Protein AF-A0A2D6MAY8-F1 (afdb_monomer_lite)

Foldseek 3Di:
DDWDWDDDDDDDDWDDDPVCPDDTDDDDPVVVVVVLVQQPFDWDQDPVGTTTTDDDDQPDETEDDDDDDDDVVCVVDPRYDHDYDPPDLDQDPDQDEDDPPDDLVQAQAEEQEAQLKLLSVLQVLNCVSNPRDQNRYAYEYFQQQAPDPPPDQRQWAFLFRVLSSVLVCVLSVHHYKYKFFPRGPLCLQQDAQAFGGWIWIWAADPVRDIDIDTDDDNDDDRGHQLHAADQADPVSRCSPVVRRVVRVLCCCVPHPCQFCVNVVHQHEYEYEYSQELVQDVVLVPDDQKDFDPSADPVRHGYMYGHSCHHPDLSVSVSSCQVQQFDRALCLLLAALINDTLNDLFQALQSLLVCCVLPVPSSVSVLVSCVSSVHDSPHPAHSVRSVVVNNVVNVVSNVLRDPVSCVPRSCSSSVVDGDHSVNRHDDDHRDRRNNHPVPGTDRD

Sequence (443 aa):
MISARANILQKRRRLYCPVMRHCPIHGSGQRALDILQQLRIAAFADPGGELSLRLPASGEKIPWVDGSWDRKAKTVFPGVTITSPRPQVAESTKSWKRPRGVRWSDYDKILVQFSGGKDSWAALLWLLEAGAPRDKIEIWHQNVDGEGDDGAVSSMDWPVTREYVAAAAKAMGLPLWTQWRAEGIIGELQRKGRHMYPMYFEDLDERGRRVVREATTEAGWLEGRPGWPAKKDMVKRWCTYGMKMEPADKGILYSARLSKEALGHIPRFLVVTGERREESKDRARYSSVQPHRTHAPTRRYVDQWRPVHHLTEEEVWALMKRHKIQPHPAYELGWSHCSCFGCIYTSPAHWALMRRFAPGQFRGLVKAERRKGATITHGVTLTEAADKGEAQAQRIIASIPAPIRKKWLPVAMGGRRFTPAMVHVKGDWRLPTGAFKGRGGPT

Structure (mmCIF, N/CA/C/O backbone):
data_AF-A0A2D6MAY8-F1
#
_entry.id   AF-A0A2D6MAY8-F1
#
loop_
_atom_site.group_PDB
_atom_site.id
_atom_site.type_symbol
_atom_site.label_atom_id
_atom_site.label_alt_id
_atom_site.label_comp_id
_atom_site.label_asym_id
_atom_site.label_entity_id
_atom_site.label_seq_id
_atom_site.pdbx_PDB_ins_code
_atom_site.Cartn_x
_atom_site.Cartn_y
_atom_site.Cartn_z
_atom_site.occupancy
_atom_site.B_iso_or_equiv
_atom_site.auth_seq_id
_atom_site.auth_comp_id
_atom_site.auth_asym_id
_atom_site.auth_atom_id
_atom_site.pdbx_PDB_model_num
ATOM 1 N N . MET A 1 1 ? -54.378 -1.139 16.435 1.00 28.31 1 MET A N 1
ATOM 2 C CA . MET A 1 1 ? -54.713 -0.586 15.105 1.00 28.31 1 MET A CA 1
ATOM 3 C C . MET A 1 1 ? -55.026 0.886 15.291 1.00 28.31 1 MET A C 1
ATOM 5 O O . MET A 1 1 ? -55.864 1.189 16.124 1.00 28.31 1 MET A O 1
ATOM 9 N N . ILE A 1 2 ? -54.327 1.788 14.604 1.00 28.61 2 ILE A N 1
ATOM 10 C CA . ILE A 1 2 ? -54.650 3.223 14.613 1.00 28.61 2 ILE A CA 1
ATOM 11 C C . ILE A 1 2 ? -55.274 3.511 13.247 1.00 28.61 2 ILE A C 1
ATOM 13 O O . ILE A 1 2 ? -54.589 3.346 12.243 1.00 28.61 2 ILE A O 1
ATOM 17 N N . SER A 1 3 ? -56.561 3.870 13.194 1.00 27.75 3 SER A N 1
ATOM 18 C CA . SER A 1 3 ? -57.224 4.249 11.936 1.00 27.75 3 SER A CA 1
ATOM 19 C C . SER A 1 3 ? -57.011 5.741 11.673 1.00 27.75 3 SER A C 1
ATOM 21 O O . SER A 1 3 ? -57.159 6.548 12.593 1.00 27.75 3 SER A O 1
ATOM 23 N N . ALA A 1 4 ? -56.680 6.117 10.440 1.00 35.16 4 ALA A N 1
ATOM 24 C CA . ALA A 1 4 ? -56.638 7.509 10.003 1.00 35.16 4 ALA A CA 1
ATOM 25 C C . ALA A 1 4 ? -57.527 7.663 8.762 1.00 35.16 4 ALA A C 1
ATOM 27 O O . ALA A 1 4 ? -57.388 6.894 7.816 1.00 35.16 4 ALA A O 1
ATOM 28 N N . ARG A 1 5 ? -58.433 8.648 8.783 1.00 30.34 5 ARG A N 1
ATOM 29 C CA . ARG A 1 5 ? -59.369 8.949 7.688 1.00 30.34 5 ARG A CA 1
ATOM 30 C C . ARG A 1 5 ? -58.718 9.852 6.640 1.00 30.34 5 ARG A C 1
ATOM 32 O O . ARG A 1 5 ? -58.107 10.858 7.000 1.00 30.34 5 ARG A O 1
ATOM 39 N N . ALA A 1 6 ? -58.906 9.549 5.358 1.00 35.19 6 ALA A N 1
ATOM 40 C CA . ALA A 1 6 ? -58.545 10.440 4.256 1.00 35.19 6 ALA A CA 1
ATOM 41 C C . ALA A 1 6 ? -59.636 10.412 3.174 1.00 35.19 6 ALA A C 1
ATOM 43 O O . ALA A 1 6 ? -59.817 9.397 2.511 1.00 35.19 6 ALA A O 1
ATOM 44 N N . ASN A 1 7 ? -60.335 11.535 2.979 1.00 30.59 7 ASN A N 1
ATOM 45 C CA . ASN A 1 7 ? -61.289 11.714 1.882 1.00 30.59 7 ASN A CA 1
ATOM 46 C C . ASN A 1 7 ? -60.554 12.251 0.645 1.00 30.59 7 ASN A C 1
ATOM 48 O O . ASN A 1 7 ? -59.955 13.327 0.697 1.00 30.59 7 ASN A O 1
ATOM 52 N N . ILE A 1 8 ? -60.589 11.507 -0.462 1.00 34.94 8 ILE A N 1
ATOM 53 C CA . ILE A 1 8 ? -59.913 11.856 -1.720 1.00 34.94 8 ILE A CA 1
ATOM 54 C C . ILE A 1 8 ? -60.949 12.391 -2.707 1.00 34.94 8 ILE A C 1
ATOM 56 O O . ILE A 1 8 ? -61.321 11.708 -3.650 1.00 34.94 8 ILE A O 1
ATOM 60 N N . LEU A 1 9 ? -61.402 13.631 -2.525 1.00 29.44 9 LEU A N 1
ATOM 61 C CA . LEU A 1 9 ? -62.050 14.384 -3.599 1.00 29.44 9 LEU A CA 1
ATOM 62 C C . LEU A 1 9 ? -61.618 15.858 -3.533 1.00 29.44 9 LEU A C 1
ATOM 64 O O . LEU A 1 9 ? -61.768 16.531 -2.520 1.00 29.44 9 LEU A O 1
ATOM 68 N N . GLN A 1 10 ? -61.100 16.325 -4.672 1.00 29.53 10 GLN A N 1
ATOM 69 C CA . GLN A 1 10 ? -60.679 17.684 -5.042 1.00 29.53 10 GLN A CA 1
ATOM 70 C C . GLN A 1 10 ? -59.249 18.168 -4.727 1.00 29.53 10 GLN A C 1
ATOM 72 O O . GLN A 1 10 ? -58.617 17.914 -3.705 1.00 29.53 10 GLN A O 1
ATOM 77 N N . LYS A 1 11 ? -58.729 18.868 -5.744 1.00 35.25 11 LYS A N 1
ATOM 78 C CA . LYS A 1 11 ? -57.349 19.307 -5.962 1.00 35.25 11 LYS A CA 1
ATOM 79 C C . LYS A 1 11 ? -56.841 20.214 -4.832 1.00 35.25 11 LYS A C 1
ATOM 81 O O . LYS A 1 11 ? -57.479 21.194 -4.477 1.00 35.25 11 LYS A O 1
ATOM 86 N N . ARG A 1 12 ? -55.598 19.940 -4.412 1.00 37.19 12 ARG A N 1
ATOM 87 C CA . ARG A 1 12 ? -54.753 20.707 -3.473 1.00 37.19 12 ARG A CA 1
ATOM 88 C C . ARG A 1 12 ? -55.253 20.735 -2.019 1.00 37.19 12 ARG A C 1
ATOM 90 O O . ARG A 1 12 ? -55.907 21.688 -1.620 1.00 37.19 12 ARG A O 1
ATOM 97 N N . ARG A 1 13 ? -54.776 19.806 -1.178 1.00 34.78 13 ARG A N 1
ATOM 98 C CA . ARG A 1 13 ? -54.479 20.068 0.250 1.00 34.78 13 ARG A CA 1
ATOM 99 C C . ARG A 1 13 ? -53.570 18.991 0.860 1.00 34.78 13 ARG A C 1
ATOM 101 O O . ARG A 1 13 ? -53.478 17.879 0.355 1.00 34.78 13 ARG A O 1
ATOM 108 N N . ARG A 1 14 ? -52.829 19.402 1.895 1.00 34.03 14 ARG A N 1
ATOM 109 C CA . ARG A 1 14 ? -51.808 18.641 2.636 1.00 34.03 14 ARG A CA 1
ATOM 110 C C . ARG A 1 14 ? -52.429 17.413 3.321 1.00 34.03 14 ARG A C 1
ATOM 112 O O . ARG A 1 14 ? -53.474 17.546 3.947 1.00 34.03 14 ARG A O 1
ATOM 119 N N . LEU A 1 15 ? -51.757 16.262 3.258 1.00 32.97 15 LEU A N 1
ATOM 120 C CA . LEU A 1 15 ? -52.078 15.087 4.078 1.00 32.97 15 LEU A CA 1
ATOM 121 C C . LEU A 1 15 ? -51.730 15.377 5.544 1.00 32.97 15 LEU A C 1
ATOM 123 O O . LEU A 1 15 ? -50.608 15.794 5.838 1.00 32.97 15 LEU A O 1
ATOM 127 N N . TYR A 1 16 ? -52.679 15.154 6.452 1.00 33.09 16 TYR A N 1
ATOM 128 C CA . TYR A 1 16 ? -52.483 15.311 7.892 1.00 33.09 16 TYR A CA 1
ATOM 129 C C . TYR A 1 16 ? -52.492 13.927 8.550 1.00 33.09 16 TYR A C 1
ATOM 131 O O . TYR A 1 16 ? -53.505 13.235 8.536 1.00 33.09 16 TYR A O 1
ATOM 139 N N . CYS A 1 17 ? -51.350 13.507 9.098 1.00 36.50 17 CYS A N 1
ATOM 140 C CA . CYS A 1 17 ? -51.224 12.275 9.877 1.00 36.50 17 CYS A CA 1
ATOM 141 C C . CYS A 1 17 ? -51.327 12.620 11.375 1.00 36.50 17 CYS A C 1
ATOM 143 O O . CYS A 1 17 ? -50.486 13.386 11.853 1.00 36.50 17 CYS A O 1
ATOM 145 N N . PRO A 1 18 ? -52.283 12.059 12.144 1.00 32.38 18 PRO A N 1
ATOM 146 C CA . PRO A 1 18 ? -52.485 12.414 13.555 1.00 32.38 18 PRO A CA 1
ATOM 147 C C . PRO A 1 18 ? -51.291 12.099 14.474 1.00 32.38 18 PRO A C 1
ATOM 149 O O . PRO A 1 18 ? -51.191 12.657 15.563 1.00 32.38 18 PRO A O 1
ATOM 152 N N . VAL A 1 19 ? -50.371 11.229 14.040 1.00 32.84 19 VAL A N 1
ATOM 153 C CA . VAL A 1 19 ? -49.187 10.802 14.814 1.00 32.84 19 VAL A CA 1
ATOM 154 C C . VAL A 1 19 ? -47.971 11.712 14.568 1.00 32.84 19 VAL A C 1
ATOM 156 O O . VAL A 1 19 ? -47.019 11.711 15.342 1.00 32.84 19 VAL A O 1
ATOM 159 N N . MET A 1 20 ? -48.000 12.553 13.529 1.00 37.56 20 MET A N 1
ATOM 160 C CA . MET A 1 20 ? -46.898 13.449 13.171 1.00 37.56 20 MET A CA 1
ATOM 161 C C . MET A 1 20 ? -47.301 14.909 13.354 1.00 37.56 20 MET A C 1
ATOM 163 O O . MET A 1 20 ? -47.559 15.616 12.382 1.00 37.56 20 MET A O 1
ATOM 167 N N . ARG A 1 21 ? -47.308 15.397 14.602 1.00 31.16 21 ARG A N 1
ATOM 168 C CA . ARG A 1 21 ? -47.640 16.804 14.889 1.00 31.16 21 ARG A CA 1
ATOM 169 C C . ARG A 1 21 ? -46.752 17.823 14.151 1.00 31.16 21 ARG A C 1
ATOM 171 O O . ARG A 1 21 ? -47.180 18.966 14.049 1.00 31.16 21 ARG A O 1
ATOM 178 N N . HIS A 1 22 ? -45.577 17.470 13.603 1.00 31.17 22 HIS A N 1
ATOM 179 C CA . HIS A 1 22 ? -44.604 18.448 13.066 1.00 31.17 22 HIS A CA 1
ATOM 180 C C . HIS A 1 22 ? -43.953 18.130 11.692 1.00 31.17 22 HIS A C 1
ATOM 182 O O . HIS A 1 22 ? -42.856 18.618 11.428 1.00 31.17 22 HIS A O 1
ATOM 188 N N . CYS A 1 23 ? -44.570 17.371 10.769 1.00 33.09 23 CYS A N 1
ATOM 189 C CA . CYS A 1 23 ? -43.955 17.166 9.438 1.00 33.09 23 CYS A CA 1
ATOM 190 C C . CYS A 1 23 ? -44.927 17.337 8.251 1.00 33.09 23 CYS A C 1
ATOM 192 O O . CYS A 1 23 ? -45.743 16.449 8.003 1.00 33.09 23 CYS A O 1
ATOM 194 N N . PRO A 1 24 ? -44.842 18.433 7.468 1.00 33.06 24 PRO A N 1
ATOM 195 C CA . PRO A 1 24 ? -45.571 18.547 6.210 1.00 33.06 24 PRO A CA 1
ATOM 196 C C . PRO A 1 24 ? -44.858 17.753 5.104 1.00 33.06 24 PRO A C 1
ATOM 198 O O . PRO A 1 24 ? -43.736 18.074 4.707 1.00 33.06 24 PRO A O 1
ATOM 201 N N . ILE A 1 25 ? -45.525 16.734 4.555 1.00 36.94 25 ILE A N 1
ATOM 202 C CA . ILE A 1 25 ? -45.097 16.098 3.302 1.00 36.94 25 ILE A CA 1
ATOM 203 C C . ILE A 1 25 ? -45.549 17.006 2.152 1.00 36.94 25 ILE A C 1
ATOM 205 O O . ILE A 1 25 ? -46.741 17.154 1.889 1.00 36.94 25 ILE A O 1
ATOM 209 N N . HIS A 1 26 ? -44.598 17.647 1.473 1.00 33.47 26 HIS A N 1
ATOM 210 C CA . HIS A 1 26 ? -44.864 18.441 0.274 1.00 33.47 26 HIS A CA 1
ATOM 211 C C . HIS A 1 26 ? -44.759 17.567 -0.987 1.00 33.47 26 HIS A C 1
ATOM 213 O O . HIS A 1 26 ? -43.678 17.089 -1.327 1.00 33.47 26 HIS A O 1
ATOM 219 N N . GLY A 1 27 ? -45.879 17.380 -1.692 1.00 40.31 27 GLY A N 1
ATOM 220 C CA . GLY A 1 27 ? -45.955 16.674 -2.977 1.00 40.31 27 GLY A CA 1
ATOM 221 C C . GLY A 1 27 ? -47.398 16.371 -3.394 1.00 40.31 27 GLY A C 1
ATOM 222 O O . GLY A 1 27 ? -48.287 16.332 -2.547 1.00 40.31 27 GLY A O 1
ATOM 223 N N . SER A 1 28 ? -47.641 16.199 -4.698 1.00 37.78 28 SER A N 1
ATOM 224 C CA . SER A 1 28 ? -48.929 15.755 -5.253 1.00 37.78 28 SER A CA 1
ATOM 225 C C . SER A 1 28 ? -49.310 14.369 -4.707 1.00 37.78 28 SER A C 1
ATOM 227 O O . SER A 1 28 ? -48.431 13.549 -4.449 1.00 37.78 28 SER A O 1
ATOM 229 N N . GLY A 1 29 ? -50.612 14.101 -4.534 1.00 37.72 29 GLY A N 1
ATOM 230 C CA . GLY A 1 29 ? -51.136 12.882 -3.887 1.00 37.72 29 GLY A CA 1
ATOM 231 C C . GLY A 1 29 ? -50.593 11.554 -4.437 1.00 37.72 29 GLY A C 1
ATOM 232 O O . GLY A 1 29 ? -50.469 10.597 -3.679 1.00 37.72 29 GLY A O 1
ATOM 233 N N . GLN A 1 30 ? -50.157 11.525 -5.700 1.00 39.53 30 GLN A N 1
ATOM 234 C CA . GLN A 1 30 ? -49.524 10.361 -6.327 1.00 39.53 30 GLN A CA 1
ATOM 235 C C . GLN A 1 30 ? -48.221 9.941 -5.629 1.00 39.53 30 GLN A C 1
ATOM 237 O O . GLN A 1 30 ? -48.008 8.768 -5.354 1.00 39.53 30 GLN A O 1
ATOM 242 N N . ARG A 1 31 ? -47.387 10.907 -5.225 1.00 41.06 31 ARG A N 1
ATOM 243 C CA . ARG A 1 31 ? -46.091 10.633 -4.585 1.00 41.06 31 ARG A CA 1
ATOM 244 C C . ARG A 1 31 ? -46.243 10.016 -3.193 1.00 41.06 31 ARG A C 1
ATOM 246 O O . ARG A 1 31 ? -45.365 9.289 -2.750 1.00 41.06 31 ARG A O 1
ATOM 253 N N . ALA A 1 32 ? -47.337 10.326 -2.495 1.00 41.47 32 ALA A N 1
ATOM 254 C CA . ALA A 1 32 ? -47.646 9.727 -1.199 1.00 41.47 32 ALA A CA 1
ATOM 255 C C . ALA A 1 32 ? -48.126 8.274 -1.353 1.00 41.47 32 ALA A C 1
ATOM 257 O O . ALA A 1 32 ? -47.712 7.422 -0.574 1.00 41.47 32 ALA A O 1
ATOM 258 N N . LEU A 1 33 ? -48.932 7.986 -2.381 1.00 41.38 33 LEU A N 1
ATOM 259 C CA . LEU A 1 33 ? -49.362 6.628 -2.734 1.00 41.38 33 LEU A CA 1
ATOM 260 C C . LEU A 1 33 ? -48.187 5.746 -3.182 1.00 41.38 33 LEU A C 1
ATOM 262 O O . LEU A 1 33 ? -48.077 4.618 -2.709 1.00 41.38 33 LEU A O 1
ATOM 266 N N . ASP A 1 34 ? -47.263 6.284 -3.982 1.00 45.81 34 ASP A N 1
ATOM 267 C CA . ASP A 1 34 ? -46.054 5.566 -4.410 1.00 45.81 34 ASP A CA 1
ATOM 268 C C . ASP A 1 34 ? -45.159 5.206 -3.210 1.00 45.81 34 ASP A C 1
ATOM 270 O O . ASP A 1 34 ? -44.645 4.092 -3.115 1.00 45.81 34 ASP A O 1
ATOM 274 N N . ILE A 1 35 ? -45.021 6.122 -2.241 1.00 44.69 35 ILE A N 1
ATOM 275 C CA . ILE A 1 35 ? -44.288 5.869 -0.990 1.00 44.69 35 ILE A CA 1
ATOM 276 C C . ILE A 1 35 ? -44.978 4.770 -0.167 1.00 44.69 35 ILE A C 1
ATOM 278 O O . ILE A 1 35 ? -44.300 3.904 0.379 1.00 44.69 35 ILE A O 1
ATOM 282 N N . LEU A 1 36 ? -46.311 4.769 -0.083 1.00 45.56 36 LEU A N 1
ATOM 283 C CA . LEU A 1 36 ? -47.066 3.769 0.681 1.00 45.56 36 LEU A CA 1
ATOM 284 C C . LEU A 1 36 ? -47.018 2.372 0.036 1.00 45.56 36 LEU A C 1
ATOM 286 O O . LEU A 1 36 ? -46.833 1.388 0.754 1.00 45.56 36 LEU A O 1
ATOM 290 N N . GLN A 1 37 ? -47.094 2.279 -1.297 1.00 43.28 37 GLN A N 1
ATOM 291 C CA . GLN A 1 37 ? -46.925 1.019 -2.035 1.00 43.28 37 GLN A CA 1
ATOM 292 C C . GLN A 1 37 ? -45.498 0.463 -1.912 1.00 43.28 37 GLN A C 1
ATOM 294 O O . GLN A 1 37 ? -45.315 -0.739 -1.719 1.00 43.28 37 GLN A O 1
ATOM 299 N N . GLN A 1 38 ? -44.477 1.327 -1.947 1.00 43.19 38 GLN A N 1
ATOM 300 C CA . GLN A 1 38 ? -43.073 0.921 -1.795 1.00 43.19 38 GLN A CA 1
ATOM 301 C C . GLN A 1 38 ? -42.726 0.439 -0.376 1.00 43.19 38 GLN A C 1
ATOM 303 O O . GLN A 1 38 ? -41.806 -0.362 -0.212 1.00 43.19 38 GLN A O 1
ATOM 308 N N . LEU A 1 39 ? -43.478 0.863 0.646 1.00 41.91 39 LEU A N 1
ATOM 309 C CA . LEU A 1 39 ? -43.303 0.439 2.042 1.00 41.91 39 LEU A CA 1
ATOM 310 C C . LEU A 1 39 ? -43.950 -0.924 2.372 1.00 41.91 39 LEU A C 1
ATOM 312 O O . LEU A 1 39 ? -43.867 -1.358 3.520 1.00 41.91 39 LEU A O 1
ATOM 316 N N . ARG A 1 40 ? -44.587 -1.607 1.402 1.00 40.69 40 ARG A N 1
ATOM 317 C CA . ARG A 1 40 ? -45.370 -2.852 1.601 1.00 40.69 40 ARG A CA 1
ATOM 318 C C . ARG A 1 40 ? -46.403 -2.757 2.735 1.00 40.69 40 ARG A C 1
ATOM 320 O O . ARG A 1 40 ? -46.709 -3.748 3.396 1.00 40.69 40 ARG A O 1
ATOM 327 N N . ILE A 1 41 ? -46.960 -1.570 2.956 1.00 43.59 41 ILE A N 1
ATOM 328 C CA . ILE A 1 41 ? -48.102 -1.398 3.850 1.00 43.59 41 ILE A CA 1
ATOM 329 C C . ILE A 1 41 ? -49.327 -1.894 3.079 1.00 43.59 41 ILE A C 1
ATOM 331 O O . ILE A 1 41 ? -49.694 -1.300 2.068 1.00 43.59 41 ILE A O 1
ATOM 335 N N . ALA A 1 42 ? -49.929 -3.005 3.513 1.00 35.53 42 ALA A N 1
ATOM 336 C CA . ALA A 1 42 ? -51.162 -3.503 2.911 1.00 35.53 42 ALA A CA 1
ATOM 337 C C . ALA A 1 42 ? -52.259 -2.440 3.080 1.00 35.53 42 ALA A C 1
ATOM 339 O O . ALA A 1 42 ? -52.685 -2.151 4.200 1.00 35.53 42 ALA A O 1
ATOM 340 N N . ALA A 1 43 ? -52.654 -1.824 1.968 1.00 36.41 43 ALA A N 1
ATOM 341 C CA . ALA A 1 43 ? -53.790 -0.924 1.897 1.00 36.41 43 ALA A CA 1
ATOM 342 C C . ALA A 1 43 ? -55.007 -1.749 1.484 1.00 36.41 43 ALA A C 1
ATOM 344 O O . ALA A 1 43 ? -55.001 -2.368 0.421 1.00 36.41 43 ALA A O 1
ATOM 345 N N . PHE A 1 44 ? -56.031 -1.768 2.328 1.00 35.62 44 PHE A N 1
ATOM 346 C CA . PHE A 1 44 ? -57.315 -2.367 1.986 1.00 35.62 44 PHE A CA 1
ATOM 347 C C . PHE A 1 44 ? -58.268 -1.238 1.604 1.00 35.62 44 PHE A C 1
ATOM 349 O O . PHE A 1 44 ? -58.354 -0.235 2.319 1.00 35.62 44 PHE A O 1
ATOM 356 N N . ALA A 1 45 ? -58.924 -1.391 0.456 1.00 31.72 45 ALA A N 1
ATOM 357 C CA . ALA A 1 45 ? -60.025 -0.534 0.049 1.00 31.72 45 ALA A CA 1
ATOM 358 C C . ALA A 1 45 ? -61.318 -1.183 0.542 1.00 31.72 45 ALA A C 1
ATOM 360 O O . ALA A 1 45 ? -61.616 -2.314 0.156 1.00 31.72 45 ALA A O 1
ATOM 361 N N . ASP A 1 46 ? -62.053 -0.491 1.406 1.00 35.44 46 ASP A N 1
ATOM 362 C CA . ASP A 1 46 ? -63.400 -0.922 1.782 1.00 35.44 46 ASP A CA 1
ATOM 363 C C . ASP A 1 46 ? -64.393 -0.529 0.664 1.00 35.44 46 ASP A C 1
ATOM 365 O O . ASP A 1 46 ? -64.119 0.429 -0.072 1.00 35.44 46 ASP A O 1
ATOM 369 N N . PRO A 1 47 ? -65.558 -1.194 0.517 1.00 30.38 47 PRO A N 1
ATOM 370 C CA . PRO A 1 47 ? -66.513 -0.948 -0.572 1.00 30.38 47 PRO A CA 1
ATOM 371 C C . PRO A 1 47 ? -67.025 0.500 -0.685 1.00 30.38 47 PRO A C 1
ATOM 373 O O . PRO A 1 47 ? -67.598 0.866 -1.707 1.00 30.38 47 PRO A O 1
ATOM 376 N N . GLY A 1 48 ? -66.811 1.333 0.341 1.00 32.53 48 GLY A N 1
ATOM 377 C CA . GLY A 1 48 ? -67.140 2.763 0.359 1.00 32.53 48 GLY A CA 1
ATOM 378 C C . GLY A 1 48 ? -66.027 3.714 -0.110 1.00 32.53 48 GLY A C 1
ATOM 379 O O . GLY A 1 48 ? -66.220 4.925 -0.059 1.00 32.53 48 GLY A O 1
ATOM 380 N N . GLY A 1 49 ? -64.865 3.212 -0.545 1.00 31.05 49 GLY A N 1
ATOM 381 C CA . GLY A 1 49 ? -63.767 4.044 -1.061 1.00 31.05 49 GLY A CA 1
ATOM 382 C C . GLY A 1 49 ? -62.828 4.645 -0.002 1.00 31.05 49 GLY A C 1
ATOM 383 O O . GLY A 1 49 ? -62.009 5.501 -0.338 1.00 31.05 49 GLY A O 1
ATOM 384 N N . GLU A 1 50 ? -62.896 4.201 1.258 1.00 33.53 50 GLU A N 1
ATOM 385 C CA . GLU A 1 50 ? -61.910 4.559 2.290 1.00 33.53 50 GLU A CA 1
ATOM 386 C C . GLU A 1 50 ? -60.682 3.629 2.247 1.00 33.53 50 GLU A C 1
ATOM 388 O O . GLU A 1 50 ? -60.799 2.410 2.096 1.00 33.53 50 GLU A O 1
ATOM 393 N N . LEU A 1 51 ? -59.487 4.216 2.401 1.00 34.34 51 LEU A N 1
ATOM 394 C CA . LEU A 1 51 ? -58.204 3.510 2.389 1.00 34.34 51 LEU A CA 1
ATOM 395 C C . LEU A 1 51 ? -57.669 3.374 3.823 1.00 34.34 51 LEU A C 1
ATOM 397 O O . LEU A 1 51 ? -57.270 4.365 4.437 1.00 34.34 51 LEU A O 1
ATOM 401 N N . SER A 1 52 ? -57.629 2.151 4.354 1.00 35.22 52 SER A N 1
ATOM 402 C CA . SER A 1 52 ? -57.106 1.876 5.702 1.00 35.22 52 SER A CA 1
ATOM 403 C C . SER A 1 52 ? -55.651 1.390 5.649 1.00 35.22 52 SER A C 1
ATOM 405 O O . SER A 1 52 ? -55.333 0.455 4.916 1.00 35.22 52 SER A O 1
ATOM 407 N N . LEU A 1 53 ? -54.756 2.009 6.436 1.00 39.44 53 LEU A N 1
ATOM 408 C CA . LEU A 1 53 ? -53.317 1.695 6.489 1.00 39.44 53 LEU A CA 1
ATOM 409 C C . LEU A 1 53 ? -52.936 0.994 7.803 1.00 39.44 53 LEU A C 1
ATOM 411 O O . LEU A 1 53 ? -53.223 1.498 8.890 1.00 39.44 53 LEU A O 1
ATOM 415 N N . ARG A 1 54 ? -52.211 -0.130 7.720 1.00 40.78 54 ARG A N 1
ATOM 416 C CA . ARG A 1 54 ? -51.626 -0.816 8.886 1.00 40.78 54 ARG A CA 1
ATOM 417 C C . ARG A 1 54 ? -50.166 -0.401 9.080 1.00 40.78 54 ARG A C 1
ATOM 419 O O . ARG A 1 54 ? -49.306 -0.764 8.286 1.00 40.78 54 ARG A O 1
ATOM 426 N N . LEU A 1 55 ? -49.872 0.345 10.144 1.00 43.00 55 LEU A N 1
ATOM 427 C CA . LEU A 1 55 ? -48.489 0.678 10.506 1.00 43.00 55 LEU A CA 1
ATOM 428 C C . LEU A 1 55 ? -47.779 -0.526 11.162 1.00 43.00 55 LEU A C 1
ATOM 430 O O . LEU A 1 55 ? -48.434 -1.253 11.918 1.00 43.00 55 LEU A O 1
ATOM 434 N N . PRO A 1 56 ? -46.466 -0.721 10.916 1.00 41.84 56 PRO A N 1
ATOM 435 C CA . PRO A 1 56 ? -45.679 -1.741 11.602 1.00 41.84 56 PRO A CA 1
ATOM 436 C C . PRO A 1 56 ? -45.566 -1.452 13.104 1.00 41.84 56 PRO A C 1
ATOM 438 O O . PRO A 1 56 ? -45.528 -0.291 13.525 1.00 41.84 56 PRO A O 1
ATOM 441 N N . ALA A 1 57 ? -45.505 -2.504 13.919 1.00 42.09 57 ALA A N 1
ATOM 442 C CA . ALA A 1 57 ? -45.329 -2.383 15.366 1.00 42.09 57 ALA A CA 1
ATOM 443 C C . ALA A 1 57 ? -43.878 -2.006 15.733 1.00 42.09 57 ALA A C 1
ATOM 445 O O . ALA A 1 57 ? -42.947 -2.187 14.941 1.00 42.09 57 ALA A O 1
ATOM 446 N N . SER A 1 58 ? -43.650 -1.489 16.948 1.00 40.44 58 SER A N 1
ATOM 447 C CA . SER A 1 58 ? -42.285 -1.223 17.419 1.00 40.44 58 SER A CA 1
ATOM 448 C C . SER A 1 58 ? -41.472 -2.527 17.447 1.00 40.44 58 SER A C 1
ATOM 450 O O . SER A 1 58 ? -41.896 -3.531 18.011 1.00 40.44 58 SER A O 1
ATOM 452 N N . GLY A 1 59 ? -40.304 -2.525 16.794 1.00 41.06 59 GLY A N 1
ATOM 453 C CA . GLY A 1 59 ? -39.431 -3.703 16.684 1.00 41.06 59 GLY A CA 1
ATOM 454 C C . GLY A 1 59 ? -39.606 -4.561 15.422 1.00 41.06 59 GLY A C 1
ATOM 455 O O . GLY A 1 59 ? -38.825 -5.491 15.220 1.00 41.06 59 GLY A O 1
ATOM 456 N N . GLU A 1 60 ? -40.560 -4.247 14.541 1.00 40.97 60 GLU A N 1
ATOM 457 C CA . GLU A 1 60 ? -40.765 -4.976 13.283 1.00 40.97 60 GLU A CA 1
ATOM 458 C C . GLU A 1 60 ? -39.689 -4.619 12.228 1.00 40.97 60 GLU A C 1
ATOM 460 O O . GLU A 1 60 ? -39.295 -3.457 12.079 1.00 40.97 60 GLU A O 1
ATOM 465 N N . LYS A 1 61 ? -39.159 -5.624 11.511 1.00 41.12 61 LYS A N 1
ATOM 466 C CA . LYS A 1 61 ? -38.085 -5.454 10.510 1.00 41.12 61 LYS A CA 1
ATOM 467 C C . LYS A 1 61 ? -38.674 -5.202 9.124 1.00 41.12 61 LYS A C 1
ATOM 469 O O . LYS A 1 61 ? -39.388 -6.053 8.603 1.00 41.12 61 LYS A O 1
ATOM 474 N N . ILE A 1 62 ? -38.304 -4.086 8.495 1.00 42.28 62 ILE A N 1
ATOM 475 C CA . ILE A 1 62 ? -38.735 -3.741 7.131 1.00 42.28 62 ILE A CA 1
ATOM 476 C C . ILE A 1 62 ? -37.571 -3.979 6.149 1.00 42.28 62 ILE A C 1
ATOM 478 O O . ILE A 1 62 ? -36.467 -3.481 6.402 1.00 42.28 62 ILE A O 1
ATOM 482 N N . PRO A 1 63 ? -37.771 -4.735 5.050 1.00 39.34 63 PRO A N 1
ATOM 483 C CA . PRO A 1 63 ? -36.738 -4.966 4.042 1.00 39.34 63 PRO A CA 1
ATOM 484 C C . PRO A 1 63 ? -36.379 -3.686 3.267 1.00 39.34 63 PRO A C 1
ATOM 486 O O . PRO A 1 63 ? -37.221 -2.826 3.025 1.00 39.34 63 PRO A O 1
ATOM 489 N N . TRP A 1 64 ? -35.103 -3.565 2.889 1.00 39.59 64 TRP A N 1
ATOM 490 C CA . TRP A 1 64 ? -34.549 -2.407 2.176 1.00 39.59 64 TRP A CA 1
ATOM 491 C C . TRP A 1 64 ? -35.004 -2.367 0.707 1.00 39.59 64 TRP A C 1
ATOM 493 O O . TRP A 1 64 ? -34.975 -3.396 0.033 1.00 39.59 64 TRP A O 1
ATOM 503 N N . VAL A 1 65 ? -35.387 -1.181 0.220 1.00 36.19 65 VAL A N 1
ATOM 504 C CA . VAL A 1 65 ? -35.752 -0.899 -1.180 1.00 36.19 65 VAL A CA 1
ATOM 505 C C . VAL A 1 65 ? -34.935 0.315 -1.646 1.00 36.19 65 VAL A C 1
ATOM 507 O O . VAL A 1 65 ? -34.736 1.257 -0.878 1.00 36.19 65 VAL A O 1
ATOM 510 N N . ASP A 1 66 ? -34.419 0.246 -2.870 1.00 35.09 66 ASP A N 1
ATOM 511 C CA . ASP A 1 66 ? -33.263 0.988 -3.388 1.00 35.09 66 ASP A CA 1
ATOM 512 C C . ASP A 1 66 ? -33.150 2.502 -3.066 1.00 35.09 66 ASP A C 1
ATOM 514 O O . ASP A 1 66 ? -34.074 3.302 -3.224 1.00 35.09 66 ASP A O 1
ATOM 518 N N . GLY A 1 67 ? -31.927 2.902 -2.696 1.00 39.38 67 GLY A N 1
ATOM 519 C CA . GLY A 1 67 ? -31.255 4.140 -3.125 1.00 39.38 67 GLY A CA 1
ATOM 520 C C . GLY A 1 67 ? -31.609 5.506 -2.514 1.00 39.38 67 GLY A C 1
ATOM 521 O O . GLY A 1 67 ? -30.707 6.329 -2.366 1.00 39.38 67 GLY A O 1
ATOM 522 N N . SER A 1 68 ? -32.858 5.811 -2.145 1.00 40.72 68 SER A N 1
ATOM 523 C CA . SER A 1 68 ? -33.240 7.202 -1.784 1.00 40.72 68 SER A CA 1
ATOM 524 C C . SER A 1 68 ? -33.426 7.489 -0.287 1.00 40.72 68 SER A C 1
ATOM 526 O O . SER A 1 68 ? -33.770 8.610 0.101 1.00 40.72 68 SER A O 1
ATOM 528 N N . TRP A 1 69 ? -33.212 6.498 0.579 1.00 44.97 69 TRP A N 1
ATOM 529 C CA . TRP A 1 69 ? -33.608 6.547 1.989 1.00 44.97 69 TRP A CA 1
ATOM 530 C C . TRP A 1 69 ? -32.406 6.591 2.942 1.00 44.97 69 TRP A C 1
ATOM 532 O O . TRP A 1 69 ? -32.011 5.547 3.448 1.00 44.97 69 TRP A O 1
ATOM 542 N N . ASP A 1 70 ? -31.830 7.762 3.257 1.00 43.22 70 ASP A N 1
ATOM 543 C CA . ASP A 1 70 ? -30.757 7.765 4.284 1.00 43.22 70 ASP A CA 1
ATOM 544 C C . ASP A 1 70 ? -30.683 8.945 5.270 1.00 43.22 70 ASP A C 1
ATOM 546 O O . ASP A 1 70 ? -29.756 9.030 6.071 1.00 43.22 70 ASP A O 1
ATOM 550 N N . ARG A 1 71 ? -31.685 9.832 5.350 1.00 41.19 71 ARG A N 1
ATOM 551 C CA . ARG A 1 71 ? -31.776 10.752 6.516 1.00 41.19 71 ARG A CA 1
ATOM 552 C C . ARG A 1 71 ? -33.177 10.995 7.052 1.00 41.19 71 ARG A C 1
ATOM 554 O O . ARG A 1 71 ? -33.351 10.966 8.263 1.00 41.19 71 ARG A O 1
ATOM 561 N N . LYS A 1 72 ? -34.174 11.175 6.181 1.00 37.06 72 LYS A N 1
ATOM 562 C CA . LYS A 1 72 ? -35.545 11.524 6.598 1.00 37.06 72 LYS A CA 1
ATOM 563 C C . LYS A 1 72 ? -36.301 10.366 7.270 1.00 37.06 72 LYS A C 1
ATOM 565 O O . LYS A 1 72 ? -37.084 10.608 8.174 1.00 37.06 72 LYS A O 1
ATOM 570 N N . ALA A 1 73 ? -36.034 9.113 6.893 1.00 39.78 73 ALA A N 1
ATOM 571 C CA . ALA A 1 73 ? -36.761 7.943 7.413 1.00 39.78 73 ALA A CA 1
ATOM 572 C C . ALA A 1 73 ? -36.552 7.712 8.920 1.00 39.78 73 ALA A C 1
ATOM 574 O O . ALA A 1 73 ? -37.503 7.454 9.651 1.00 39.78 73 ALA A O 1
ATOM 575 N N . LYS A 1 74 ? -35.305 7.861 9.394 1.00 39.06 74 LYS A N 1
ATOM 576 C CA . LYS A 1 74 ? -34.949 7.716 10.818 1.00 39.06 74 LYS A CA 1
ATOM 577 C C . LYS A 1 74 ? -35.615 8.775 11.697 1.00 39.06 74 LYS A C 1
ATOM 579 O O . LYS A 1 74 ? -35.817 8.537 12.879 1.00 39.06 74 LYS A O 1
ATOM 584 N N . THR A 1 75 ? -35.940 9.932 11.123 1.00 38.34 75 THR A N 1
ATOM 585 C CA . THR A 1 75 ? -36.652 11.019 11.806 1.00 38.34 75 THR A CA 1
ATOM 586 C C . THR A 1 75 ? -38.160 10.768 11.874 1.00 38.34 75 THR A C 1
ATOM 588 O O . THR A 1 75 ? -38.808 11.259 12.788 1.00 38.34 75 THR A O 1
ATOM 591 N N . VAL A 1 76 ? -38.713 10.014 10.917 1.00 38.34 76 VAL A N 1
ATOM 592 C CA . VAL A 1 76 ? -40.158 9.759 10.789 1.00 38.34 76 VAL A CA 1
ATOM 593 C C . VAL A 1 76 ? -40.612 8.567 11.642 1.00 38.34 76 VAL A C 1
ATOM 595 O O . VAL A 1 76 ? -41.728 8.586 12.149 1.00 38.34 76 VAL A O 1
ATOM 598 N N . PHE A 1 77 ? -39.755 7.562 11.858 1.00 40.72 77 PHE A N 1
ATOM 599 C CA . PHE A 1 77 ? -40.103 6.358 12.627 1.00 40.72 77 PHE A CA 1
ATOM 600 C C . PHE A 1 77 ? -39.083 6.059 13.743 1.00 40.72 77 PHE A C 1
ATOM 602 O O . PHE A 1 77 ? -38.186 5.226 13.561 1.00 40.72 77 PHE A O 1
ATOM 609 N N . PRO A 1 78 ? -39.183 6.721 14.912 1.00 36.94 78 PRO A N 1
ATOM 610 C CA . PRO A 1 78 ? -38.368 6.371 16.071 1.00 36.94 78 PRO A CA 1
ATOM 611 C C . PRO A 1 78 ? -38.666 4.926 16.515 1.00 36.94 78 PRO A C 1
ATOM 613 O O . PRO A 1 78 ? -39.807 4.577 16.797 1.00 36.94 78 PRO A O 1
ATOM 616 N N . GLY A 1 79 ? -37.636 4.073 16.549 1.00 36.88 79 GLY A N 1
ATOM 617 C CA . GLY A 1 79 ? -37.736 2.666 16.975 1.00 36.88 79 GLY A CA 1
ATOM 618 C C . GLY A 1 79 ? -37.744 1.616 15.854 1.00 36.88 79 GLY A C 1
ATOM 619 O O . GLY A 1 79 ? -37.680 0.425 16.153 1.00 36.88 79 GLY A O 1
ATOM 620 N N . VAL A 1 80 ? -37.761 2.014 14.574 1.00 36.41 80 VAL A N 1
ATOM 621 C CA . VAL A 1 80 ? -37.665 1.068 13.444 1.00 36.41 80 VAL A CA 1
ATOM 622 C C . VAL A 1 80 ? -36.202 0.791 13.097 1.00 36.41 80 VAL A C 1
ATOM 624 O O . VAL A 1 80 ? -35.437 1.693 12.745 1.00 36.41 80 VAL A O 1
ATOM 627 N N . THR A 1 81 ? -35.805 -0.481 13.170 1.00 36.56 81 THR A N 1
ATOM 628 C CA . THR A 1 81 ? -34.474 -0.932 12.743 1.00 36.56 81 THR A CA 1
ATOM 629 C C . THR A 1 81 ? -34.532 -1.350 11.277 1.00 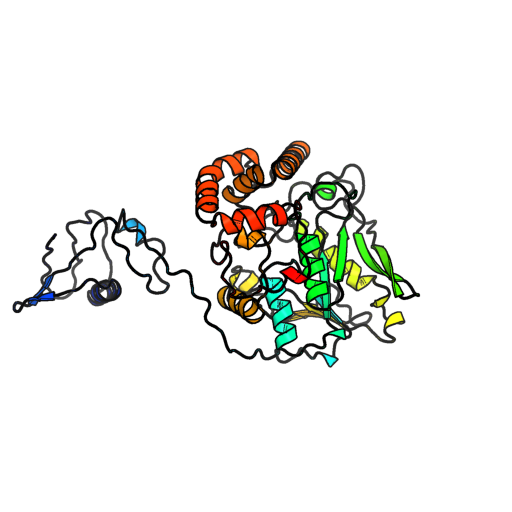36.56 81 THR A C 1
ATOM 631 O O . THR A 1 81 ? -35.000 -2.439 10.954 1.00 36.56 81 THR A O 1
ATOM 634 N N . ILE A 1 82 ? -34.034 -0.494 10.382 1.00 39.09 82 ILE A N 1
ATOM 635 C CA . ILE A 1 82 ? -33.843 -0.851 8.971 1.00 39.09 82 ILE A CA 1
ATOM 636 C C . ILE A 1 82 ? -32.633 -1.782 8.888 1.00 39.09 82 ILE A C 1
ATOM 638 O O . ILE A 1 82 ? -31.487 -1.349 9.023 1.00 39.09 82 ILE A O 1
ATOM 642 N N . THR A 1 83 ? -32.882 -3.072 8.689 1.00 34.09 83 THR A N 1
ATOM 643 C CA . THR A 1 83 ? -31.836 -4.034 8.346 1.00 34.09 83 THR A CA 1
ATOM 644 C C . THR A 1 83 ? -31.675 -4.031 6.834 1.00 34.09 83 THR A C 1
ATOM 646 O O . THR A 1 83 ? -32.524 -4.573 6.129 1.00 34.09 83 THR A O 1
ATOM 649 N N . SER A 1 84 ? -30.600 -3.431 6.316 1.00 35.50 84 SER A N 1
ATOM 650 C CA . SER A 1 84 ? -30.211 -3.724 4.939 1.00 35.50 84 SER A CA 1
ATOM 651 C C . SER A 1 84 ? -29.849 -5.211 4.855 1.00 35.50 84 SER A C 1
ATOM 653 O O . SER A 1 84 ? -29.117 -5.709 5.723 1.00 35.50 84 SER A O 1
ATOM 655 N N . PRO A 1 85 ? -30.333 -5.955 3.845 1.00 34.56 85 PRO A N 1
ATOM 656 C CA . PRO A 1 85 ? -29.642 -7.172 3.457 1.00 34.56 85 PRO A CA 1
ATOM 657 C C . PRO A 1 85 ? -28.180 -6.776 3.238 1.00 34.56 85 PRO A C 1
ATOM 659 O O . PRO A 1 85 ? -27.911 -5.754 2.600 1.00 34.56 85 PRO A O 1
ATOM 662 N N . ARG A 1 86 ? -27.218 -7.527 3.793 1.00 40.38 86 ARG A N 1
ATOM 663 C CA . ARG A 1 86 ? -25.837 -7.364 3.317 1.00 40.38 86 ARG A CA 1
ATOM 664 C C . ARG A 1 86 ? -25.900 -7.532 1.798 1.00 40.38 86 ARG A C 1
ATOM 666 O O . ARG A 1 86 ? -26.503 -8.527 1.388 1.00 40.38 86 ARG A O 1
ATOM 673 N N . PRO A 1 87 ? -25.330 -6.613 0.997 1.00 45.19 87 PRO A N 1
ATOM 674 C CA . PRO A 1 87 ? -25.301 -6.798 -0.443 1.00 45.19 87 PRO A CA 1
ATOM 675 C C . PRO A 1 87 ? -24.727 -8.186 -0.708 1.00 45.19 87 PRO A C 1
ATOM 677 O O . PRO A 1 87 ? -23.620 -8.503 -0.259 1.00 45.19 87 PRO A O 1
ATOM 680 N N . GLN A 1 88 ? -25.517 -9.061 -1.323 1.00 46.97 88 GLN A N 1
ATOM 681 C CA . GLN A 1 88 ? -24.966 -10.299 -1.835 1.00 46.97 88 GLN A CA 1
ATOM 682 C C . GLN A 1 88 ? -24.199 -9.904 -3.080 1.00 46.97 88 GLN A C 1
ATOM 684 O O . GLN A 1 88 ? -24.787 -9.399 -4.025 1.00 46.97 88 GLN A O 1
ATOM 689 N N . VAL A 1 89 ? -22.884 -10.102 -3.054 1.00 54.09 89 VAL A N 1
ATOM 690 C CA . VAL A 1 89 ? -22.057 -9.873 -4.234 1.00 54.09 89 VAL A CA 1
ATOM 691 C C . VAL A 1 89 ? -22.485 -10.877 -5.296 1.00 54.09 89 VAL A C 1
ATOM 693 O O . VAL A 1 89 ? -22.154 -12.070 -5.193 1.00 54.09 89 VAL A O 1
ATOM 696 N N . ALA A 1 90 ? -23.247 -10.395 -6.275 1.00 50.75 90 ALA A N 1
ATOM 697 C CA . ALA A 1 90 ? -23.628 -11.182 -7.431 1.00 50.75 90 ALA A CA 1
ATOM 698 C C . ALA A 1 90 ? -22.363 -11.594 -8.196 1.00 50.75 90 ALA A C 1
ATOM 700 O O . ALA A 1 90 ? -21.390 -10.837 -8.295 1.00 50.75 90 ALA A O 1
ATOM 701 N N . GLU A 1 91 ? -22.344 -12.816 -8.725 1.00 51.22 91 GLU A N 1
ATOM 702 C CA . GLU A 1 91 ? -21.270 -13.237 -9.618 1.00 51.22 91 GLU A CA 1
ATOM 703 C C . GLU A 1 91 ? -21.381 -12.452 -10.925 1.00 51.22 91 GLU A C 1
ATOM 705 O O . GLU A 1 91 ? -22.202 -12.737 -11.790 1.00 51.22 91 GLU A O 1
ATOM 710 N N . SER A 1 92 ? -20.566 -11.406 -11.050 1.00 50.28 92 SER A N 1
ATOM 711 C CA . SER A 1 92 ? -20.432 -10.673 -12.304 1.00 50.28 92 SER A CA 1
ATOM 712 C C . SER A 1 92 ? -19.668 -11.536 -13.308 1.00 50.28 92 SER A C 1
ATOM 714 O O . SER A 1 92 ? -18.505 -11.872 -13.071 1.00 50.28 92 SER A O 1
ATOM 716 N N . THR A 1 93 ? -20.319 -11.870 -14.424 1.00 49.72 93 THR A N 1
ATOM 717 C CA . THR A 1 93 ? -19.761 -12.582 -15.590 1.00 49.72 93 THR A CA 1
ATOM 718 C C . THR A 1 93 ? -19.149 -11.632 -16.626 1.00 49.72 93 THR A C 1
ATOM 720 O O . THR A 1 93 ? -18.791 -12.055 -17.724 1.00 49.72 93 THR A O 1
ATOM 723 N N . LYS A 1 94 ? -19.029 -10.331 -16.311 1.00 52.88 94 LYS A N 1
ATOM 724 C CA . LYS A 1 94 ? -18.485 -9.334 -17.242 1.00 52.88 94 LYS A CA 1
ATOM 725 C C . LYS A 1 94 ? -17.040 -9.685 -17.611 1.00 52.88 94 LYS A C 1
ATOM 727 O O . LYS A 1 94 ? -16.145 -9.602 -16.775 1.00 52.88 94 LYS A O 1
ATOM 732 N N . SER A 1 95 ? -16.809 -10.003 -18.883 1.00 55.62 95 SER A N 1
ATOM 733 C CA . SER A 1 95 ? -15.467 -10.079 -19.461 1.00 55.62 95 SER A CA 1
ATOM 734 C C . SER A 1 95 ? -14.878 -8.669 -19.572 1.00 55.62 95 SER A C 1
ATOM 736 O O . SER A 1 95 ? -15.469 -7.807 -20.235 1.00 55.62 95 SER A O 1
ATOM 738 N N . TRP A 1 96 ? -13.723 -8.411 -18.961 1.00 59.62 96 TRP A N 1
ATOM 739 C CA . TRP A 1 96 ? -13.081 -7.099 -19.047 1.00 59.62 96 TRP A CA 1
ATOM 740 C C . TRP A 1 96 ? -12.383 -6.904 -20.389 1.00 59.62 96 TRP A C 1
ATOM 742 O O . TRP A 1 96 ? -11.545 -7.705 -20.796 1.00 59.62 96 TRP A O 1
ATOM 752 N N . LYS A 1 97 ? -12.701 -5.802 -21.074 1.00 56.22 97 LYS A N 1
ATOM 753 C CA . LYS A 1 97 ? -11.993 -5.386 -22.288 1.00 56.22 97 LYS A CA 1
ATOM 754 C C . LYS A 1 97 ? -10.994 -4.283 -21.957 1.00 56.22 97 LYS A C 1
ATOM 756 O O . LYS A 1 97 ? -11.318 -3.317 -21.268 1.00 56.22 97 LYS A O 1
ATOM 761 N N . ARG A 1 98 ? -9.777 -4.419 -22.484 1.00 63.84 98 ARG A N 1
ATOM 762 C CA . ARG A 1 98 ? -8.724 -3.401 -22.401 1.00 63.84 98 ARG A CA 1
ATOM 763 C C . ARG A 1 98 ? -9.149 -2.114 -23.126 1.00 63.84 98 ARG A C 1
ATOM 765 O O . ARG A 1 98 ? -9.665 -2.213 -24.241 1.00 63.84 98 ARG A O 1
ATOM 772 N N . PRO A 1 99 ? -8.931 -0.917 -22.544 1.00 61.69 99 PRO A N 1
ATOM 773 C CA . PRO A 1 99 ? -9.197 0.346 -23.225 1.00 61.69 99 PRO A CA 1
ATOM 774 C C . PRO A 1 99 ? -8.419 0.459 -24.541 1.00 61.69 99 PRO A C 1
ATOM 776 O O . PRO A 1 99 ? -7.299 -0.048 -24.656 1.00 61.69 99 PRO A O 1
ATOM 779 N N . ARG A 1 100 ? -8.987 1.171 -25.523 1.00 58.97 100 ARG A N 1
ATOM 780 C CA . ARG A 1 100 ? -8.257 1.552 -26.743 1.00 58.97 100 ARG A CA 1
ATOM 781 C C . ARG A 1 100 ? -7.048 2.405 -26.326 1.00 58.97 100 ARG A C 1
ATOM 783 O O . ARG A 1 100 ? -7.236 3.408 -25.647 1.00 58.97 100 ARG A O 1
ATOM 790 N N . GLY A 1 101 ? -5.832 1.995 -26.694 1.00 67.75 101 GLY A N 1
ATOM 791 C CA . GLY A 1 101 ? -4.606 2.787 -26.495 1.00 67.75 101 GLY A CA 1
ATOM 792 C C . GLY A 1 101 ? -3.538 2.189 -25.572 1.00 67.75 101 GLY A C 1
ATOM 793 O O . GLY A 1 101 ? -2.387 2.583 -25.686 1.00 67.75 101 GLY A O 1
ATOM 794 N N . VAL A 1 102 ? -3.858 1.206 -24.724 1.00 83.12 102 VAL A N 1
ATOM 795 C CA . VAL A 1 102 ? -2.838 0.451 -23.965 1.00 83.12 102 VAL A CA 1
ATOM 796 C C . VAL A 1 102 ? -2.617 -0.877 -24.680 1.00 83.12 102 VAL A C 1
ATOM 798 O O . VAL A 1 102 ? -3.573 -1.630 -24.844 1.00 83.12 102 VAL A O 1
ATOM 801 N N . ARG A 1 103 ? -1.392 -1.195 -25.113 1.00 90.19 103 ARG A N 1
ATOM 802 C CA . ARG A 1 103 ? -1.038 -2.523 -25.646 1.00 90.19 103 ARG A CA 1
ATOM 803 C C . ARG A 1 103 ? 0.075 -3.137 -24.810 1.00 90.19 103 ARG A C 1
ATOM 805 O O . ARG A 1 103 ? 1.078 -2.493 -24.550 1.00 90.19 103 ARG A O 1
ATOM 812 N N . TRP A 1 104 ? -0.074 -4.402 -24.424 1.00 93.44 104 TRP A N 1
ATOM 813 C CA . TRP A 1 104 ? 0.936 -5.113 -23.623 1.00 93.44 104 TRP A CA 1
ATOM 814 C C . TRP A 1 104 ? 2.299 -5.216 -24.318 1.00 93.44 104 TRP A C 1
ATOM 816 O O . TRP A 1 104 ? 3.331 -5.285 -23.656 1.00 93.44 104 TRP A O 1
ATOM 826 N N . SER A 1 105 ? 2.301 -5.234 -25.652 1.00 93.69 105 SER A N 1
ATOM 827 C CA . SER A 1 105 ? 3.503 -5.215 -26.489 1.00 93.69 105 SER A CA 1
ATOM 828 C C . SER A 1 105 ? 4.320 -3.936 -26.329 1.00 93.69 105 SER A C 1
ATOM 830 O O . SER A 1 105 ? 5.522 -3.971 -26.542 1.00 93.69 105 SER A O 1
ATOM 832 N N . ASP A 1 106 ? 3.689 -2.830 -25.932 1.00 94.00 106 ASP A N 1
ATOM 833 C CA . ASP A 1 106 ? 4.319 -1.509 -25.917 1.00 94.00 106 ASP A CA 1
ATOM 834 C C . ASP A 1 106 ? 5.136 -1.255 -24.643 1.00 94.00 106 ASP A C 1
ATOM 836 O O . ASP A 1 106 ? 5.759 -0.202 -24.532 1.00 94.00 106 ASP A O 1
ATOM 840 N N . TYR A 1 107 ? 5.112 -2.176 -23.677 1.00 97.44 107 TYR A N 1
ATOM 841 C CA . TYR A 1 107 ? 5.781 -2.029 -22.386 1.00 97.44 107 TYR A CA 1
ATOM 842 C C . TYR A 1 107 ? 6.700 -3.214 -22.112 1.00 97.44 107 TYR A C 1
ATOM 844 O O . TYR A 1 107 ? 6.323 -4.361 -22.350 1.00 97.44 107 TYR A O 1
ATOM 852 N N . ASP A 1 108 ? 7.871 -2.944 -21.550 1.00 98.25 108 ASP A N 1
ATOM 853 C CA . ASP A 1 108 ? 8.811 -3.950 -21.058 1.00 98.25 108 ASP A CA 1
ATOM 854 C C . ASP A 1 108 ? 8.297 -4.566 -19.755 1.00 98.25 108 ASP A C 1
ATOM 856 O O . ASP A 1 108 ? 8.320 -5.784 -19.578 1.00 98.25 108 ASP A O 1
ATOM 860 N N . LYS A 1 109 ? 7.771 -3.717 -18.860 1.00 98.44 109 LYS A N 1
ATOM 861 C CA . LYS A 1 109 ? 7.216 -4.110 -17.558 1.00 98.44 109 LYS A CA 1
ATOM 862 C C . LYS A 1 109 ? 5.920 -3.374 -17.216 1.00 98.44 109 LYS A C 1
ATOM 864 O O . LYS A 1 109 ? 5.716 -2.213 -17.575 1.00 98.44 109 LYS A O 1
ATOM 869 N N . ILE A 1 110 ? 5.058 -4.065 -16.475 1.00 98.62 110 ILE A N 1
ATOM 870 C CA . ILE A 1 110 ? 3.808 -3.580 -15.888 1.00 98.62 110 ILE A CA 1
ATOM 871 C C . ILE A 1 110 ? 3.997 -3.568 -14.368 1.00 98.62 110 ILE A C 1
ATOM 873 O O . ILE A 1 110 ? 4.009 -4.613 -13.721 1.00 98.62 110 ILE A O 1
ATOM 877 N N . LEU A 1 111 ? 4.163 -2.375 -13.804 1.00 98.69 111 LEU A N 1
ATOM 878 C CA . LEU A 1 111 ? 4.523 -2.153 -12.406 1.00 98.69 111 LEU A CA 1
ATOM 879 C C . LEU A 1 111 ? 3.247 -1.906 -11.591 1.00 98.69 111 LEU A C 1
ATOM 881 O O . LEU A 1 111 ? 2.698 -0.800 -11.590 1.00 98.69 111 LEU A O 1
ATOM 885 N N . VAL A 1 112 ? 2.738 -2.941 -10.926 1.00 98.81 112 VAL A N 1
ATOM 886 C CA . VAL A 1 112 ? 1.487 -2.886 -10.160 1.00 98.81 112 VAL A CA 1
ATOM 887 C C . VAL A 1 112 ? 1.764 -2.371 -8.753 1.00 98.81 112 VAL A C 1
ATOM 889 O O . VAL A 1 112 ? 2.346 -3.074 -7.930 1.00 98.81 112 VAL A O 1
ATOM 892 N N . GLN A 1 113 ? 1.297 -1.158 -8.460 1.00 98.50 113 GLN A N 1
ATOM 893 C CA . GLN A 1 113 ? 1.394 -0.551 -7.133 1.00 98.50 113 GLN A CA 1
ATOM 894 C C . GLN A 1 113 ? 0.423 -1.251 -6.177 1.00 98.50 113 GLN A C 1
ATOM 896 O O . GLN A 1 113 ? -0.799 -1.072 -6.251 1.00 98.50 113 GLN A O 1
ATOM 901 N N . PHE A 1 114 ? 0.965 -2.077 -5.288 1.00 98.38 114 PHE A N 1
ATOM 902 C CA . PHE A 1 114 ? 0.212 -3.070 -4.539 1.00 98.38 114 PHE A CA 1
ATOM 903 C C . PHE A 1 114 ? 0.304 -2.845 -3.030 1.00 98.38 114 PHE A C 1
ATOM 905 O O . PHE A 1 114 ? 1.342 -3.034 -2.399 1.00 98.38 114 PHE A O 1
ATOM 912 N N . SER A 1 115 ? -0.820 -2.458 -2.424 1.00 96.19 115 SER A N 1
ATOM 913 C CA . SER A 1 115 ? -0.918 -2.195 -0.982 1.00 96.19 115 SER A CA 1
ATOM 914 C C . SER A 1 115 ? -1.458 -3.380 -0.180 1.00 96.19 115 SER A C 1
ATOM 916 O O . SER A 1 115 ? -1.549 -3.300 1.040 1.00 96.19 115 SER A O 1
ATOM 918 N N . GLY A 1 116 ? -1.899 -4.445 -0.854 1.00 96.00 116 GLY A N 1
ATOM 919 C CA . GLY A 1 116 ? -2.654 -5.542 -0.248 1.00 96.00 116 GLY A CA 1
ATOM 920 C C . GLY A 1 116 ? -4.133 -5.220 0.014 1.00 96.00 116 GLY A C 1
ATOM 921 O O . GLY A 1 116 ? -4.906 -6.107 0.387 1.00 96.00 116 GLY A O 1
ATOM 922 N N . GLY A 1 117 ? -4.561 -3.977 -0.229 1.00 96.62 117 GLY A N 1
ATOM 923 C CA . GLY A 1 117 ? -5.962 -3.572 -0.175 1.00 96.62 117 GLY A CA 1
ATOM 924 C C . GLY A 1 117 ? -6.789 -4.122 -1.339 1.00 96.62 117 GLY A C 1
ATOM 925 O O . GLY A 1 117 ? -6.251 -4.490 -2.389 1.00 96.62 117 GLY A O 1
ATOM 926 N N . LYS A 1 118 ? -8.117 -4.132 -1.163 1.00 97.19 118 LYS A N 1
ATOM 927 C CA . LYS A 1 118 ? -9.077 -4.689 -2.132 1.00 97.19 118 LYS A CA 1
ATOM 928 C C . LYS A 1 118 ? -8.922 -4.108 -3.540 1.00 97.19 118 LYS A C 1
ATOM 930 O O . LYS A 1 118 ? -8.990 -4.839 -4.518 1.00 97.19 118 LYS A O 1
ATOM 935 N N . ASP A 1 119 ? -8.639 -2.811 -3.647 1.00 97.19 119 ASP A N 1
ATOM 936 C CA . ASP A 1 119 ? -8.577 -2.130 -4.940 1.00 97.19 119 ASP A CA 1
ATOM 937 C C . ASP A 1 119 ? -7.258 -2.411 -5.680 1.00 97.19 119 ASP A C 1
ATOM 939 O O . ASP A 1 119 ? -7.242 -2.526 -6.904 1.00 97.19 119 ASP A O 1
ATOM 943 N N . SER A 1 120 ? -6.154 -2.614 -4.947 1.00 98.06 120 SER A N 1
ATOM 944 C CA . SER A 1 120 ? -4.895 -3.086 -5.544 1.00 98.06 120 SER A CA 1
ATOM 945 C C . SER A 1 120 ? -4.972 -4.548 -5.990 1.00 98.06 120 SER A C 1
ATOM 947 O O . SER A 1 120 ? -4.447 -4.893 -7.047 1.00 98.06 120 SER A O 1
ATOM 949 N N . TRP A 1 121 ? -5.696 -5.386 -5.238 1.00 98.38 121 TRP A N 1
ATOM 950 C CA . TRP A 1 121 ? -6.046 -6.736 -5.676 1.00 98.38 121 TRP A CA 1
ATOM 951 C C . TRP A 1 121 ? -6.892 -6.701 -6.939 1.00 98.38 121 TRP A C 1
ATOM 953 O O . TRP A 1 121 ? -6.562 -7.380 -7.904 1.00 98.38 121 TRP A O 1
ATOM 963 N N . ALA A 1 122 ? -7.934 -5.873 -6.968 1.00 97.94 122 ALA A N 1
ATOM 964 C CA . ALA A 1 122 ? -8.775 -5.732 -8.144 1.00 97.94 122 ALA A CA 1
ATOM 965 C C . ALA A 1 122 ? -7.968 -5.290 -9.370 1.00 97.94 122 ALA A C 1
ATOM 967 O O . ALA A 1 122 ? -8.143 -5.867 -10.434 1.00 97.94 122 ALA A O 1
ATOM 968 N N . ALA A 1 123 ? -7.048 -4.330 -9.230 1.00 98.12 123 ALA A N 1
ATOM 969 C CA . ALA A 1 123 ? -6.180 -3.918 -10.332 1.00 98.12 123 ALA A CA 1
ATOM 970 C C . ALA A 1 123 ? -5.324 -5.076 -10.869 1.00 98.12 123 ALA A C 1
ATOM 972 O O . ALA A 1 123 ? -5.271 -5.277 -12.080 1.00 98.12 123 ALA A O 1
ATOM 973 N N . LEU A 1 124 ? -4.706 -5.865 -9.984 1.00 98.62 124 LEU A N 1
ATOM 974 C CA . LEU A 1 124 ? -3.918 -7.032 -10.378 1.00 98.62 124 LEU A CA 1
ATOM 975 C C . LEU A 1 124 ? -4.776 -8.106 -11.063 1.00 98.62 124 LEU A C 1
ATOM 977 O O . LEU A 1 124 ? -4.439 -8.564 -12.150 1.00 98.62 124 LEU A O 1
ATOM 981 N N . LEU A 1 125 ? -5.889 -8.500 -10.445 1.00 98.12 125 LEU A N 1
ATOM 982 C CA . LEU A 1 125 ? -6.774 -9.539 -10.978 1.00 98.12 125 LEU A CA 1
ATOM 983 C C . LEU A 1 125 ? -7.386 -9.122 -12.316 1.00 98.12 125 LEU A C 1
ATOM 985 O O . LEU A 1 125 ? -7.486 -9.942 -13.222 1.00 98.12 125 LEU A O 1
ATOM 989 N N . TRP A 1 126 ? -7.729 -7.841 -12.464 1.00 96.31 126 TRP A N 1
ATOM 990 C CA . TRP A 1 126 ? -8.212 -7.285 -13.721 1.00 96.31 126 TRP A CA 1
ATOM 991 C C . TRP A 1 126 ? -7.166 -7.456 -14.831 1.00 96.31 126 TRP A C 1
ATOM 993 O O . TRP A 1 126 ? -7.511 -7.896 -15.924 1.00 96.31 126 TRP A O 1
ATOM 1003 N N . LEU A 1 127 ? -5.881 -7.168 -14.562 1.00 96.12 127 LEU A N 1
ATOM 1004 C CA . LEU A 1 127 ? -4.807 -7.356 -15.551 1.00 96.12 127 LEU A CA 1
ATOM 1005 C C . LEU A 1 127 ? -4.687 -8.820 -15.980 1.00 96.12 127 LEU A C 1
ATOM 1007 O O . LEU A 1 127 ? -4.530 -9.099 -17.168 1.00 96.12 127 LEU A O 1
ATOM 1011 N N . LEU A 1 128 ? -4.776 -9.740 -15.018 1.00 95.94 128 LEU A N 1
ATOM 1012 C CA . LEU A 1 128 ? -4.699 -11.174 -15.280 1.00 95.94 128 LEU A CA 1
ATOM 1013 C C . LEU A 1 128 ? -5.905 -11.666 -16.097 1.00 95.94 128 LEU A C 1
ATOM 1015 O O . LEU A 1 128 ? -5.708 -12.379 -17.076 1.00 95.94 128 LEU A O 1
ATOM 1019 N N . GLU A 1 129 ? -7.131 -11.239 -15.764 1.00 94.75 129 GLU A N 1
ATOM 1020 C CA . GLU A 1 129 ? -8.341 -11.549 -16.550 1.00 94.75 129 GLU A CA 1
ATOM 1021 C C . GLU A 1 129 ? -8.278 -10.946 -17.967 1.00 94.75 129 GLU A C 1
ATOM 1023 O O . GLU A 1 129 ? -8.773 -11.546 -18.917 1.00 94.75 129 GLU A O 1
ATOM 1028 N N . ALA A 1 130 ? -7.627 -9.791 -18.134 1.00 92.69 130 ALA A N 1
ATOM 1029 C CA . ALA A 1 130 ? -7.434 -9.133 -19.429 1.00 92.69 130 ALA A CA 1
ATOM 1030 C C . ALA A 1 130 ? -6.244 -9.683 -20.248 1.00 92.69 130 ALA A C 1
ATOM 1032 O O . ALA A 1 130 ? -5.885 -9.102 -21.280 1.00 92.69 130 ALA A O 1
ATOM 1033 N N . GLY A 1 131 ? -5.610 -10.770 -19.795 1.00 93.75 131 GLY A N 1
ATOM 1034 C CA . GLY A 1 131 ? -4.530 -11.446 -20.517 1.00 93.75 131 GLY A CA 1
ATOM 1035 C C . GLY A 1 131 ? -3.217 -10.662 -20.565 1.00 93.75 131 GLY A C 1
ATOM 1036 O O . GLY A 1 131 ? -2.494 -10.738 -21.559 1.00 93.75 131 GLY A O 1
ATOM 1037 N N . ALA A 1 132 ? -2.907 -9.864 -19.539 1.00 95.56 132 ALA A N 1
ATOM 1038 C CA . ALA A 1 132 ? -1.591 -9.239 -19.427 1.00 95.56 132 ALA A CA 1
ATOM 1039 C C . ALA A 1 132 ? -0.489 -10.319 -19.263 1.00 95.56 132 ALA A C 1
ATOM 1041 O O . ALA A 1 132 ? -0.655 -11.224 -18.438 1.00 95.56 132 ALA A O 1
ATOM 1042 N N . PRO A 1 133 ? 0.634 -10.246 -20.010 1.00 96.94 133 PRO A N 1
ATOM 1043 C CA . PRO A 1 133 ? 1.717 -11.226 -19.918 1.00 96.94 133 PRO A CA 1
ATOM 1044 C C . PRO A 1 133 ? 2.330 -11.251 -18.515 1.00 96.94 133 PRO A C 1
ATOM 1046 O O . PRO A 1 133 ? 2.777 -10.220 -18.008 1.00 96.94 133 PRO A O 1
ATOM 1049 N N . ARG A 1 134 ? 2.335 -12.420 -17.866 1.00 97.75 134 ARG A N 1
ATOM 1050 C CA . ARG A 1 134 ? 2.737 -12.555 -16.453 1.00 97.75 134 ARG A CA 1
ATOM 1051 C C . ARG A 1 134 ? 4.211 -12.225 -16.223 1.00 97.75 134 ARG A C 1
ATOM 1053 O O . ARG A 1 134 ? 4.540 -11.660 -15.190 1.00 97.75 134 ARG A O 1
ATOM 1060 N N . ASP A 1 135 ? 5.068 -12.526 -17.192 1.00 97.44 135 ASP A N 1
ATOM 1061 C CA . ASP A 1 135 ? 6.504 -12.218 -17.216 1.00 97.44 135 ASP A CA 1
ATOM 1062 C C . ASP A 1 135 ? 6.803 -10.706 -17.242 1.00 97.44 135 ASP A C 1
ATOM 1064 O O . ASP A 1 135 ? 7.891 -10.261 -16.850 1.00 97.44 135 ASP A O 1
ATOM 1068 N N . LYS A 1 136 ? 5.818 -9.896 -17.649 1.00 98.25 136 LYS A N 1
ATOM 1069 C CA . LYS A 1 136 ? 5.895 -8.434 -17.606 1.00 98.25 136 LYS A CA 1
ATOM 1070 C C . LYS A 1 136 ? 5.366 -7.843 -16.304 1.00 98.25 136 LYS A C 1
ATOM 1072 O O . LYS A 1 136 ? 5.707 -6.705 -15.997 1.00 98.25 136 LYS A O 1
ATOM 1077 N N . ILE A 1 137 ? 4.532 -8.561 -15.552 1.00 98.75 137 ILE A N 1
ATOM 1078 C CA . ILE A 1 137 ? 3.891 -8.033 -14.343 1.00 98.75 137 ILE A CA 1
ATOM 1079 C C . ILE A 1 137 ? 4.843 -8.128 -13.157 1.00 98.75 137 ILE A C 1
ATOM 1081 O O . ILE A 1 137 ? 5.365 -9.191 -12.835 1.00 98.75 137 ILE A O 1
ATOM 1085 N N . GLU A 1 138 ? 4.988 -7.018 -12.447 1.00 98.56 138 GLU A N 1
ATOM 1086 C CA . GLU A 1 138 ? 5.713 -6.950 -11.187 1.00 98.56 138 GLU A CA 1
ATOM 1087 C C . GLU A 1 138 ? 4.848 -6.305 -10.114 1.00 98.56 138 GLU A C 1
ATOM 1089 O O . GLU A 1 138 ? 4.194 -5.288 -10.348 1.00 98.56 138 GLU A O 1
ATOM 1094 N N . ILE A 1 139 ? 4.873 -6.878 -8.916 1.00 98.75 139 ILE A N 1
ATOM 1095 C CA . ILE A 1 139 ? 4.235 -6.304 -7.737 1.00 98.75 139 ILE A CA 1
ATOM 1096 C C . ILE A 1 139 ? 5.227 -5.356 -7.078 1.00 98.75 139 ILE A C 1
ATOM 1098 O O . ILE A 1 139 ? 6.335 -5.748 -6.720 1.00 98.75 139 ILE A O 1
ATOM 1102 N N . TRP A 1 140 ? 4.824 -4.100 -6.926 1.00 98.69 140 TRP A N 1
ATOM 1103 C CA . TRP A 1 140 ? 5.613 -3.061 -6.276 1.00 98.69 140 TRP A CA 1
ATOM 1104 C C . TRP A 1 140 ? 4.925 -2.624 -4.992 1.00 98.69 140 TRP A C 1
ATOM 1106 O O . TRP A 1 140 ? 3.753 -2.247 -5.012 1.00 98.69 140 TRP A O 1
ATOM 1116 N N . HIS A 1 141 ? 5.644 -2.683 -3.875 1.00 97.88 141 HIS A N 1
ATOM 1117 C CA . HIS A 1 141 ? 5.113 -2.341 -2.562 1.00 97.88 141 HIS A CA 1
ATOM 1118 C C . HIS A 1 141 ? 5.954 -1.263 -1.891 1.00 97.88 141 HIS A C 1
ATOM 1120 O O . HIS A 1 141 ? 7.177 -1.359 -1.833 1.00 97.88 141 HIS A O 1
ATOM 1126 N N . GLN A 1 142 ? 5.297 -0.247 -1.337 1.00 96.00 142 GLN A N 1
ATOM 1127 C CA . GLN A 1 142 ? 5.983 0.810 -0.605 1.00 96.00 142 GLN A CA 1
ATOM 1128 C C . GLN A 1 142 ? 5.834 0.603 0.894 1.00 96.00 142 GLN A C 1
ATOM 1130 O O . GLN A 1 142 ? 4.750 0.812 1.443 1.00 96.00 142 GLN A O 1
ATOM 1135 N N . ASN A 1 143 ? 6.936 0.223 1.539 1.00 94.25 143 ASN A N 1
ATOM 1136 C CA . ASN A 1 143 ? 7.010 0.052 2.983 1.00 94.25 143 ASN A CA 1
ATOM 1137 C C . ASN A 1 143 ? 7.162 1.433 3.647 1.00 94.25 143 ASN A C 1
ATOM 1139 O O . ASN A 1 143 ? 8.236 2.034 3.662 1.00 94.25 143 ASN A O 1
ATOM 1143 N N . VAL A 1 144 ? 6.059 1.960 4.180 1.00 92.31 144 VAL A N 1
ATOM 1144 C CA . VAL A 1 144 ? 6.005 3.317 4.756 1.00 92.31 144 VAL A CA 1
ATOM 1145 C C . VAL A 1 144 ? 6.627 3.425 6.146 1.00 92.31 144 VAL A C 1
ATOM 1147 O O . VAL A 1 144 ? 6.879 4.539 6.611 1.00 92.31 144 VAL A O 1
ATOM 1150 N N . ASP A 1 145 ? 6.848 2.291 6.806 1.00 89.69 145 ASP A N 1
ATOM 1151 C CA . ASP A 1 145 ? 7.548 2.217 8.088 1.00 89.69 145 ASP A CA 1
ATOM 1152 C C . ASP A 1 145 ? 9.071 2.182 7.914 1.00 89.69 145 ASP A C 1
ATOM 1154 O O . ASP A 1 145 ? 9.792 2.407 8.881 1.00 89.69 145 ASP A O 1
ATOM 1158 N N . GLY A 1 146 ? 9.558 1.980 6.685 1.00 85.88 146 GLY A N 1
ATOM 1159 C CA . GLY A 1 146 ? 10.970 1.732 6.422 1.00 85.88 146 GLY A CA 1
ATOM 1160 C C . GLY A 1 146 ? 11.404 0.323 6.836 1.00 85.88 146 GLY A C 1
ATOM 1161 O O . GLY A 1 146 ? 10.648 -0.441 7.440 1.00 85.88 146 GLY A O 1
ATOM 1162 N N . GLU A 1 147 ? 12.631 -0.039 6.481 1.00 76.69 147 GLU A N 1
ATOM 1163 C CA . GLU A 1 147 ? 13.350 -1.144 7.119 1.00 76.69 147 GLU A CA 1
ATOM 1164 C C . GLU A 1 147 ? 14.097 -0.551 8.323 1.00 76.69 147 GLU A C 1
ATOM 1166 O O . GLU A 1 147 ? 15.219 -0.076 8.181 1.00 76.69 147 GLU A O 1
ATOM 1171 N N . GLY A 1 148 ? 13.420 -0.440 9.468 1.00 54.62 148 GLY A N 1
ATOM 1172 C CA . GLY A 1 148 ? 14.085 -0.242 10.762 1.00 54.62 148 GLY A CA 1
ATOM 1173 C C . GLY A 1 148 ? 14.407 -1.595 11.398 1.00 54.62 148 GLY A C 1
ATOM 1174 O O . GLY A 1 148 ? 13.861 -2.600 10.939 1.00 54.62 148 GLY A O 1
ATOM 1175 N N . ASP A 1 149 ? 15.264 -1.600 12.429 1.00 42.91 149 ASP A N 1
ATOM 1176 C CA . ASP A 1 149 ? 15.743 -2.800 13.135 1.00 42.91 149 ASP A CA 1
ATOM 1177 C C . ASP A 1 149 ? 14.652 -3.874 13.250 1.00 42.91 149 ASP A C 1
ATOM 1179 O O . ASP A 1 149 ? 13.517 -3.611 13.661 1.00 42.91 149 ASP A O 1
ATOM 1183 N N . ASP A 1 150 ? 15.030 -5.091 12.887 1.00 40.69 150 ASP A N 1
ATOM 1184 C CA . ASP A 1 150 ? 14.306 -6.354 12.715 1.00 40.69 150 ASP A CA 1
ATOM 1185 C C . ASP A 1 150 ? 13.524 -6.875 13.947 1.00 40.69 150 ASP A C 1
ATOM 1187 O O . ASP A 1 150 ? 13.094 -8.029 13.999 1.00 40.69 150 ASP A O 1
ATOM 1191 N N . GLY A 1 151 ? 13.232 -5.996 14.907 1.00 40.62 151 GLY A N 1
ATOM 1192 C CA . GLY A 1 151 ? 12.347 -6.209 16.053 1.00 40.62 151 GLY A CA 1
ATOM 1193 C C . GLY A 1 151 ? 11.461 -5.007 16.419 1.00 40.62 151 GLY A C 1
ATOM 1194 O O . GLY A 1 151 ? 10.724 -5.076 17.407 1.00 40.62 151 GLY A O 1
ATOM 1195 N N . ALA A 1 152 ? 11.495 -3.902 15.665 1.00 52.44 152 ALA A N 1
ATOM 1196 C CA . ALA A 1 152 ? 10.657 -2.739 15.933 1.00 52.44 152 ALA A CA 1
ATOM 1197 C C . ALA A 1 152 ? 9.190 -3.011 15.559 1.00 52.44 152 ALA A C 1
ATOM 1199 O O . ALA A 1 152 ? 8.855 -3.449 14.459 1.00 52.44 152 ALA A O 1
ATOM 1200 N N . VAL A 1 153 ? 8.280 -2.717 16.489 1.00 58.41 153 VAL A N 1
ATOM 1201 C CA . VAL A 1 153 ? 6.839 -2.761 16.229 1.00 58.41 153 VAL A CA 1
ATOM 1202 C C . VAL A 1 153 ? 6.523 -1.816 15.062 1.00 58.41 153 VAL A C 1
ATOM 1204 O O . VAL A 1 153 ? 6.846 -0.631 15.150 1.00 58.41 153 VAL A O 1
ATOM 1207 N N . SER A 1 154 ? 5.870 -2.324 14.003 1.00 73.44 154 SER A N 1
ATOM 1208 C CA . SER A 1 154 ? 5.390 -1.512 12.867 1.00 73.44 154 SER A CA 1
ATOM 1209 C C . SER A 1 154 ? 4.728 -0.229 13.380 1.00 73.44 154 SER A C 1
ATOM 1211 O O . SER A 1 154 ? 3.954 -0.264 14.339 1.00 73.44 154 SER A O 1
ATOM 1213 N N . SER A 1 155 ? 5.082 0.921 12.817 1.00 82.25 155 SER A N 1
ATOM 1214 C CA . SER A 1 155 ? 4.721 2.207 13.413 1.00 82.25 155 SER A CA 1
ATOM 1215 C C . SER A 1 155 ? 3.391 2.732 12.875 1.00 82.25 155 SER A C 1
ATOM 1217 O O . SER A 1 155 ? 2.526 3.165 13.637 1.00 82.25 155 SER A O 1
ATOM 1219 N N . MET A 1 156 ? 3.202 2.639 11.561 1.00 91.81 156 MET A N 1
ATOM 1220 C CA . MET A 1 156 ? 2.057 3.162 10.835 1.00 91.81 156 MET A CA 1
ATOM 1221 C C . MET A 1 156 ? 1.301 2.063 10.108 1.00 91.81 156 MET A C 1
ATOM 1223 O O . MET A 1 156 ? 0.071 2.131 10.079 1.00 91.81 156 MET A O 1
ATOM 1227 N N . ASP A 1 157 ? 1.982 1.095 9.494 1.00 92.50 157 ASP A N 1
ATOM 1228 C CA . ASP A 1 157 ? 1.323 0.024 8.747 1.00 92.50 157 ASP A CA 1
ATOM 1229 C C . ASP A 1 157 ? 0.701 -1.041 9.660 1.00 92.50 157 ASP A C 1
ATOM 1231 O O . ASP A 1 157 ? 0.786 -1.003 10.888 1.00 92.50 157 ASP A O 1
ATOM 1235 N N . TRP A 1 158 ? -0.054 -1.959 9.054 1.00 94.31 158 TRP A N 1
ATOM 1236 C CA . TRP A 1 158 ? -0.472 -3.145 9.790 1.00 94.31 158 TRP A CA 1
ATOM 1237 C C . TRP A 1 158 ? 0.734 -4.075 9.918 1.00 94.31 158 TRP A C 1
ATOM 1239 O O . TRP A 1 158 ? 1.388 -4.314 8.900 1.00 94.31 158 TRP A O 1
ATOM 1249 N N . PRO A 1 159 ? 0.980 -4.686 11.093 1.00 93.19 159 PRO A N 1
ATOM 1250 C CA . PRO A 1 159 ? 2.077 -5.642 11.260 1.00 93.19 159 PRO A CA 1
ATOM 1251 C C . PRO A 1 159 ? 2.098 -6.749 10.198 1.00 93.19 159 PRO A C 1
ATOM 1253 O O . PRO A 1 159 ? 3.157 -7.167 9.747 1.00 93.19 159 PRO A O 1
ATOM 1256 N N . VAL A 1 160 ? 0.920 -7.189 9.745 1.00 95.06 160 VAL A N 1
ATOM 1257 C CA . VAL A 1 160 ? 0.792 -8.229 8.717 1.00 95.06 160 VAL A CA 1
ATOM 1258 C C . VAL A 1 160 ? 1.051 -7.756 7.281 1.00 95.06 160 VAL A C 1
ATOM 1260 O O . VAL A 1 160 ? 1.275 -8.604 6.425 1.00 95.06 160 VAL A O 1
ATOM 1263 N N . THR A 1 161 ? 0.994 -6.453 6.964 1.00 95.38 161 THR A N 1
ATOM 1264 C CA . THR A 1 161 ? 0.920 -5.978 5.563 1.00 95.38 161 THR A CA 1
ATOM 1265 C C . THR A 1 161 ? 2.082 -6.490 4.718 1.00 95.38 161 THR A C 1
ATOM 1267 O O . THR A 1 161 ? 1.855 -7.025 3.633 1.00 95.38 161 THR A O 1
ATOM 1270 N N . ARG A 1 162 ? 3.319 -6.377 5.220 1.00 93.19 162 ARG A N 1
ATOM 1271 C CA . ARG A 1 162 ? 4.519 -6.818 4.491 1.00 93.19 162 ARG A CA 1
ATOM 1272 C C . ARG A 1 162 ? 4.460 -8.312 4.173 1.00 93.19 162 ARG A C 1
ATOM 1274 O O . ARG A 1 162 ? 4.652 -8.710 3.026 1.00 93.19 162 ARG A O 1
ATOM 1281 N N . GLU A 1 163 ? 4.117 -9.134 5.165 1.00 94.38 163 GLU A N 1
ATOM 1282 C CA . GLU A 1 163 ? 3.977 -10.581 4.978 1.00 94.38 163 GLU A CA 1
ATOM 1283 C C . GLU A 1 163 ? 2.811 -10.940 4.057 1.00 94.38 163 GLU A C 1
ATOM 1285 O O . GLU A 1 163 ? 2.940 -11.826 3.216 1.00 94.38 163 GLU A O 1
ATOM 1290 N N . TYR A 1 164 ? 1.681 -10.241 4.174 1.00 97.62 164 TYR A N 1
ATOM 1291 C CA . TYR A 1 164 ? 0.517 -10.444 3.321 1.00 97.62 164 TYR A CA 1
ATOM 1292 C C . TYR A 1 164 ? 0.841 -10.154 1.853 1.00 97.62 164 TYR A C 1
ATOM 1294 O O . TYR A 1 164 ? 0.481 -10.939 0.978 1.00 97.62 164 TYR A O 1
ATOM 1302 N N . VAL A 1 165 ? 1.549 -9.056 1.573 1.00 97.81 165 VAL A N 1
ATOM 1303 C CA . VAL A 1 165 ? 1.962 -8.690 0.212 1.00 97.81 165 VAL A CA 1
ATOM 1304 C C . VAL A 1 165 ? 2.996 -9.677 -0.339 1.00 97.81 165 VAL A C 1
ATOM 1306 O O . VAL A 1 165 ? 2.860 -10.119 -1.480 1.00 97.81 165 VAL A O 1
ATOM 1309 N N . ALA A 1 166 ? 3.967 -10.103 0.473 1.00 97.44 166 ALA A N 1
ATOM 1310 C CA . ALA A 1 166 ? 4.921 -11.147 0.091 1.00 97.44 166 ALA A CA 1
ATOM 1311 C C . ALA A 1 166 ? 4.232 -12.487 -0.209 1.00 97.44 166 ALA A C 1
ATOM 1313 O O . ALA A 1 166 ? 4.521 -13.135 -1.218 1.00 97.44 166 ALA A O 1
ATOM 1314 N N . ALA A 1 167 ? 3.277 -12.888 0.630 1.00 98.50 167 ALA A N 1
ATOM 1315 C CA . ALA A 1 167 ? 2.480 -14.086 0.422 1.00 98.50 167 ALA A CA 1
ATOM 1316 C C . ALA A 1 167 ? 1.635 -13.991 -0.853 1.00 98.50 167 ALA A C 1
ATOM 1318 O O . ALA A 1 167 ? 1.595 -14.959 -1.611 1.00 98.50 167 ALA A O 1
ATOM 1319 N N . ALA A 1 168 ? 1.009 -12.837 -1.107 1.00 98.44 168 ALA A N 1
ATOM 1320 C CA . ALA A 1 168 ? 0.251 -12.566 -2.323 1.00 98.44 168 ALA A CA 1
ATOM 1321 C C . ALA A 1 168 ? 1.129 -12.716 -3.570 1.00 98.44 168 ALA A C 1
ATOM 1323 O O . ALA A 1 168 ? 0.794 -13.497 -4.455 1.00 98.44 168 ALA A O 1
ATOM 1324 N N . ALA A 1 169 ? 2.286 -12.051 -3.613 1.00 98.56 169 ALA A N 1
ATOM 1325 C CA . ALA A 1 169 ? 3.210 -12.147 -4.740 1.00 98.56 169 ALA A CA 1
ATOM 1326 C C . ALA A 1 169 ? 3.659 -13.588 -5.001 1.00 98.56 169 ALA A C 1
ATOM 1328 O O . ALA A 1 169 ? 3.572 -14.073 -6.129 1.00 98.56 169 ALA A O 1
ATOM 1329 N N . LYS A 1 170 ? 4.034 -14.313 -3.940 1.00 98.44 170 LYS A N 1
ATOM 1330 C CA . LYS A 1 170 ? 4.438 -15.718 -4.036 1.00 98.44 170 LYS A CA 1
ATOM 1331 C C . LYS A 1 170 ? 3.302 -16.627 -4.510 1.00 98.44 170 LYS A C 1
ATOM 1333 O O . LYS A 1 170 ? 3.532 -17.466 -5.371 1.00 98.44 170 LYS A O 1
ATOM 1338 N N . ALA A 1 171 ? 2.086 -16.463 -3.989 1.00 98.06 171 ALA A N 1
ATOM 1339 C CA . ALA A 1 171 ? 0.927 -17.261 -4.398 1.00 98.06 171 ALA A CA 1
ATOM 1340 C C . ALA A 1 171 ? 0.498 -16.980 -5.844 1.00 98.06 171 ALA A C 1
ATOM 1342 O O . ALA A 1 171 ? 0.029 -17.882 -6.532 1.00 98.06 171 ALA A O 1
ATOM 1343 N N . MET A 1 172 ? 0.686 -15.744 -6.310 1.00 97.75 172 MET A N 1
ATOM 1344 C CA . MET A 1 172 ? 0.442 -15.367 -7.699 1.00 97.75 172 MET A CA 1
ATOM 1345 C C . MET A 1 172 ? 1.635 -15.684 -8.613 1.00 97.75 172 MET A C 1
ATOM 1347 O O . MET A 1 172 ? 1.524 -15.500 -9.820 1.00 97.75 172 MET A O 1
ATOM 1351 N N . GLY A 1 173 ? 2.771 -16.157 -8.089 1.00 97.94 173 GLY A N 1
ATOM 1352 C CA . GLY A 1 173 ? 3.975 -16.409 -8.886 1.00 97.94 173 GLY A CA 1
ATOM 1353 C C . GLY A 1 173 ? 4.492 -15.157 -9.603 1.00 97.94 173 GLY A C 1
ATOM 1354 O O . GLY A 1 173 ? 4.891 -15.242 -10.760 1.00 97.94 173 GLY A O 1
ATOM 1355 N N . LEU A 1 174 ? 4.419 -13.994 -8.949 1.00 98.50 174 LEU A N 1
ATOM 1356 C CA . LEU A 1 174 ? 4.850 -12.706 -9.496 1.00 98.50 174 LEU A CA 1
ATOM 1357 C C . LEU A 1 174 ? 6.029 -12.140 -8.687 1.00 98.50 174 LEU A C 1
ATOM 1359 O O . LEU A 1 174 ? 6.050 -12.298 -7.463 1.00 98.50 174 LEU A O 1
ATOM 1363 N N . PRO A 1 175 ? 6.993 -11.449 -9.325 1.00 98.19 175 PRO A N 1
ATOM 1364 C CA . PRO A 1 175 ? 8.071 -10.771 -8.611 1.00 98.19 175 PRO A CA 1
ATOM 1365 C C . PRO A 1 175 ? 7.532 -9.682 -7.678 1.00 98.19 175 PRO A C 1
ATOM 1367 O O . PRO A 1 175 ? 6.684 -8.887 -8.084 1.00 98.19 175 PRO A O 1
ATOM 1370 N N . LEU A 1 176 ? 8.062 -9.621 -6.453 1.00 98.44 176 LEU A N 1
ATOM 1371 C CA . LEU A 1 176 ? 7.839 -8.524 -5.508 1.00 98.44 176 LEU A CA 1
ATOM 1372 C C . LEU A 1 176 ? 9.080 -7.634 -5.426 1.00 98.44 176 LEU A C 1
ATOM 1374 O O . LEU A 1 176 ? 10.182 -8.146 -5.218 1.00 98.44 176 LEU A O 1
ATOM 1378 N N . TRP A 1 177 ? 8.880 -6.324 -5.527 1.00 98.00 177 TRP A N 1
ATOM 1379 C CA . TRP A 1 177 ? 9.902 -5.306 -5.311 1.00 98.00 177 TRP A CA 1
ATOM 1380 C C . TRP A 1 177 ? 9.410 -4.278 -4.303 1.00 98.00 177 TRP A C 1
ATOM 1382 O O . TRP A 1 177 ? 8.350 -3.673 -4.483 1.00 98.00 177 TRP A O 1
ATOM 1392 N N . THR A 1 178 ? 10.195 -4.064 -3.258 1.00 97.25 178 THR A N 1
ATOM 1393 C CA . THR A 1 178 ? 9.874 -3.151 -2.166 1.00 97.25 178 THR A CA 1
ATOM 1394 C C . THR A 1 178 ? 10.683 -1.869 -2.293 1.00 97.25 178 THR A C 1
ATOM 1396 O O . THR A 1 178 ? 11.866 -1.899 -2.631 1.00 97.25 178 THR A O 1
ATOM 1399 N N . GLN A 1 179 ? 10.047 -0.731 -2.023 1.00 96.25 179 GLN A N 1
ATOM 1400 C CA . GLN A 1 179 ? 10.703 0.573 -1.928 1.00 96.25 179 GLN A CA 1
ATOM 1401 C C . GLN A 1 179 ? 10.316 1.248 -0.616 1.00 96.25 179 GLN A C 1
ATOM 1403 O O . GLN A 1 179 ? 9.195 1.086 -0.135 1.00 96.25 179 GLN A O 1
ATOM 1408 N N . TRP A 1 180 ? 11.226 2.011 -0.024 1.00 94.81 180 TRP A N 1
ATOM 1409 C CA . TRP A 1 180 ? 10.960 2.706 1.230 1.00 94.81 180 TRP A CA 1
ATOM 1410 C C . TRP A 1 180 ? 11.829 3.941 1.395 1.00 94.81 180 TRP A C 1
ATOM 1412 O O . TRP A 1 180 ? 12.770 4.184 0.645 1.00 94.81 180 TRP A O 1
ATOM 1422 N N . ARG A 1 181 ? 11.500 4.733 2.410 1.00 91.69 181 ARG A N 1
ATOM 1423 C CA . ARG A 1 181 ? 12.387 5.760 2.947 1.00 91.69 181 ARG A CA 1
ATOM 1424 C C . ARG A 1 181 ? 12.935 5.276 4.282 1.00 91.69 181 ARG A C 1
ATOM 1426 O O . ARG A 1 181 ? 12.175 4.695 5.060 1.00 91.69 181 ARG A O 1
ATOM 1433 N N . ALA A 1 182 ? 14.222 5.506 4.538 1.00 89.31 182 ALA A N 1
ATOM 1434 C CA . ALA A 1 182 ? 14.831 5.176 5.825 1.00 89.31 182 ALA A CA 1
ATOM 1435 C C . ALA A 1 182 ? 14.039 5.811 6.977 1.00 89.31 182 ALA A C 1
ATOM 1437 O O . ALA A 1 182 ? 13.503 6.911 6.827 1.00 89.31 182 ALA A O 1
ATOM 1438 N N . GLU A 1 183 ? 13.956 5.106 8.104 1.00 87.94 183 GLU A N 1
ATOM 1439 C CA . GLU A 1 183 ? 13.230 5.520 9.317 1.00 87.94 183 GLU A CA 1
ATOM 1440 C C . GLU A 1 183 ? 11.708 5.740 9.158 1.00 87.94 183 GLU A C 1
ATOM 1442 O O . GLU A 1 183 ? 11.020 6.112 10.116 1.00 87.94 183 GLU A O 1
ATOM 1447 N N . GLY A 1 184 ? 11.152 5.526 7.962 1.00 90.88 184 GLY A N 1
ATOM 1448 C CA . GLY A 1 184 ? 9.717 5.579 7.715 1.00 90.88 184 GLY A CA 1
ATOM 1449 C C . GLY A 1 184 ? 9.052 6.920 8.043 1.00 90.88 184 GLY A C 1
ATOM 1450 O O . GLY A 1 184 ? 9.669 7.986 8.125 1.00 90.88 184 GLY A O 1
ATOM 1451 N N . ILE A 1 185 ? 7.727 6.878 8.205 1.00 91.12 185 ILE A N 1
ATOM 1452 C CA . ILE A 1 185 ? 6.905 8.063 8.495 1.00 91.12 185 ILE A CA 1
ATOM 1453 C C . ILE A 1 185 ? 7.305 8.703 9.829 1.00 91.12 185 ILE A C 1
ATOM 1455 O O . ILE A 1 185 ? 7.364 9.929 9.925 1.00 91.12 185 ILE A O 1
ATOM 1459 N N . ILE A 1 186 ? 7.546 7.898 10.867 1.00 90.88 186 ILE A N 1
ATOM 1460 C CA . ILE A 1 186 ? 7.853 8.426 12.201 1.00 90.88 186 ILE A CA 1
ATOM 1461 C C . ILE A 1 186 ? 9.240 9.065 12.230 1.00 90.88 186 ILE A C 1
ATOM 1463 O O . ILE A 1 186 ? 9.382 10.145 12.805 1.00 90.88 186 ILE A O 1
ATOM 1467 N N . GLY A 1 187 ? 10.228 8.476 11.556 1.00 89.25 187 GLY A N 1
ATOM 1468 C CA . GLY A 1 187 ? 11.537 9.087 11.362 1.00 89.25 187 GLY A CA 1
ATOM 1469 C C . GLY A 1 187 ? 11.450 10.430 10.656 1.00 89.25 187 GLY A C 1
ATOM 1470 O O . GLY A 1 187 ? 11.908 11.440 11.187 1.00 89.25 187 GLY A O 1
ATOM 1471 N N . GLU A 1 188 ? 10.778 10.486 9.503 1.00 87.62 188 GLU A N 1
ATOM 1472 C CA . GLU A 1 188 ? 10.587 11.737 8.756 1.00 87.62 188 GLU A CA 1
ATOM 1473 C C . GLU A 1 188 ? 9.854 12.821 9.557 1.00 87.62 188 GLU A C 1
ATOM 1475 O O . GLU A 1 188 ? 10.163 14.013 9.442 1.00 87.62 188 GLU A O 1
ATOM 1480 N N . LEU A 1 189 ? 8.887 12.424 10.387 1.00 88.69 189 LEU A N 1
ATOM 1481 C CA . LEU A 1 189 ? 8.170 13.341 11.266 1.00 88.69 189 LEU A CA 1
ATOM 1482 C C . LEU A 1 189 ? 9.079 13.921 12.361 1.00 88.69 189 LEU A C 1
ATOM 1484 O O . LEU A 1 189 ? 8.949 15.097 12.700 1.00 88.69 189 LEU A O 1
ATOM 1488 N N . GLN A 1 190 ? 9.962 13.096 12.929 1.00 87.81 190 GLN A N 1
ATOM 1489 C CA . GLN A 1 190 ? 10.757 13.410 14.124 1.00 87.81 190 GLN A CA 1
ATOM 1490 C C . GLN A 1 190 ? 12.198 13.841 13.828 1.00 87.81 190 GLN A C 1
ATOM 1492 O O . GLN A 1 190 ? 12.958 14.112 14.763 1.00 87.81 190 GLN A O 1
ATOM 1497 N N . ARG A 1 191 ? 12.575 13.898 12.549 1.00 86.50 191 ARG A N 1
ATOM 1498 C CA . ARG A 1 191 ? 13.902 14.279 12.069 1.00 86.50 191 ARG A CA 1
ATOM 1499 C C . ARG A 1 191 ? 14.355 15.627 12.652 1.00 86.50 191 ARG A C 1
ATOM 1501 O O . ARG A 1 191 ? 13.611 16.606 12.619 1.00 86.50 191 ARG A O 1
ATOM 1508 N N . LYS A 1 192 ? 15.589 15.681 13.166 1.00 79.00 192 LYS A N 1
ATOM 1509 C CA . LYS A 1 192 ? 16.236 16.888 13.714 1.00 79.00 192 LYS A CA 1
ATOM 1510 C C . LYS A 1 192 ? 17.628 17.057 13.104 1.00 79.00 192 LYS A C 1
ATOM 1512 O O . LYS A 1 192 ? 18.374 16.085 13.079 1.00 79.00 192 LYS A O 1
ATOM 1517 N N . GLY A 1 193 ? 17.959 18.264 12.639 1.00 74.19 193 GLY A N 1
ATOM 1518 C CA . GLY A 1 193 ? 19.323 18.643 12.242 1.00 74.19 193 GLY A CA 1
ATOM 1519 C C . GLY A 1 193 ? 19.935 17.842 11.087 1.00 74.19 193 GLY A C 1
ATOM 1520 O O . GLY A 1 193 ? 21.144 17.654 11.058 1.00 74.19 193 GLY A O 1
ATOM 1521 N N . ARG A 1 194 ? 19.125 17.321 10.159 1.00 76.62 194 ARG A N 1
ATOM 1522 C CA . ARG A 1 194 ? 19.601 16.584 8.971 1.00 76.62 194 ARG A CA 1
ATOM 1523 C C . ARG A 1 194 ? 18.613 16.732 7.827 1.00 76.62 194 ARG A C 1
ATOM 1525 O O . ARG A 1 194 ? 17.441 16.939 8.114 1.00 76.62 194 ARG A O 1
ATOM 1532 N N . HIS A 1 195 ? 19.033 16.558 6.576 1.00 79.75 195 HIS A N 1
ATOM 1533 C CA . HIS A 1 195 ? 18.133 16.463 5.415 1.00 79.75 195 HIS A CA 1
ATOM 1534 C C . HIS A 1 195 ? 17.264 15.195 5.448 1.00 79.75 195 HIS A C 1
ATOM 1536 O O . HIS A 1 195 ? 17.502 14.297 6.260 1.00 79.75 195 HIS A O 1
ATOM 1542 N N . MET A 1 196 ? 16.247 15.140 4.576 1.00 81.62 196 MET A N 1
ATOM 1543 C CA . MET A 1 196 ? 15.343 13.987 4.431 1.00 81.62 196 MET A CA 1
ATOM 1544 C C . MET A 1 196 ? 16.115 12.667 4.370 1.00 81.62 196 MET A C 1
ATOM 1546 O O . MET A 1 196 ? 17.186 12.592 3.771 1.00 81.62 196 MET A O 1
ATOM 1550 N N . TYR A 1 197 ? 15.561 11.626 4.987 1.00 86.75 197 TYR A N 1
ATOM 1551 C CA . TYR A 1 197 ? 16.176 10.306 4.980 1.00 86.75 197 TYR A CA 1
ATOM 1552 C C . TYR A 1 197 ? 16.287 9.755 3.555 1.00 86.75 197 TYR A C 1
ATOM 1554 O O . TYR A 1 197 ? 15.392 10.017 2.738 1.00 86.75 197 TYR A O 1
ATOM 1562 N N . PRO A 1 198 ? 17.350 8.989 3.253 1.00 88.94 198 PRO A N 1
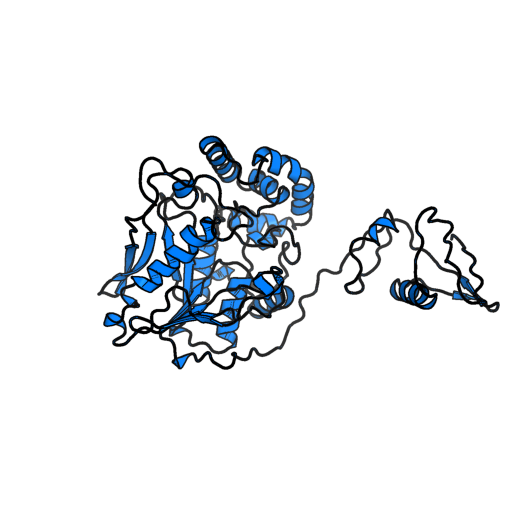ATOM 1563 C CA . PRO A 1 198 ? 17.529 8.404 1.936 1.00 88.94 198 PRO A CA 1
ATOM 1564 C C . PRO A 1 198 ? 16.393 7.433 1.616 1.00 88.94 198 PRO A C 1
ATOM 1566 O O . PRO A 1 198 ? 15.718 6.900 2.506 1.00 88.94 198 PRO A O 1
ATOM 1569 N N . MET A 1 199 ? 16.154 7.233 0.326 1.00 91.56 199 MET A N 1
ATOM 1570 C CA . MET A 1 199 ? 15.226 6.214 -0.146 1.00 91.56 199 MET A CA 1
ATOM 1571 C C . MET A 1 199 ? 15.995 4.983 -0.575 1.00 91.56 199 MET A C 1
ATOM 1573 O O . MET A 1 199 ? 17.103 5.080 -1.090 1.00 91.56 199 MET A O 1
ATOM 1577 N N . TYR A 1 200 ? 15.362 3.837 -0.402 1.00 94.50 200 TYR A N 1
ATOM 1578 C CA . TYR A 1 200 ? 15.898 2.555 -0.795 1.00 94.50 200 TYR A CA 1
ATOM 1579 C C . TYR A 1 200 ? 14.896 1.818 -1.665 1.00 94.50 200 TYR A C 1
ATOM 1581 O O . TYR A 1 200 ? 13.679 2.003 -1.547 1.00 94.50 200 TYR A O 1
ATOM 1589 N N . PHE A 1 201 ? 15.414 0.973 -2.540 1.00 96.19 201 PHE A N 1
ATOM 1590 C CA . PHE A 1 201 ? 14.606 0.093 -3.363 1.00 96.19 201 PHE A CA 1
ATOM 1591 C C . PHE A 1 201 ? 15.342 -1.219 -3.612 1.00 96.19 201 PHE A C 1
ATOM 1593 O O . PHE A 1 201 ? 16.561 -1.246 -3.792 1.00 96.19 201 PHE A O 1
ATOM 1600 N N . GLU A 1 202 ? 14.587 -2.314 -3.612 1.00 96.75 202 GLU A N 1
ATOM 1601 C CA . GLU A 1 202 ? 15.095 -3.614 -4.038 1.00 96.75 202 GLU A CA 1
ATOM 1602 C C . GLU A 1 202 ? 15.370 -3.615 -5.547 1.00 96.75 202 GLU A C 1
ATOM 1604 O O . GLU A 1 202 ? 14.577 -3.101 -6.343 1.00 96.75 202 GLU A O 1
ATOM 1609 N N . ASP A 1 203 ? 16.472 -4.245 -5.938 1.00 97.00 203 ASP A N 1
ATOM 1610 C CA . ASP A 1 203 ? 16.917 -4.373 -7.322 1.00 97.00 203 ASP A CA 1
ATOM 1611 C C . ASP A 1 203 ? 17.740 -5.659 -7.521 1.00 97.00 203 ASP A C 1
ATOM 1613 O O . ASP A 1 203 ? 17.840 -6.491 -6.615 1.00 97.00 203 ASP A O 1
ATOM 1617 N N . LEU A 1 204 ? 18.328 -5.824 -8.707 1.00 95.56 204 LEU A N 1
ATOM 1618 C CA . LEU A 1 204 ? 19.312 -6.863 -9.000 1.00 95.56 204 LEU A CA 1
ATOM 1619 C C . LEU A 1 204 ? 20.718 -6.280 -9.190 1.00 95.56 204 LEU A C 1
ATOM 1621 O O . LEU A 1 204 ? 20.894 -5.171 -9.707 1.00 95.56 204 LEU A O 1
ATOM 1625 N N . ASP A 1 205 ? 21.722 -7.043 -8.761 1.00 92.25 205 ASP A N 1
ATOM 1626 C CA . ASP A 1 205 ? 23.102 -6.847 -9.199 1.00 92.25 205 ASP A CA 1
ATOM 1627 C C . ASP A 1 205 ? 23.342 -7.463 -10.588 1.00 92.25 205 ASP A C 1
ATOM 1629 O O . ASP A 1 205 ? 22.474 -8.116 -11.168 1.00 92.25 205 ASP A O 1
ATOM 1633 N N . GLU A 1 206 ? 24.547 -7.269 -11.119 1.00 88.31 206 GLU A N 1
ATOM 1634 C CA . GLU A 1 206 ? 24.972 -7.779 -12.433 1.00 88.31 206 GLU A CA 1
ATOM 1635 C C . GLU A 1 206 ? 24.931 -9.313 -12.536 1.00 88.31 206 GLU A C 1
ATOM 1637 O O . GLU A 1 206 ? 24.902 -9.863 -13.633 1.00 88.31 206 GLU A O 1
ATOM 1642 N N . ARG A 1 207 ? 24.902 -10.019 -11.398 1.00 90.88 207 ARG A N 1
ATOM 1643 C CA . ARG A 1 207 ? 24.814 -11.483 -11.317 1.00 90.88 207 ARG A CA 1
ATOM 1644 C C . ARG A 1 207 ? 23.378 -11.967 -11.093 1.00 90.88 207 ARG A C 1
ATOM 1646 O O . ARG A 1 207 ? 23.169 -13.154 -10.852 1.00 90.88 207 ARG A O 1
ATOM 1653 N N . GLY A 1 208 ? 22.392 -11.069 -11.129 1.00 90.81 208 GLY A N 1
ATOM 1654 C CA . GLY A 1 208 ? 20.983 -11.389 -10.908 1.00 90.81 208 GLY A CA 1
ATOM 1655 C C . GLY A 1 208 ? 20.617 -11.667 -9.446 1.00 90.81 208 GLY A C 1
ATOM 1656 O O . GLY A 1 208 ? 19.554 -12.230 -9.182 1.00 90.81 208 GLY A O 1
ATOM 1657 N N . ARG A 1 209 ? 21.460 -11.290 -8.476 1.00 94.50 209 ARG A N 1
ATOM 1658 C CA . ARG A 1 209 ? 21.173 -11.438 -7.040 1.00 94.50 209 ARG A CA 1
ATOM 1659 C C . ARG A 1 209 ? 20.426 -10.211 -6.525 1.00 94.50 209 ARG A C 1
ATOM 1661 O O . ARG A 1 209 ? 20.709 -9.091 -6.946 1.00 94.50 209 ARG A O 1
ATOM 1668 N N . ARG A 1 210 ? 19.488 -10.412 -5.591 1.00 95.50 210 ARG A N 1
ATOM 1669 C CA . ARG A 1 210 ? 18.765 -9.302 -4.950 1.00 95.50 210 ARG A CA 1
ATOM 1670 C C . ARG A 1 210 ? 19.722 -8.423 -4.153 1.00 95.50 210 ARG A C 1
ATOM 1672 O O . ARG A 1 210 ? 20.474 -8.926 -3.323 1.00 95.50 210 ARG A O 1
ATOM 1679 N N . VAL A 1 211 ? 19.627 -7.119 -4.376 1.00 96.31 211 VAL A N 1
ATOM 1680 C CA . VAL A 1 211 ? 20.352 -6.083 -3.638 1.00 96.31 211 VAL A CA 1
ATOM 1681 C C . VAL A 1 211 ? 19.405 -4.954 -3.256 1.00 96.31 211 VAL A C 1
ATOM 1683 O O . VAL A 1 211 ? 18.332 -4.801 -3.839 1.00 96.31 211 VAL A O 1
ATOM 1686 N N . VAL A 1 212 ? 19.814 -4.148 -2.283 1.00 95.81 212 VAL A N 1
ATOM 1687 C CA . VAL A 1 212 ? 19.144 -2.893 -1.942 1.00 95.81 212 VAL A CA 1
ATOM 1688 C C . VAL A 1 212 ? 20.006 -1.756 -2.461 1.00 95.81 212 VAL A C 1
ATOM 1690 O O . VAL A 1 212 ? 21.201 -1.706 -2.175 1.00 95.81 212 VAL A O 1
ATOM 1693 N N . ARG A 1 213 ? 19.407 -0.855 -3.237 1.00 94.50 213 ARG A N 1
ATOM 1694 C CA . ARG A 1 213 ? 20.076 0.350 -3.728 1.00 94.50 213 ARG A CA 1
ATOM 1695 C C . ARG A 1 213 ? 19.560 1.569 -2.995 1.00 94.50 213 ARG A C 1
ATOM 1697 O O . ARG A 1 213 ? 18.374 1.666 -2.687 1.00 94.50 213 ARG A O 1
ATOM 1704 N N . GLU A 1 214 ? 20.466 2.500 -2.753 1.00 93.12 214 GLU A N 1
ATOM 1705 C CA . GLU A 1 214 ? 20.170 3.800 -2.177 1.00 93.12 214 GLU A CA 1
ATOM 1706 C C . GLU A 1 214 ? 19.929 4.826 -3.293 1.00 93.12 214 GLU A C 1
ATOM 1708 O O . GLU A 1 214 ? 20.674 4.903 -4.269 1.00 93.12 214 GLU A O 1
ATOM 1713 N N . ALA A 1 215 ? 18.885 5.634 -3.141 1.00 88.06 215 ALA A N 1
ATOM 1714 C CA . ALA A 1 215 ? 18.646 6.841 -3.915 1.00 88.06 215 ALA A CA 1
ATOM 1715 C C . ALA A 1 215 ? 18.532 8.023 -2.955 1.00 88.06 215 ALA A C 1
ATOM 1717 O O . ALA A 1 215 ? 17.443 8.379 -2.485 1.00 88.06 215 ALA A O 1
ATOM 1718 N N . THR A 1 216 ? 19.674 8.644 -2.684 1.00 73.62 216 THR A N 1
ATOM 1719 C CA . THR A 1 216 ? 19.746 9.827 -1.833 1.00 73.62 216 THR A CA 1
ATOM 1720 C C . THR A 1 216 ? 19.381 11.071 -2.620 1.00 73.62 216 THR A C 1
ATOM 1722 O O . THR A 1 216 ? 19.845 11.320 -3.731 1.00 73.62 216 THR A O 1
ATOM 1725 N N . THR A 1 217 ? 18.491 11.862 -2.039 1.00 62.06 217 THR A N 1
ATOM 1726 C CA . THR A 1 217 ? 18.268 13.240 -2.453 1.00 62.06 217 THR A CA 1
ATOM 1727 C C . THR A 1 217 ? 18.967 14.116 -1.427 1.00 62.06 217 THR A C 1
ATOM 1729 O O . THR A 1 217 ? 18.416 14.339 -0.353 1.00 62.06 217 THR A O 1
ATOM 1732 N N . GLU A 1 218 ? 20.159 14.625 -1.743 1.00 53.84 218 GLU A N 1
ATOM 1733 C CA . GLU A 1 218 ? 20.851 15.621 -0.901 1.00 53.84 218 GLU A CA 1
ATOM 1734 C C . GLU A 1 218 ? 20.123 16.983 -0.873 1.00 53.84 218 GLU A C 1
ATOM 1736 O O . GLU A 1 218 ? 20.514 17.903 -0.165 1.00 53.84 218 GLU A O 1
ATOM 1741 N N . ALA A 1 219 ? 19.008 17.117 -1.598 1.00 53.97 219 ALA A N 1
ATOM 1742 C CA . ALA A 1 219 ? 18.144 18.288 -1.566 1.00 53.97 219 ALA A CA 1
ATOM 1743 C C . ALA A 1 219 ? 16.995 18.127 -0.553 1.00 53.97 219 ALA A C 1
ATOM 1745 O O . ALA A 1 219 ? 16.228 17.162 -0.603 1.00 53.97 219 ALA A O 1
ATOM 1746 N N . GLY A 1 220 ? 16.811 19.116 0.329 1.00 53.94 220 GLY A N 1
ATOM 1747 C CA . GLY A 1 220 ? 15.633 19.209 1.195 1.00 53.94 220 GLY A CA 1
ATOM 1748 C C . GLY A 1 220 ? 15.837 20.050 2.454 1.00 53.94 220 GLY A C 1
ATOM 1749 O O . GLY A 1 220 ? 16.951 20.408 2.807 1.00 53.94 220 GLY A O 1
ATOM 1750 N N . TRP A 1 221 ? 14.746 20.341 3.160 1.00 52.69 221 TRP A N 1
ATOM 1751 C CA . TRP A 1 221 ? 14.736 21.082 4.427 1.00 52.69 221 TRP A CA 1
ATOM 1752 C C . TRP A 1 221 ? 15.627 20.422 5.497 1.00 52.69 221 TRP A C 1
ATOM 1754 O O . TRP A 1 221 ? 15.494 19.220 5.743 1.00 52.69 221 TRP A O 1
ATOM 1764 N N . LEU A 1 222 ? 16.460 21.212 6.185 1.00 56.72 222 LEU A N 1
ATOM 1765 C CA . LEU A 1 222 ? 17.345 20.793 7.293 1.00 56.72 222 LEU A CA 1
ATOM 1766 C C . LEU A 1 222 ? 16.604 20.437 8.602 1.00 56.72 222 LEU A C 1
ATOM 1768 O O . LEU A 1 222 ? 17.216 20.211 9.644 1.00 56.72 222 LEU A O 1
ATOM 1772 N N . GLU A 1 223 ? 15.276 20.328 8.547 1.00 59.25 223 GLU A N 1
ATOM 1773 C CA . GLU A 1 223 ? 14.412 20.022 9.685 1.00 59.25 223 GLU A CA 1
ATOM 1774 C C . GLU A 1 223 ? 13.292 19.051 9.297 1.00 59.25 223 GLU A C 1
ATOM 1776 O O . GLU A 1 223 ? 12.881 18.978 8.130 1.00 59.25 223 GLU A O 1
ATOM 1781 N N . GLY A 1 224 ? 12.804 18.281 10.278 1.00 60.09 224 GLY A N 1
ATOM 1782 C CA . GLY A 1 224 ? 11.683 17.357 10.115 1.00 60.09 224 GLY A CA 1
ATOM 1783 C C . GLY A 1 224 ? 10.389 18.042 9.682 1.00 60.09 224 GLY A C 1
ATOM 1784 O O . GLY A 1 224 ? 10.272 19.265 9.630 1.00 60.09 224 GLY A O 1
ATOM 1785 N N . ARG A 1 225 ? 9.374 17.242 9.344 1.00 78.50 225 ARG A N 1
ATOM 1786 C CA . ARG A 1 225 ? 8.104 17.781 8.830 1.00 78.50 225 ARG A CA 1
ATOM 1787 C C . ARG A 1 225 ? 7.465 18.718 9.862 1.00 78.50 225 ARG A C 1
ATOM 1789 O O . ARG A 1 225 ? 7.447 18.362 11.038 1.00 78.50 225 ARG A O 1
ATOM 1796 N N . PRO A 1 226 ? 6.880 19.865 9.466 1.00 74.12 226 PRO A N 1
ATOM 1797 C CA . PRO A 1 226 ? 6.300 20.829 10.410 1.00 74.12 226 PRO A CA 1
ATOM 1798 C C . PRO A 1 226 ? 5.153 20.228 11.235 1.00 74.12 226 PRO A C 1
ATOM 1800 O O . PRO A 1 226 ? 4.905 20.653 12.357 1.00 74.12 226 PRO A O 1
ATOM 1803 N N . GLY A 1 227 ? 4.518 19.168 10.734 1.00 85.69 227 GLY A N 1
ATOM 1804 C CA . GLY A 1 227 ? 3.510 18.393 11.442 1.00 85.69 227 GLY A CA 1
ATOM 1805 C C . GLY A 1 227 ? 3.202 17.077 10.734 1.00 85.69 227 GLY A C 1
ATOM 1806 O O . GLY A 1 227 ? 3.844 16.698 9.747 1.00 85.69 227 GLY A O 1
ATOM 1807 N N . TRP A 1 228 ? 2.178 16.397 11.240 1.00 91.38 228 TRP A N 1
ATOM 1808 C CA . TRP A 1 228 ? 1.620 15.201 10.619 1.00 91.38 228 TRP A CA 1
ATOM 1809 C C . TRP A 1 228 ? 1.114 15.468 9.191 1.00 91.38 228 TRP A C 1
ATOM 1811 O O . TRP A 1 228 ? 0.817 16.615 8.842 1.00 91.38 228 TRP A O 1
ATOM 1821 N N . PRO A 1 229 ? 1.007 14.432 8.339 1.00 90.62 229 PRO A N 1
ATOM 1822 C CA . PRO A 1 229 ? 0.557 14.611 6.962 1.00 90.62 229 PRO A CA 1
ATOM 1823 C C . PRO A 1 229 ? -0.850 15.219 6.879 1.00 90.62 229 PRO A C 1
ATOM 1825 O O . PRO A 1 229 ? -1.759 14.818 7.606 1.00 90.62 229 PRO A O 1
ATOM 1828 N N . ALA A 1 230 ? -1.054 16.148 5.943 1.00 88.12 230 ALA A N 1
ATOM 1829 C CA . ALA A 1 230 ? -2.343 16.814 5.781 1.00 88.12 230 ALA A CA 1
ATOM 1830 C C . ALA A 1 230 ? -3.444 15.873 5.253 1.00 88.12 230 ALA A C 1
ATOM 1832 O O . ALA A 1 230 ? -3.240 15.104 4.309 1.00 88.12 230 ALA A O 1
ATOM 1833 N N . LYS A 1 231 ? -4.660 15.980 5.810 1.00 85.81 231 LYS A N 1
ATOM 1834 C CA . LYS A 1 231 ? -5.807 15.172 5.357 1.00 85.81 231 LYS A CA 1
ATOM 1835 C C . LYS A 1 231 ? -6.377 15.608 4.016 1.00 85.81 231 LYS A C 1
ATOM 1837 O O . LYS A 1 231 ? -6.774 14.745 3.257 1.00 85.81 231 LYS A O 1
ATOM 1842 N N . LYS A 1 232 ? -6.440 16.901 3.694 1.00 80.44 232 LYS A N 1
ATOM 1843 C CA . LYS A 1 232 ? -7.086 17.386 2.452 1.00 80.44 232 LYS A CA 1
ATOM 1844 C C . LYS A 1 232 ? -6.087 17.851 1.401 1.00 80.44 232 LYS A C 1
ATOM 1846 O O . LYS A 1 232 ? -6.201 17.487 0.240 1.00 80.44 232 LYS A O 1
ATOM 1851 N N . ASP A 1 233 ? -5.092 18.613 1.833 1.00 82.44 233 ASP A N 1
ATOM 1852 C CA . ASP A 1 233 ? -4.082 19.187 0.953 1.00 82.44 233 ASP A CA 1
ATOM 1853 C C . ASP A 1 233 ? -3.117 18.097 0.460 1.00 82.44 233 ASP A C 1
ATOM 1855 O O . ASP A 1 233 ? -2.298 17.584 1.223 1.00 82.44 233 ASP A O 1
ATOM 1859 N N . MET A 1 234 ? -3.240 17.724 -0.817 1.00 76.75 234 MET A N 1
ATOM 1860 C CA . MET A 1 234 ? -2.396 16.710 -1.457 1.00 76.75 234 MET A CA 1
ATOM 1861 C C . MET A 1 234 ? -0.924 17.120 -1.531 1.00 76.75 234 MET A C 1
ATOM 1863 O O . MET A 1 234 ? -0.063 16.246 -1.457 1.00 76.75 234 MET A O 1
ATOM 1867 N N . VAL A 1 235 ? -0.631 18.421 -1.634 1.00 73.44 235 VAL A N 1
ATOM 1868 C CA . VAL A 1 235 ? 0.741 18.946 -1.674 1.00 73.44 235 VAL A CA 1
ATOM 1869 C C . VAL A 1 235 ? 1.388 18.791 -0.299 1.00 73.44 235 VAL A C 1
ATOM 1871 O O . VAL A 1 235 ? 2.528 18.348 -0.184 1.00 73.44 235 VAL A O 1
ATOM 1874 N N . LYS A 1 236 ? 0.631 19.066 0.769 1.00 81.94 236 LYS A N 1
ATOM 1875 C CA . LYS A 1 236 ? 1.100 18.931 2.160 1.00 81.94 236 LYS A CA 1
ATOM 1876 C C . LYS A 1 236 ? 0.943 17.514 2.725 1.00 81.94 236 LYS A C 1
ATOM 1878 O O . LYS A 1 236 ? 1.416 17.231 3.831 1.00 81.94 236 LYS A O 1
ATOM 1883 N N . ARG A 1 237 ? 0.317 16.583 1.993 1.00 89.19 237 ARG A N 1
ATOM 1884 C CA . ARG A 1 237 ? 0.212 15.163 2.373 1.00 89.19 237 ARG A CA 1
ATOM 1885 C C . ARG A 1 237 ? 1.473 14.394 1.990 1.00 89.19 237 ARG A C 1
ATOM 1887 O O . ARG A 1 237 ? 1.484 13.518 1.122 1.00 89.19 237 ARG A O 1
ATOM 1894 N N . TRP A 1 238 ? 2.542 14.681 2.718 1.00 89.06 238 TRP A N 1
ATOM 1895 C CA . TRP A 1 238 ? 3.859 14.102 2.472 1.00 89.06 238 TRP A CA 1
ATOM 1896 C C . TRP A 1 238 ? 3.913 12.573 2.652 1.00 89.06 238 TRP A C 1
ATOM 1898 O O . TRP A 1 238 ? 4.742 11.934 2.017 1.00 89.06 238 TRP A O 1
ATOM 1908 N N . CYS A 1 239 ? 3.000 11.946 3.411 1.00 91.38 239 CYS A N 1
ATOM 1909 C CA . CYS A 1 239 ? 2.932 10.476 3.495 1.00 91.38 239 CYS A CA 1
ATOM 1910 C C . CYS A 1 239 ? 2.460 9.794 2.200 1.00 91.38 239 CYS A C 1
ATOM 1912 O O . CYS A 1 239 ? 2.596 8.584 2.061 1.00 91.38 239 CYS A O 1
ATOM 1914 N N . THR A 1 240 ? 1.857 10.538 1.268 1.00 90.94 240 THR A N 1
ATOM 1915 C CA . THR A 1 240 ? 1.511 10.013 -0.060 1.00 90.94 240 THR A CA 1
ATOM 1916 C C . THR A 1 240 ? 2.660 10.243 -1.026 1.00 90.94 240 THR A C 1
ATOM 1918 O O . THR A 1 240 ? 3.153 9.289 -1.615 1.00 90.94 240 THR A O 1
ATOM 1921 N N . TYR A 1 241 ? 3.136 11.485 -1.138 1.00 88.94 241 TYR A N 1
ATOM 1922 C CA . TYR A 1 241 ? 4.240 11.792 -2.040 1.00 88.94 241 TYR A CA 1
ATOM 1923 C C . TYR A 1 241 ? 5.568 11.197 -1.544 1.00 88.94 241 TYR A C 1
ATOM 1925 O O . TYR A 1 241 ? 6.054 10.228 -2.111 1.00 88.94 241 TYR A O 1
ATOM 1933 N N . GLY A 1 242 ? 6.111 11.703 -0.437 1.00 88.94 242 GLY A N 1
ATOM 1934 C CA . GLY A 1 242 ? 7.472 11.389 0.012 1.00 88.94 242 GLY A CA 1
ATOM 1935 C C . GLY A 1 242 ? 7.678 9.974 0.559 1.00 88.94 242 GLY A C 1
ATOM 1936 O O . GLY A 1 242 ? 8.823 9.553 0.695 1.00 88.94 242 GLY A O 1
ATOM 1937 N N . MET A 1 243 ? 6.601 9.247 0.876 1.00 91.25 243 MET A N 1
ATOM 1938 C CA . MET A 1 243 ? 6.681 7.900 1.471 1.00 91.25 243 MET A CA 1
ATOM 1939 C C . MET A 1 243 ? 6.144 6.788 0.570 1.00 91.25 243 MET A C 1
ATOM 1941 O O . MET A 1 243 ? 6.308 5.621 0.905 1.00 91.25 243 MET A O 1
ATOM 1945 N N . LYS A 1 244 ? 5.476 7.122 -0.542 1.00 93.50 244 LYS A N 1
ATOM 1946 C CA . LYS A 1 244 ? 4.937 6.122 -1.479 1.00 93.50 244 LYS A CA 1
ATOM 1947 C C . LYS A 1 244 ? 5.327 6.444 -2.910 1.00 93.50 244 LYS A C 1
ATOM 1949 O O . LYS A 1 244 ? 6.021 5.672 -3.552 1.00 93.50 244 LYS A O 1
ATOM 1954 N N . MET A 1 245 ? 4.918 7.608 -3.400 1.00 93.88 245 MET A N 1
ATOM 1955 C CA . MET A 1 245 ? 5.147 7.961 -4.800 1.00 93.88 245 MET A CA 1
ATOM 1956 C C . MET A 1 245 ? 6.633 8.158 -5.088 1.00 93.88 245 MET A C 1
ATOM 1958 O O . MET A 1 245 ? 7.145 7.561 -6.020 1.00 93.88 245 MET A O 1
ATOM 1962 N N . GLU A 1 246 ? 7.334 8.921 -4.253 1.00 93.00 246 GLU A N 1
ATOM 1963 C CA . GLU A 1 246 ? 8.744 9.232 -4.472 1.00 93.00 246 GLU A CA 1
ATOM 1964 C C . GLU A 1 246 ? 9.651 7.989 -4.359 1.00 93.00 246 GLU A C 1
ATOM 1966 O O . GLU A 1 246 ? 10.433 7.778 -5.281 1.00 93.00 246 GLU A O 1
ATOM 1971 N N . PRO A 1 247 ? 9.527 7.097 -3.348 1.00 93.88 247 PRO A N 1
ATOM 1972 C CA . PRO A 1 247 ? 10.288 5.842 -3.344 1.00 93.88 247 PRO A CA 1
ATOM 1973 C C . PRO A 1 247 ? 10.028 4.965 -4.579 1.00 93.88 247 PRO A C 1
ATOM 1975 O O . PRO A 1 247 ? 10.968 4.411 -5.149 1.00 93.88 247 PRO A O 1
ATOM 1978 N N . ALA A 1 248 ? 8.773 4.873 -5.039 1.00 96.75 248 ALA A N 1
ATOM 1979 C CA . ALA A 1 248 ? 8.445 4.159 -6.272 1.00 96.75 248 ALA A CA 1
ATOM 1980 C C . ALA A 1 248 ? 9.062 4.841 -7.508 1.00 96.75 248 ALA A C 1
ATOM 1982 O O . ALA A 1 248 ? 9.620 4.167 -8.371 1.00 96.75 248 ALA A O 1
ATOM 1983 N N . ASP A 1 249 ? 9.035 6.174 -7.579 1.00 96.50 249 ASP A N 1
ATOM 1984 C CA . ASP A 1 249 ? 9.687 6.929 -8.648 1.00 96.50 249 ASP A CA 1
ATOM 1985 C C . ASP A 1 249 ? 11.187 6.633 -8.683 1.00 96.50 249 ASP A C 1
ATOM 1987 O O . ASP A 1 249 ? 11.729 6.383 -9.755 1.00 96.50 249 ASP A O 1
ATOM 1991 N N . LYS A 1 250 ? 11.862 6.608 -7.526 1.00 95.25 250 LYS A N 1
ATOM 1992 C CA . LYS A 1 250 ? 13.292 6.282 -7.450 1.00 95.25 250 LYS A CA 1
ATOM 1993 C C . LYS A 1 250 ? 13.589 4.878 -7.970 1.00 95.25 250 LYS A C 1
ATOM 1995 O O . LYS A 1 250 ? 14.526 4.732 -8.748 1.00 95.25 250 LYS A O 1
ATOM 2000 N N . GLY A 1 251 ? 12.753 3.893 -7.646 1.00 96.62 251 GLY A N 1
ATOM 2001 C CA . GLY A 1 251 ? 12.858 2.558 -8.237 1.00 96.62 251 GLY A CA 1
ATOM 2002 C C . GLY A 1 251 ? 12.756 2.582 -9.767 1.00 96.62 251 GLY A C 1
ATOM 2003 O O . GLY A 1 251 ? 13.568 1.964 -10.443 1.00 96.62 251 GLY A O 1
ATOM 2004 N N . ILE A 1 252 ? 11.811 3.340 -10.337 1.00 97.31 252 ILE A N 1
ATOM 2005 C CA . ILE A 1 252 ? 11.661 3.467 -11.802 1.00 97.31 252 ILE A CA 1
ATOM 2006 C C . ILE A 1 252 ? 12.869 4.173 -12.437 1.00 97.31 252 ILE A C 1
ATOM 2008 O O . ILE A 1 252 ? 13.247 3.868 -13.564 1.00 97.31 252 ILE A O 1
ATOM 2012 N N . LEU A 1 253 ? 13.436 5.161 -11.745 1.00 95.69 253 LEU A N 1
ATOM 2013 C CA . LEU A 1 253 ? 14.499 6.017 -12.270 1.00 95.69 253 LEU A CA 1
ATOM 2014 C C . LEU A 1 253 ? 15.889 5.380 -12.208 1.00 95.69 253 LEU A C 1
ATOM 2016 O O . LEU A 1 253 ? 16.699 5.656 -13.089 1.00 95.69 253 LEU A O 1
ATOM 2020 N N . TYR A 1 254 ? 16.169 4.602 -11.161 1.00 95.50 254 TYR A N 1
ATOM 2021 C CA . TYR A 1 254 ? 17.533 4.205 -10.795 1.00 95.50 254 TYR A CA 1
ATOM 2022 C C . TYR A 1 254 ? 17.741 2.689 -10.695 1.00 95.50 254 TYR A C 1
ATOM 2024 O O . TYR A 1 254 ? 18.845 2.251 -10.380 1.00 95.50 254 TYR A O 1
ATOM 2032 N N . SER A 1 255 ? 16.713 1.876 -10.954 1.00 95.94 255 SER A N 1
ATOM 2033 C CA . SER A 1 255 ? 16.869 0.421 -11.005 1.00 95.94 255 SER A CA 1
ATOM 2034 C C . SER A 1 255 ? 17.687 0.000 -12.224 1.00 95.94 255 SER A C 1
ATOM 2036 O O . SER A 1 255 ? 17.328 0.290 -13.366 1.00 95.94 255 SER A O 1
ATOM 2038 N N . ALA A 1 256 ? 18.781 -0.716 -11.971 1.00 94.69 256 ALA A N 1
ATOM 2039 C CA . ALA A 1 256 ? 19.705 -1.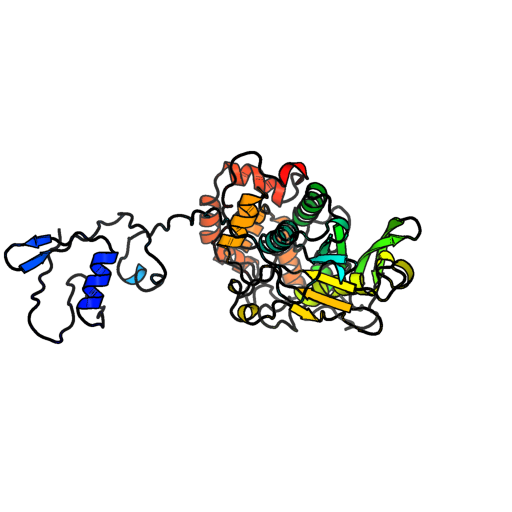202 -12.985 1.00 94.69 256 ALA A CA 1
ATOM 2040 C C . ALA A 1 256 ? 19.019 -2.200 -13.924 1.00 94.69 256 ALA A C 1
ATOM 2042 O O . ALA A 1 256 ? 19.173 -2.103 -15.135 1.00 94.69 256 ALA A O 1
ATOM 2043 N N . ARG A 1 257 ? 18.169 -3.097 -13.399 1.00 95.31 257 ARG A N 1
ATOM 2044 C CA . ARG A 1 257 ? 17.421 -4.070 -14.226 1.00 95.31 257 ARG A CA 1
ATOM 2045 C C . ARG A 1 257 ? 16.372 -3.420 -15.145 1.00 95.31 257 ARG A C 1
ATOM 2047 O O . ARG A 1 257 ? 15.809 -4.093 -16.003 1.00 95.31 257 ARG A O 1
ATOM 2054 N N . LEU A 1 258 ? 16.050 -2.149 -14.906 1.00 96.12 258 LEU A N 1
ATOM 2055 C CA . LEU A 1 258 ? 15.092 -1.349 -15.668 1.00 96.12 258 LEU A CA 1
ATOM 2056 C C . LEU A 1 258 ? 15.786 -0.270 -16.516 1.00 96.12 258 LEU A C 1
ATOM 2058 O O . LEU A 1 258 ? 15.114 0.583 -17.099 1.00 96.12 258 LEU A O 1
ATOM 2062 N N . SER A 1 259 ? 17.119 -0.273 -16.578 1.00 94.81 259 SER A N 1
ATOM 2063 C CA . SER A 1 259 ? 17.872 0.731 -17.320 1.00 94.81 259 SER A CA 1
ATOM 2064 C C . SER A 1 259 ? 17.882 0.447 -18.825 1.00 94.81 259 SER A C 1
ATOM 2066 O O . SER A 1 259 ? 17.582 -0.658 -19.284 1.00 94.81 259 SER A O 1
ATOM 2068 N N . LYS A 1 260 ? 18.253 1.465 -19.610 1.00 95.19 260 LYS A N 1
ATOM 2069 C CA . LYS A 1 260 ? 18.445 1.325 -21.059 1.00 95.19 260 LYS A CA 1
ATOM 2070 C C . LYS A 1 260 ? 19.535 0.298 -21.370 1.00 95.19 260 LYS A C 1
ATOM 2072 O O . LYS A 1 260 ? 19.411 -0.443 -22.334 1.00 95.19 260 LYS A O 1
ATOM 2077 N N . GLU A 1 261 ? 20.586 0.260 -20.561 1.00 94.38 261 GLU A N 1
ATOM 2078 C CA . GLU A 1 261 ? 21.722 -0.650 -20.711 1.00 94.38 261 GLU A CA 1
ATOM 2079 C C . GLU A 1 261 ? 21.288 -2.105 -20.497 1.00 94.38 261 GLU A C 1
ATOM 2081 O O . GLU A 1 261 ? 21.666 -2.968 -21.281 1.00 94.38 261 GLU A O 1
ATOM 2086 N N . ALA A 1 262 ? 20.442 -2.370 -19.496 1.00 94.25 262 ALA A N 1
ATOM 2087 C CA . ALA A 1 262 ? 19.929 -3.713 -19.234 1.00 94.25 262 ALA A CA 1
ATOM 2088 C C . ALA A 1 262 ? 18.898 -4.186 -20.272 1.00 94.25 262 ALA A C 1
ATOM 2090 O O . ALA A 1 262 ? 18.832 -5.377 -20.570 1.00 94.25 262 ALA A O 1
ATOM 2091 N N . LEU A 1 263 ? 18.079 -3.274 -20.811 1.00 95.56 263 LEU A N 1
ATOM 2092 C CA . LEU A 1 263 ? 17.021 -3.614 -21.771 1.00 95.56 263 LEU A CA 1
ATOM 2093 C C . LEU A 1 263 ? 17.472 -3.538 -23.238 1.00 95.56 263 LEU A C 1
ATOM 2095 O O . LEU A 1 263 ? 16.837 -4.143 -24.093 1.00 95.56 263 LEU A O 1
ATOM 2099 N N . GLY A 1 264 ? 18.547 -2.808 -23.543 1.00 97.06 264 GLY A N 1
ATOM 2100 C CA . GLY A 1 264 ? 19.053 -2.582 -24.903 1.00 97.06 264 GLY A CA 1
ATOM 2101 C C . GLY A 1 264 ? 18.340 -1.464 -25.680 1.00 97.06 264 GLY A C 1
ATOM 2102 O O . GLY A 1 264 ? 18.783 -1.079 -26.762 1.00 97.06 264 GLY A O 1
ATOM 2103 N N . HIS A 1 265 ? 17.265 -0.886 -25.139 1.00 96.56 265 HIS A N 1
ATOM 2104 C CA . HIS A 1 265 ? 16.477 0.184 -25.764 1.00 96.56 265 HIS A CA 1
ATOM 2105 C C . HIS A 1 265 ? 15.903 1.150 -24.726 1.00 96.56 265 HIS A C 1
ATOM 2107 O O . HIS A 1 265 ? 16.025 0.943 -23.522 1.00 96.56 265 HIS A O 1
ATOM 2113 N N . ILE A 1 266 ? 15.289 2.246 -25.190 1.00 97.12 266 ILE A N 1
ATOM 2114 C CA . ILE A 1 266 ? 14.637 3.225 -24.306 1.00 97.12 266 ILE A CA 1
ATOM 2115 C C . ILE A 1 266 ? 13.510 2.526 -23.524 1.00 97.12 266 ILE A C 1
ATOM 2117 O O . ILE A 1 266 ? 12.520 2.149 -24.156 1.00 97.12 266 ILE A O 1
ATOM 2121 N N . PRO A 1 267 ? 13.602 2.413 -22.185 1.00 98.00 267 PRO A N 1
ATOM 2122 C CA . PRO A 1 267 ? 12.658 1.629 -21.398 1.00 98.00 267 PRO A CA 1
ATOM 2123 C C . PRO A 1 267 ? 11.220 2.136 -21.495 1.00 98.00 267 PRO A C 1
ATOM 2125 O O . PRO A 1 267 ? 10.975 3.348 -21.561 1.00 98.00 267 PRO A O 1
ATOM 2128 N N . ARG A 1 268 ? 10.260 1.211 -21.458 1.00 98.00 268 ARG A N 1
ATOM 2129 C CA . ARG A 1 268 ? 8.824 1.490 -21.545 1.00 98.00 268 ARG A CA 1
ATOM 2130 C C . ARG A 1 268 ? 8.073 0.781 -20.422 1.00 98.00 268 ARG A C 1
ATOM 2132 O O . ARG A 1 268 ? 8.001 -0.444 -20.391 1.00 98.00 268 ARG A O 1
ATOM 2139 N N . PHE A 1 269 ? 7.455 1.533 -19.516 1.00 98.31 269 PHE A N 1
ATOM 2140 C CA . PHE A 1 269 ? 6.775 0.977 -18.342 1.00 98.31 269 PHE A CA 1
ATOM 2141 C C . PHE A 1 269 ? 5.321 1.421 -18.231 1.00 98.31 269 PHE A C 1
ATOM 2143 O O . PHE A 1 269 ? 4.981 2.573 -18.508 1.00 98.31 269 PHE A O 1
ATOM 2150 N N . LEU A 1 270 ? 4.475 0.510 -17.753 1.00 98.31 270 LEU A N 1
ATOM 2151 C CA . LEU A 1 270 ? 3.090 0.794 -17.394 1.00 98.31 270 LEU A CA 1
ATOM 2152 C C . LEU A 1 270 ? 2.926 0.706 -15.877 1.00 98.31 270 LEU A C 1
ATOM 2154 O O . LEU A 1 270 ? 2.913 -0.384 -15.311 1.00 98.31 270 LEU A O 1
ATOM 2158 N N . VAL A 1 271 ? 2.782 1.846 -15.210 1.00 98.50 271 VAL A N 1
ATOM 2159 C CA . VAL A 1 271 ? 2.509 1.925 -13.771 1.00 98.50 271 VAL A CA 1
ATOM 2160 C C . VAL A 1 271 ? 1.012 1.765 -13.533 1.00 98.50 271 VAL A C 1
ATOM 2162 O O . VAL A 1 271 ? 0.212 2.575 -13.996 1.00 98.50 271 VAL A O 1
ATOM 2165 N N . VAL A 1 272 ? 0.615 0.745 -12.779 1.00 98.38 272 VAL A N 1
ATOM 2166 C CA . VAL A 1 272 ? -0.794 0.423 -12.530 1.00 98.38 272 VAL A CA 1
ATOM 2167 C C . VAL A 1 272 ? -1.187 0.748 -11.092 1.00 98.38 272 VAL A C 1
ATOM 2169 O O . VAL A 1 272 ? -0.532 0.298 -10.154 1.00 98.38 272 VAL A O 1
ATOM 2172 N N . THR A 1 273 ? -2.279 1.498 -10.906 1.00 97.19 273 THR A N 1
ATOM 2173 C CA . THR A 1 273 ? -2.838 1.831 -9.583 1.00 97.19 273 THR A CA 1
ATOM 2174 C C . THR A 1 273 ? -4.314 1.438 -9.460 1.00 97.19 273 THR A C 1
ATOM 2176 O O . THR A 1 273 ? -5.069 1.439 -10.430 1.00 97.19 273 THR A O 1
ATOM 2179 N N . GLY A 1 274 ? -4.748 1.106 -8.241 1.00 95.44 274 GLY A N 1
ATOM 2180 C CA . GLY A 1 274 ? -6.120 0.671 -7.941 1.00 95.44 274 GLY A CA 1
ATOM 2181 C C . GLY A 1 274 ? -7.123 1.792 -7.645 1.00 95.44 274 GLY A C 1
ATOM 2182 O O . GLY A 1 274 ? -8.087 1.559 -6.935 1.00 95.44 274 GLY A O 1
ATOM 2183 N N . GLU A 1 275 ? -6.899 3.025 -8.095 1.00 94.00 275 GLU A N 1
ATOM 2184 C CA . GLU A 1 275 ? -7.787 4.151 -7.753 1.00 94.00 275 GLU A CA 1
ATOM 2185 C C . GLU A 1 275 ? -9.138 4.050 -8.485 1.00 94.00 275 GLU A C 1
ATOM 2187 O O . GLU A 1 275 ? -9.162 3.797 -9.692 1.00 94.00 275 GLU A O 1
ATOM 2192 N N . ARG A 1 276 ? -10.256 4.302 -7.785 1.00 93.12 276 ARG A N 1
ATOM 2193 C CA . ARG A 1 276 ? -11.628 4.195 -8.324 1.00 93.12 276 ARG A CA 1
ATOM 2194 C C . ARG A 1 276 ? -12.401 5.507 -8.262 1.00 93.12 276 ARG A C 1
ATOM 2196 O O . ARG A 1 276 ? -12.206 6.311 -7.354 1.00 93.12 276 ARG A O 1
ATOM 2203 N N . ARG A 1 277 ? -13.336 5.702 -9.201 1.00 90.00 277 ARG A N 1
ATOM 2204 C CA . ARG A 1 277 ? -14.223 6.882 -9.246 1.00 90.00 277 ARG A CA 1
ATOM 2205 C C . ARG A 1 277 ? -15.102 7.002 -8.006 1.00 90.00 277 ARG A C 1
ATOM 2207 O O . ARG A 1 277 ? -15.328 8.106 -7.535 1.00 90.00 277 ARG A O 1
ATOM 2214 N N . GLU A 1 278 ? -15.582 5.878 -7.487 1.00 86.69 278 GLU A N 1
ATOM 2215 C CA . GLU A 1 278 ? -16.514 5.839 -6.354 1.00 86.69 278 GLU A CA 1
ATOM 2216 C C . GLU A 1 278 ? -15.861 6.221 -5.014 1.00 86.69 278 GLU A C 1
ATOM 2218 O O . GLU A 1 278 ? -16.560 6.520 -4.053 1.00 86.69 278 GLU A O 1
ATOM 2223 N N . GLU A 1 279 ? -14.526 6.230 -4.920 1.00 83.00 279 GLU A N 1
ATOM 2224 C CA . GLU A 1 279 ? -13.840 6.529 -3.656 1.00 83.00 279 GLU A CA 1
ATOM 2225 C C . GLU A 1 279 ? -14.012 7.989 -3.217 1.00 83.00 279 GLU A C 1
ATOM 2227 O O . GLU A 1 279 ? -14.102 8.252 -2.020 1.00 83.00 279 GLU A O 1
ATOM 2232 N N . SER A 1 280 ? -14.054 8.937 -4.161 1.00 83.81 280 SER A N 1
ATOM 2233 C CA . SER A 1 280 ? -14.265 10.357 -3.864 1.00 83.81 280 SER A CA 1
ATOM 2234 C C . SER A 1 280 ? -14.696 11.170 -5.084 1.00 83.81 280 SER A C 1
ATOM 2236 O O . SER A 1 280 ? -14.457 10.791 -6.233 1.00 83.81 280 SER A O 1
ATOM 2238 N N . LYS A 1 281 ? -15.262 12.361 -4.840 1.00 84.88 281 LYS A N 1
ATOM 2239 C CA . LYS A 1 281 ? -15.617 13.315 -5.910 1.00 84.88 281 LYS A CA 1
ATOM 2240 C C . LYS A 1 281 ? -14.405 13.736 -6.744 1.00 84.88 281 LYS A C 1
ATOM 2242 O O . LYS A 1 281 ? -14.534 13.918 -7.953 1.00 84.88 281 LYS A O 1
ATOM 2247 N N . ASP A 1 282 ? -13.240 13.864 -6.113 1.00 83.81 282 ASP A N 1
ATOM 2248 C CA . ASP A 1 282 ? -12.001 14.233 -6.799 1.00 83.81 282 ASP A CA 1
ATOM 2249 C C . ASP A 1 282 ? -11.499 13.088 -7.686 1.00 83.81 282 ASP A C 1
ATOM 2251 O O . ASP A 1 282 ? -11.165 13.301 -8.854 1.00 83.81 282 ASP A O 1
ATOM 2255 N N . ARG A 1 283 ? -11.520 11.848 -7.175 1.00 86.31 283 ARG A N 1
ATOM 2256 C CA . ARG A 1 283 ? -11.106 10.655 -7.932 1.00 86.31 283 ARG A CA 1
ATOM 2257 C C . ARG A 1 283 ? -12.037 10.350 -9.095 1.00 86.31 283 ARG A C 1
ATOM 2259 O O . ARG A 1 283 ? -11.583 9.816 -10.110 1.00 86.31 283 ARG A O 1
ATOM 2266 N N . ALA A 1 284 ? -13.308 10.745 -9.006 1.00 88.12 284 ALA A N 1
ATOM 2267 C CA . ALA A 1 284 ? -14.261 10.636 -10.104 1.00 88.12 284 ALA A CA 1
ATOM 2268 C C . ALA A 1 284 ? -13.806 11.369 -11.378 1.00 88.12 284 ALA A C 1
ATOM 2270 O O . ALA A 1 284 ? -14.246 11.003 -12.466 1.00 88.12 284 ALA A O 1
ATOM 2271 N N . ARG A 1 285 ? -12.914 12.364 -11.262 1.00 89.06 285 ARG A N 1
ATOM 2272 C CA . ARG A 1 285 ? -12.410 13.178 -12.381 1.00 89.06 285 ARG A CA 1
ATOM 2273 C C . ARG A 1 285 ? -11.077 12.699 -12.952 1.00 89.06 285 ARG A C 1
ATOM 2275 O O . ARG A 1 285 ? -10.630 13.251 -13.950 1.00 89.06 285 ARG A O 1
ATOM 2282 N N . TYR A 1 286 ? -10.425 11.709 -12.338 1.00 87.81 286 TYR A N 1
ATOM 2283 C CA . TYR A 1 286 ? -9.121 11.245 -12.814 1.00 87.81 286 TYR A CA 1
ATOM 2284 C C . TYR A 1 286 ? -9.223 10.629 -14.211 1.00 87.81 286 TYR A C 1
ATOM 2286 O O . TYR A 1 286 ? -10.185 9.929 -14.535 1.00 87.81 286 TYR A O 1
ATOM 2294 N N . SER A 1 287 ? -8.198 10.854 -15.030 1.00 88.44 287 SER A N 1
ATOM 2295 C CA . SER A 1 287 ? -8.033 10.116 -16.278 1.00 88.44 287 SER A CA 1
ATOM 2296 C C . SER A 1 287 ? -7.737 8.652 -15.966 1.00 88.44 287 SER A C 1
ATOM 2298 O O . SER A 1 287 ? -6.992 8.340 -15.031 1.00 88.44 287 SER A O 1
ATOM 2300 N N . SER A 1 288 ? -8.307 7.734 -16.746 1.00 89.56 288 SER A N 1
ATOM 2301 C CA . SER A 1 288 ? -7.981 6.313 -16.605 1.00 89.56 288 SER A CA 1
ATOM 2302 C C . SER A 1 288 ? -6.516 6.065 -16.965 1.00 89.56 288 SER A C 1
ATOM 2304 O O . SER A 1 288 ? -5.836 5.373 -16.215 1.00 89.56 288 SER A O 1
ATOM 2306 N N . VAL A 1 289 ? -6.027 6.675 -18.050 1.00 91.56 289 VAL A N 1
ATOM 2307 C CA . VAL A 1 289 ? -4.632 6.628 -18.518 1.00 91.56 289 VAL A CA 1
ATOM 2308 C C . VAL A 1 289 ? -4.070 8.048 -18.600 1.00 91.56 289 VAL A C 1
ATOM 2310 O O . VAL A 1 289 ? -4.775 8.968 -19.013 1.00 91.56 289 VAL A O 1
ATOM 2313 N N . GLN A 1 290 ? -2.815 8.232 -18.201 1.00 92.06 290 GLN A N 1
ATOM 2314 C CA . GLN A 1 290 ? -2.080 9.497 -18.313 1.00 92.06 290 GLN A CA 1
ATOM 2315 C C . GLN A 1 290 ? -0.567 9.235 -18.315 1.00 92.06 290 GLN A C 1
ATOM 2317 O O . GLN A 1 290 ? -0.153 8.224 -17.746 1.00 92.06 290 GLN A O 1
ATOM 2322 N N . PRO A 1 291 ? 0.277 10.140 -18.841 1.00 94.00 291 PRO A N 1
ATOM 2323 C CA . PRO A 1 291 ? 1.717 10.057 -18.621 1.00 94.00 291 PRO A CA 1
ATOM 2324 C C . PRO A 1 291 ? 2.034 10.023 -17.122 1.00 94.00 291 PRO A C 1
ATOM 2326 O O . PRO A 1 291 ? 1.460 10.776 -16.324 1.00 94.00 291 PRO A O 1
ATOM 2329 N N . HIS A 1 292 ? 2.936 9.134 -16.719 1.00 96.06 292 HIS A N 1
ATOM 2330 C CA . HIS A 1 292 ? 3.411 9.099 -15.342 1.00 96.06 292 HIS A CA 1
ATOM 2331 C C . HIS A 1 292 ? 4.358 10.280 -15.075 1.00 96.06 292 HIS A C 1
ATOM 2333 O O . HIS A 1 292 ? 4.990 10.803 -15.987 1.00 96.06 292 HIS A O 1
ATOM 2339 N N . ARG A 1 293 ? 4.526 10.689 -13.812 1.00 93.94 293 ARG A N 1
ATOM 2340 C CA . ARG A 1 293 ? 5.421 11.809 -13.441 1.00 93.94 293 ARG A CA 1
ATOM 2341 C C . ARG A 1 293 ? 6.887 11.573 -13.791 1.00 93.94 293 ARG A C 1
ATOM 2343 O O . ARG A 1 293 ? 7.643 12.519 -13.959 1.00 93.94 293 ARG A O 1
ATOM 2350 N N . THR A 1 294 ? 7.281 10.308 -13.898 1.00 95.38 294 THR A N 1
ATOM 2351 C CA . THR A 1 294 ? 8.615 9.924 -14.349 1.00 95.38 294 THR A CA 1
ATOM 2352 C C . THR A 1 294 ? 8.687 9.765 -15.865 1.00 95.38 294 THR A C 1
ATOM 2354 O O . THR A 1 294 ? 9.723 9.349 -16.350 1.00 95.38 294 THR A O 1
ATOM 2357 N N . HIS A 1 295 ? 7.669 10.092 -16.654 1.00 95.06 295 HIS A N 1
ATOM 2358 C CA . HIS A 1 295 ? 7.772 10.055 -18.112 1.00 95.06 295 HIS A CA 1
ATOM 2359 C C . HIS A 1 295 ? 8.852 11.033 -18.620 1.00 95.06 295 HIS A C 1
ATOM 2361 O O . HIS A 1 295 ? 8.885 12.189 -18.203 1.00 95.06 295 HIS A O 1
ATOM 2367 N N . ALA A 1 296 ? 9.749 10.580 -19.500 1.00 94.31 296 ALA A N 1
ATOM 2368 C CA . ALA A 1 296 ? 10.792 11.413 -20.104 1.00 94.31 296 ALA A CA 1
ATOM 2369 C C . ALA A 1 296 ? 11.171 10.842 -21.487 1.00 94.31 296 ALA A C 1
ATOM 2371 O O . ALA A 1 296 ? 12.063 10.002 -21.544 1.00 94.31 296 ALA A O 1
ATOM 2372 N N . PRO A 1 297 ? 10.539 11.273 -22.597 1.00 85.19 297 PRO A N 1
ATOM 2373 C CA . PRO A 1 297 ? 10.559 10.580 -23.898 1.00 85.19 297 PRO A CA 1
ATOM 2374 C C . PRO A 1 297 ? 11.941 10.236 -24.474 1.00 85.19 297 PRO A C 1
ATOM 2376 O O . PRO A 1 297 ? 12.084 9.256 -25.199 1.00 85.19 297 PRO A O 1
ATOM 2379 N N . THR A 1 298 ? 12.972 11.015 -24.140 1.00 90.19 298 THR A N 1
ATOM 2380 C CA . THR A 1 298 ? 14.358 10.788 -24.586 1.00 90.19 298 THR A CA 1
ATOM 2381 C C . THR A 1 298 ? 15.128 9.783 -23.722 1.00 90.19 298 THR A C 1
ATOM 2383 O O . THR A 1 298 ? 16.224 9.370 -24.087 1.00 90.19 298 THR A O 1
ATOM 2386 N N . ARG A 1 299 ? 14.574 9.394 -22.568 1.00 93.12 299 ARG A N 1
ATOM 2387 C CA . ARG A 1 299 ? 15.203 8.507 -21.577 1.00 93.12 299 ARG A CA 1
ATOM 2388 C C . ARG A 1 299 ? 14.348 7.295 -21.208 1.00 93.12 299 ARG A C 1
ATOM 2390 O O . ARG A 1 299 ? 14.919 6.250 -20.941 1.00 93.12 299 ARG A O 1
ATOM 2397 N N . ARG A 1 300 ? 13.017 7.433 -21.148 1.00 95.69 300 ARG A N 1
ATOM 2398 C CA . ARG A 1 300 ? 12.040 6.396 -20.763 1.00 95.69 300 ARG A CA 1
ATOM 2399 C C . ARG A 1 300 ? 10.598 6.829 -21.055 1.00 95.69 300 ARG A C 1
ATOM 2401 O O . ARG A 1 300 ? 10.203 7.962 -20.767 1.00 95.69 300 ARG A O 1
ATOM 2408 N N . TYR A 1 301 ? 9.775 5.901 -21.519 1.00 96.94 301 TYR A N 1
ATOM 2409 C CA . TYR A 1 301 ? 8.330 6.087 -21.626 1.00 96.94 301 TYR A CA 1
ATOM 2410 C C . TYR A 1 301 ? 7.659 5.461 -20.414 1.00 96.94 301 TYR A C 1
ATOM 2412 O O . TYR A 1 301 ? 7.821 4.275 -20.152 1.00 96.94 301 TYR A O 1
ATOM 2420 N N . VAL A 1 302 ? 6.905 6.254 -19.659 1.00 97.56 302 VAL A N 1
ATOM 2421 C CA . VAL A 1 302 ? 6.159 5.737 -18.510 1.00 97.56 302 VAL A CA 1
ATOM 2422 C C . VAL A 1 302 ? 4.730 6.245 -18.567 1.00 97.56 302 VAL A C 1
ATOM 2424 O O . VAL A 1 302 ? 4.507 7.457 -18.539 1.00 97.56 302 VAL A O 1
ATOM 2427 N N . ASP A 1 303 ? 3.778 5.322 -18.622 1.00 96.62 303 ASP A N 1
ATOM 2428 C CA . ASP A 1 303 ? 2.351 5.618 -18.518 1.00 96.62 303 ASP A CA 1
ATOM 2429 C C . ASP A 1 303 ? 1.826 5.178 -17.156 1.00 96.62 303 ASP A C 1
ATOM 2431 O O . ASP A 1 303 ? 2.298 4.205 -16.572 1.00 96.62 303 ASP A O 1
ATOM 2435 N N . GLN A 1 304 ? 0.831 5.892 -16.644 1.00 96.12 304 GLN A N 1
ATOM 2436 C CA . GLN A 1 304 ? 0.058 5.505 -15.476 1.00 96.12 304 GLN A CA 1
ATOM 2437 C C . GLN A 1 304 ? -1.341 5.077 -15.904 1.00 96.12 304 GLN A C 1
ATOM 2439 O O . GLN A 1 304 ? -2.021 5.808 -16.626 1.00 96.12 304 GLN A O 1
ATOM 2444 N N . TRP A 1 305 ? -1.804 3.939 -15.392 1.00 96.38 305 TRP A N 1
ATOM 2445 C CA . TRP A 1 305 ? -3.133 3.418 -15.673 1.00 96.38 305 TRP A CA 1
ATOM 2446 C C . TRP A 1 305 ? -3.892 2.958 -14.426 1.00 96.38 305 TRP A C 1
ATOM 2448 O O . TRP A 1 305 ? -3.352 2.314 -13.528 1.00 96.38 305 TRP A O 1
ATOM 2458 N N . ARG A 1 306 ? -5.188 3.275 -14.406 1.00 95.75 306 ARG A N 1
ATOM 2459 C CA . ARG A 1 306 ? -6.174 2.900 -13.389 1.00 95.75 306 ARG A CA 1
ATOM 2460 C C . ARG A 1 306 ? -7.194 1.931 -14.003 1.00 95.75 306 ARG A C 1
ATOM 2462 O O . ARG A 1 306 ? -8.276 2.367 -14.406 1.00 95.75 306 ARG A O 1
ATOM 2469 N N . PRO A 1 307 ? -6.880 0.627 -14.126 1.00 94.38 307 PRO A N 1
ATOM 2470 C CA . PRO A 1 307 ? -7.735 -0.336 -14.827 1.00 94.38 307 PRO A CA 1
ATOM 2471 C C . PRO A 1 307 ? -9.110 -0.478 -14.177 1.00 94.38 307 PRO A C 1
ATOM 2473 O O . PRO A 1 307 ? -10.119 -0.617 -14.863 1.00 94.38 307 PRO A O 1
ATOM 2476 N N . VAL A 1 308 ? -9.163 -0.349 -12.852 1.00 95.12 308 VAL A N 1
ATOM 2477 C CA . VAL A 1 308 ? -10.383 -0.518 -12.057 1.00 95.12 308 VAL A CA 1
ATOM 2478 C C . VAL A 1 308 ? -11.107 0.792 -11.766 1.00 95.12 308 VAL A C 1
ATOM 2480 O O . VAL A 1 308 ? -12.013 0.823 -10.941 1.00 95.12 308 VAL A O 1
ATOM 2483 N N . HIS A 1 309 ? -10.746 1.881 -12.454 1.00 93.88 309 HIS A N 1
ATOM 2484 C CA . HIS A 1 309 ? -11.297 3.212 -12.180 1.00 93.88 309 HIS A CA 1
ATOM 2485 C C . HIS A 1 309 ? -12.827 3.258 -12.226 1.00 93.88 309 HIS A C 1
ATOM 2487 O O . HIS A 1 309 ? -13.454 3.971 -11.449 1.00 93.88 309 HIS A O 1
ATOM 2493 N N . HIS A 1 310 ? -13.414 2.473 -13.126 1.00 90.81 310 HIS A N 1
ATOM 2494 C CA . HIS A 1 310 ? -14.848 2.385 -13.369 1.00 90.81 310 HIS A CA 1
ATOM 2495 C C . HIS A 1 310 ? -15.578 1.376 -12.469 1.00 90.81 310 HIS A C 1
ATOM 2497 O O . HIS 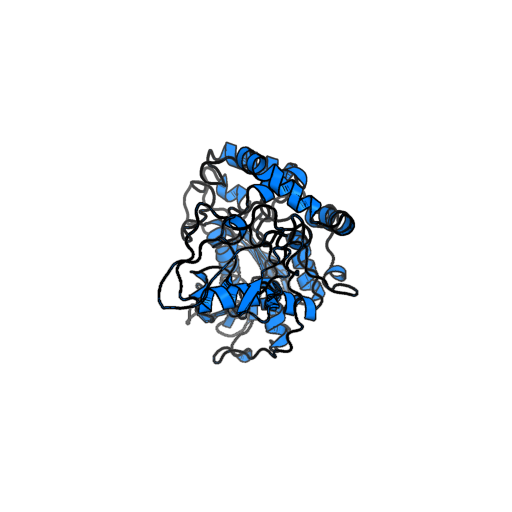A 1 310 ? -16.803 1.352 -12.507 1.00 90.81 310 HIS A O 1
ATOM 2503 N N . LEU A 1 311 ? -14.860 0.559 -11.685 1.00 92.06 311 LEU A N 1
ATOM 2504 C CA . LEU A 1 311 ? -15.480 -0.480 -10.864 1.00 92.06 311 LEU A CA 1
ATOM 2505 C C . LEU A 1 311 ? -16.147 0.095 -9.619 1.00 92.06 311 LEU A C 1
ATOM 2507 O O . LEU A 1 311 ? -15.574 0.943 -8.919 1.00 92.06 311 LEU A O 1
ATOM 2511 N N . THR A 1 312 ? -17.311 -0.453 -9.288 1.00 92.56 312 THR A N 1
ATOM 2512 C CA . THR A 1 312 ? -17.934 -0.247 -7.975 1.00 92.56 312 THR A CA 1
ATOM 2513 C C . THR A 1 312 ? -17.227 -1.068 -6.886 1.00 92.56 312 THR A C 1
ATOM 2515 O O . THR A 1 312 ? -16.467 -1.996 -7.175 1.00 92.56 312 THR A O 1
ATOM 2518 N N . GLU A 1 313 ? -17.452 -0.748 -5.607 1.00 93.00 313 GLU A N 1
ATOM 2519 C CA . GLU A 1 313 ? -16.940 -1.551 -4.487 1.00 93.00 313 GLU A CA 1
ATOM 2520 C C . GLU A 1 313 ? -17.482 -2.987 -4.554 1.00 93.00 313 GLU A C 1
ATOM 2522 O O . GLU A 1 313 ? -16.758 -3.940 -4.263 1.00 93.00 313 GLU A O 1
ATOM 2527 N N . GLU A 1 314 ? -18.728 -3.154 -4.992 1.00 92.56 314 GLU A N 1
ATOM 2528 C CA . GLU A 1 314 ? -19.329 -4.467 -5.204 1.00 92.56 314 GLU A CA 1
ATOM 2529 C C . GLU A 1 314 ? -18.592 -5.267 -6.279 1.00 92.56 314 GLU A C 1
ATOM 2531 O O . GLU A 1 314 ? -18.236 -6.419 -6.038 1.00 92.56 314 GLU A O 1
ATOM 2536 N N . GLU A 1 315 ? -18.289 -4.658 -7.428 1.00 94.38 315 GLU A N 1
ATOM 2537 C CA . GLU A 1 315 ? -17.542 -5.317 -8.504 1.00 94.38 315 GLU A CA 1
ATOM 2538 C C . GLU A 1 315 ? -16.111 -5.680 -8.075 1.00 94.38 315 GLU A C 1
ATOM 2540 O O . GLU A 1 315 ? -15.601 -6.732 -8.464 1.00 94.38 315 GLU A O 1
ATOM 2545 N N . VAL A 1 316 ? -15.479 -4.866 -7.222 1.00 96.00 316 VAL A N 1
ATOM 2546 C CA . VAL A 1 316 ? -14.181 -5.184 -6.604 1.00 96.00 316 VAL A CA 1
ATOM 2547 C C . VAL A 1 316 ? -14.277 -6.428 -5.722 1.00 96.00 316 VAL A C 1
ATOM 2549 O O . VAL A 1 316 ? -13.466 -7.348 -5.860 1.00 96.00 316 VAL A O 1
ATOM 2552 N N . TRP A 1 317 ? -15.272 -6.492 -4.834 1.00 96.38 317 TRP A N 1
ATOM 2553 C CA . TRP A 1 317 ? -15.482 -7.676 -4.003 1.00 96.38 317 TRP A CA 1
ATOM 2554 C C . TRP A 1 317 ? -15.873 -8.900 -4.839 1.00 96.38 317 TRP A C 1
ATOM 2556 O O . TRP A 1 317 ? -15.429 -10.002 -4.522 1.00 96.38 317 TRP A O 1
ATOM 2566 N N . ALA A 1 318 ? -16.631 -8.720 -5.927 1.00 95.06 318 ALA A N 1
ATOM 2567 C CA . ALA A 1 318 ? -16.990 -9.786 -6.864 1.00 95.06 318 ALA A CA 1
ATOM 2568 C C . ALA A 1 318 ? -15.752 -10.370 -7.532 1.00 95.06 318 ALA A C 1
ATOM 2570 O O . ALA A 1 318 ? -15.586 -11.587 -7.570 1.00 95.06 318 ALA A O 1
ATOM 2571 N N . LEU A 1 319 ? -14.849 -9.507 -7.993 1.00 95.12 319 LEU A N 1
ATOM 2572 C CA . LEU A 1 319 ? -13.588 -9.913 -8.593 1.00 95.12 319 LEU A CA 1
ATOM 2573 C C . LEU A 1 319 ? -12.724 -10.696 -7.591 1.00 95.12 319 LEU A C 1
ATOM 2575 O O . LEU A 1 319 ? -12.267 -11.792 -7.905 1.00 95.12 319 LEU A O 1
ATOM 2579 N N . MET A 1 320 ? -12.579 -10.217 -6.352 1.00 97.31 320 MET A N 1
ATOM 2580 C CA . MET A 1 320 ? -11.860 -10.972 -5.314 1.00 97.31 320 MET A CA 1
ATOM 2581 C C . MET A 1 320 ? -12.531 -12.315 -4.986 1.00 97.31 320 MET A C 1
ATOM 2583 O O . MET A 1 320 ? -11.832 -13.312 -4.810 1.00 97.31 320 MET A O 1
ATOM 2587 N N . LYS A 1 321 ? -13.869 -12.362 -4.939 1.00 96.75 321 LYS A N 1
ATOM 2588 C CA . LYS A 1 321 ? -14.651 -13.588 -4.715 1.00 96.75 321 LYS A CA 1
ATOM 2589 C C . LYS A 1 321 ? -14.423 -14.619 -5.816 1.00 96.75 321 LYS A C 1
ATOM 2591 O O . LYS A 1 321 ? -14.175 -15.779 -5.491 1.00 96.75 321 LYS A O 1
ATOM 2596 N N . ARG A 1 322 ? -14.481 -14.206 -7.090 1.00 95.00 322 ARG A N 1
ATOM 2597 C CA . ARG A 1 322 ? -14.259 -15.086 -8.253 1.00 95.00 322 ARG A CA 1
ATOM 2598 C C . ARG A 1 322 ? -12.893 -15.761 -8.201 1.00 95.00 322 ARG A C 1
ATOM 2600 O O . ARG A 1 322 ? -12.794 -16.957 -8.432 1.00 95.00 322 ARG A O 1
ATOM 2607 N N . HIS A 1 323 ? -11.863 -15.011 -7.813 1.00 96.31 323 HIS A N 1
ATOM 2608 C CA . HIS A 1 323 ? -10.499 -15.528 -7.650 1.00 96.31 323 HIS A CA 1
ATOM 2609 C C . HIS A 1 323 ? -10.243 -16.146 -6.272 1.00 96.31 323 HIS A C 1
ATOM 2611 O O . HIS A 1 323 ? -9.113 -16.495 -5.953 1.00 96.31 323 HIS A O 1
ATOM 2617 N N . LYS A 1 324 ? -11.276 -16.264 -5.425 1.00 97.25 324 LYS A N 1
ATOM 2618 C CA . LYS A 1 324 ? -11.189 -16.771 -4.049 1.00 97.25 324 LYS A CA 1
ATOM 2619 C C . LYS A 1 324 ? -10.090 -16.087 -3.222 1.00 97.25 324 LYS A C 1
ATOM 2621 O O . LYS A 1 324 ? -9.543 -16.704 -2.314 1.00 97.25 324 LYS A O 1
ATOM 2626 N N . ILE A 1 325 ? -9.777 -14.818 -3.479 1.00 98.06 325 ILE A N 1
ATOM 2627 C CA . ILE A 1 325 ? -8.726 -14.097 -2.751 1.00 98.06 325 ILE A CA 1
ATOM 2628 C C . ILE A 1 325 ? -9.176 -13.820 -1.322 1.00 98.06 325 ILE A C 1
ATOM 2630 O O . ILE A 1 325 ? -10.186 -13.154 -1.104 1.00 98.06 325 ILE A O 1
ATOM 2634 N N . GLN A 1 326 ? -8.402 -14.277 -0.344 1.00 98.12 326 GLN A N 1
ATOM 2635 C CA . GLN A 1 326 ? -8.575 -13.940 1.062 1.00 98.12 326 GLN A CA 1
ATOM 2636 C C . GLN A 1 326 ? -8.322 -12.441 1.262 1.00 98.12 326 GLN A C 1
ATOM 2638 O O . GLN A 1 326 ? -7.189 -11.993 1.079 1.00 98.12 326 GLN A O 1
ATOM 2643 N N . PRO A 1 327 ? -9.333 -11.650 1.671 1.00 97.50 327 PRO A N 1
ATOM 2644 C CA . PRO A 1 327 ? -9.126 -10.237 1.949 1.00 97.50 327 PRO A CA 1
ATOM 2645 C C . PRO A 1 327 ? -8.106 -10.018 3.065 1.00 97.50 327 PRO A C 1
ATOM 2647 O O . PRO A 1 327 ? -7.986 -10.838 3.982 1.00 97.50 327 PRO A O 1
ATOM 2650 N N . HIS A 1 328 ? -7.433 -8.866 3.017 1.00 97.94 328 HIS A N 1
ATOM 2651 C CA . HIS A 1 328 ? -6.493 -8.449 4.053 1.00 97.94 328 HIS A CA 1
ATOM 2652 C C . HIS A 1 328 ? -7.145 -8.538 5.447 1.00 97.94 328 HIS A C 1
ATOM 2654 O O . HIS A 1 328 ? -8.297 -8.104 5.589 1.00 97.94 328 HIS A O 1
ATOM 2660 N N . PRO A 1 329 ? -6.439 -9.025 6.490 1.00 97.25 329 PRO A N 1
ATOM 2661 C CA . PRO A 1 329 ? -7.005 -9.197 7.833 1.00 97.25 329 PRO A CA 1
ATOM 2662 C C . PRO A 1 329 ? -7.692 -7.951 8.415 1.00 97.25 329 PRO A C 1
ATOM 2664 O O . PRO A 1 329 ? -8.647 -8.076 9.177 1.00 97.25 329 PRO A O 1
ATOM 2667 N N . ALA A 1 330 ? -7.273 -6.749 8.009 1.00 96.12 330 ALA A N 1
ATOM 2668 C CA . ALA A 1 330 ? -7.952 -5.494 8.347 1.00 96.12 330 ALA A CA 1
ATOM 2669 C C . ALA A 1 330 ? -9.461 -5.524 8.019 1.00 96.12 330 ALA A C 1
ATOM 2671 O O . ALA A 1 330 ? -10.289 -5.165 8.859 1.00 96.12 330 ALA A O 1
ATOM 2672 N N . TYR A 1 331 ? -9.833 -6.011 6.829 1.00 96.50 331 TYR A N 1
ATOM 2673 C CA . TYR A 1 331 ? -11.235 -6.108 6.415 1.00 96.50 331 TYR A CA 1
ATOM 2674 C C . TYR A 1 331 ? -12.001 -7.140 7.244 1.00 96.50 331 TYR A C 1
ATOM 2676 O O . TYR A 1 331 ? -13.152 -6.917 7.612 1.00 96.50 331 TYR A O 1
ATOM 2684 N N . GLU A 1 332 ? -11.371 -8.263 7.584 1.00 96.06 332 GLU A N 1
ATOM 2685 C CA . GLU A 1 332 ? -11.978 -9.297 8.432 1.00 96.06 332 GLU A CA 1
ATOM 2686 C C . GLU A 1 332 ? -12.275 -8.773 9.843 1.00 96.06 332 GLU A C 1
ATOM 2688 O O . GLU A 1 332 ? -13.308 -9.100 10.436 1.00 96.06 332 GLU A O 1
ATOM 2693 N N . LEU A 1 333 ? -11.402 -7.890 10.335 1.00 94.88 333 LEU A N 1
ATOM 2694 C CA . LEU A 1 333 ? -11.502 -7.211 11.625 1.00 94.88 333 LEU A CA 1
ATOM 2695 C C . LEU A 1 333 ? -12.349 -5.928 11.586 1.00 94.88 333 LEU A C 1
ATOM 2697 O O . LEU A 1 333 ? -12.387 -5.191 12.567 1.00 94.88 333 LEU A O 1
ATOM 2701 N N . GLY A 1 334 ? -13.073 -5.673 10.493 1.00 91.12 334 GLY A N 1
ATOM 2702 C CA . GLY A 1 334 ? -14.106 -4.638 10.435 1.00 91.12 334 GLY A CA 1
ATOM 2703 C C . GLY A 1 334 ? -13.684 -3.289 9.850 1.00 91.12 334 GLY A C 1
ATOM 2704 O O . GLY A 1 334 ? -14.535 -2.401 9.792 1.00 91.12 334 GLY A O 1
ATOM 2705 N N . TRP A 1 335 ? -12.447 -3.128 9.369 1.00 92.50 335 TRP A N 1
ATOM 2706 C CA . TRP A 1 335 ? -12.043 -1.919 8.643 1.00 92.50 335 TRP A CA 1
ATOM 2707 C C . TRP A 1 335 ? -12.617 -1.922 7.228 1.00 92.50 335 TRP A C 1
ATOM 2709 O O . TRP A 1 335 ? -12.519 -2.916 6.515 1.00 92.50 335 TRP A O 1
ATOM 2719 N N . SER A 1 336 ? -13.160 -0.788 6.782 1.00 88.19 336 SER A N 1
ATOM 2720 C CA . SER A 1 336 ? -13.657 -0.638 5.406 1.00 88.19 336 SER A CA 1
ATOM 2721 C C . SER A 1 336 ? -12.564 -0.322 4.385 1.00 88.19 336 SER A C 1
ATOM 2723 O O . SER A 1 336 ? -12.791 -0.415 3.182 1.00 88.19 336 SER A O 1
ATOM 2725 N N . HIS A 1 337 ? -11.369 0.045 4.845 1.00 87.00 337 HIS A N 1
ATOM 2726 C CA . HIS A 1 337 ? -10.217 0.338 4.002 1.00 87.00 337 HIS A CA 1
ATOM 2727 C C . HIS A 1 337 ? -8.942 -0.239 4.620 1.00 87.00 337 HIS A C 1
ATOM 2729 O O . HIS A 1 337 ? -8.723 -0.152 5.827 1.00 87.00 337 HIS A O 1
ATOM 2735 N N . CYS A 1 338 ? -8.071 -0.788 3.776 1.00 90.25 338 CYS A N 1
ATOM 2736 C CA . CYS A 1 338 ? -6.740 -1.242 4.161 1.00 90.25 338 CYS A CA 1
ATOM 2737 C C . CYS A 1 338 ? -5.705 -0.156 3.835 1.00 90.25 338 CYS A C 1
ATOM 2739 O O . CYS A 1 338 ? -4.901 -0.281 2.914 1.00 90.25 338 CYS A O 1
ATOM 2741 N N . SER A 1 339 ? -5.783 0.962 4.557 1.00 88.75 339 SER A N 1
ATOM 2742 C CA . SER A 1 339 ? -4.668 1.914 4.634 1.00 88.75 339 SER A CA 1
ATOM 2743 C C . SER A 1 339 ? -3.664 1.452 5.693 1.00 88.75 339 SER A C 1
ATOM 2745 O O . SER A 1 339 ? -3.888 0.435 6.348 1.00 88.75 339 SER A O 1
ATOM 2747 N N . CYS A 1 340 ? -2.638 2.265 5.953 1.00 92.44 340 CYS A N 1
ATOM 2748 C CA . CYS A 1 340 ? -1.864 2.198 7.191 1.00 92.44 340 CYS A CA 1
ATOM 2749 C C . CYS A 1 340 ? -2.813 2.048 8.399 1.00 92.44 340 CYS A C 1
ATOM 2751 O O . CYS A 1 340 ? -3.890 2.660 8.413 1.00 92.44 340 CYS A O 1
ATOM 2753 N N . PHE A 1 341 ? -2.436 1.254 9.395 1.00 93.69 341 PHE A N 1
ATOM 2754 C CA . PHE A 1 341 ? -3.206 1.080 10.623 1.00 93.69 341 PHE A CA 1
ATOM 2755 C C . PHE A 1 341 ? -3.351 2.420 11.365 1.00 93.69 341 PHE A C 1
ATOM 2757 O O . PHE A 1 341 ? -4.460 2.833 11.712 1.00 93.69 341 PHE A O 1
ATOM 2764 N N . GLY A 1 342 ? -2.243 3.161 11.485 1.00 91.75 342 GLY A N 1
ATOM 2765 C CA . GLY A 1 342 ? -2.145 4.512 12.048 1.00 91.75 342 GLY A CA 1
ATOM 2766 C C . GLY A 1 342 ? -2.469 5.648 11.070 1.00 91.75 342 GLY A C 1
ATOM 2767 O O . GLY A 1 342 ? -1.918 6.738 11.187 1.00 91.75 342 GLY A O 1
ATOM 2768 N N . CYS A 1 343 ? -3.301 5.421 10.051 1.00 92.94 343 CYS A N 1
ATOM 2769 C CA . CYS A 1 343 ? -3.541 6.419 9.005 1.00 92.94 343 CYS A CA 1
ATOM 2770 C C . CYS A 1 343 ? -4.139 7.741 9.530 1.00 92.94 343 CYS A C 1
ATOM 2772 O O . CYS A 1 343 ? -4.995 7.770 10.408 1.00 92.94 343 CYS A O 1
ATOM 2774 N N . ILE A 1 344 ? -3.804 8.857 8.876 1.00 91.75 344 ILE A N 1
ATOM 2775 C CA . ILE A 1 344 ? -4.433 10.170 9.116 1.00 91.75 344 ILE A CA 1
ATOM 2776 C C . ILE A 1 344 ? -5.962 10.167 8.900 1.00 91.75 344 ILE A C 1
ATOM 2778 O O . ILE A 1 344 ? -6.672 11.032 9.417 1.00 91.75 344 ILE A O 1
ATOM 2782 N N . TYR A 1 345 ? -6.490 9.199 8.147 1.00 89.94 345 TYR A N 1
ATOM 2783 C CA . TYR A 1 345 ? -7.925 9.019 7.907 1.00 89.94 345 TYR A CA 1
ATOM 2784 C C . TYR A 1 345 ? -8.618 8.087 8.898 1.00 89.94 345 TYR A C 1
ATOM 2786 O O . TYR A 1 345 ? -9.825 7.865 8.785 1.00 89.94 345 TYR A O 1
ATOM 2794 N N . THR A 1 346 ? -7.875 7.538 9.856 1.00 90.38 346 THR A N 1
ATOM 2795 C CA . THR A 1 346 ? -8.414 6.642 10.871 1.00 90.38 346 THR A CA 1
ATOM 2796 C C . THR A 1 346 ? -9.483 7.362 11.693 1.00 90.38 346 THR A C 1
ATOM 2798 O O . THR A 1 346 ? -9.316 8.505 12.133 1.00 90.38 346 THR A O 1
ATOM 2801 N N . SER A 1 347 ? -10.627 6.693 11.848 1.00 91.44 347 SER A N 1
ATOM 2802 C CA . SER A 1 347 ? -11.761 7.197 12.619 1.00 91.44 347 SER A CA 1
ATOM 2803 C C . SER A 1 347 ? -11.498 7.082 14.129 1.00 91.44 347 SER A C 1
ATOM 2805 O O . SER A 1 347 ? -10.726 6.214 14.539 1.00 91.44 347 SER A O 1
ATOM 2807 N N . PRO A 1 348 ? -12.184 7.874 14.977 1.00 94.69 348 PRO A N 1
ATOM 2808 C CA . PRO A 1 348 ? -12.169 7.705 16.435 1.00 94.69 348 PRO A CA 1
ATOM 2809 C C . PRO A 1 348 ? -12.345 6.246 16.887 1.00 94.69 348 PRO A C 1
ATOM 2811 O O . PRO A 1 348 ? -11.577 5.732 17.696 1.00 94.69 348 PRO A O 1
ATOM 2814 N N . ALA A 1 349 ? -13.312 5.532 16.298 1.00 94.25 349 ALA A N 1
ATOM 2815 C CA . ALA A 1 349 ? -13.576 4.131 16.621 1.00 94.25 349 ALA A CA 1
ATOM 2816 C C . ALA A 1 349 ? -12.401 3.209 16.260 1.00 94.25 349 ALA A C 1
ATOM 2818 O O . ALA A 1 349 ? -12.068 2.306 17.020 1.00 94.25 349 ALA A O 1
ATOM 2819 N N . HIS A 1 350 ? -11.746 3.436 15.120 1.00 93.88 350 HIS A N 1
ATOM 2820 C CA . HIS A 1 350 ? -10.571 2.657 14.731 1.00 93.88 350 HIS A CA 1
ATOM 2821 C C . HIS A 1 350 ? -9.349 2.970 15.615 1.00 93.88 350 HIS A C 1
ATOM 2823 O O . HIS A 1 350 ? -8.572 2.058 15.885 1.00 93.88 350 HIS A O 1
ATOM 2829 N N . TRP A 1 351 ? -9.205 4.196 16.135 1.00 95.69 351 TRP A N 1
ATOM 2830 C CA . TRP A 1 351 ? -8.188 4.511 17.150 1.00 95.69 351 TRP A CA 1
ATOM 2831 C C . TRP A 1 351 ? -8.431 3.766 18.464 1.00 95.69 351 TRP A C 1
ATOM 2833 O O . TRP A 1 351 ? -7.504 3.174 19.011 1.00 95.69 351 TRP A O 1
ATOM 2843 N N . ALA A 1 352 ? -9.682 3.709 18.929 1.00 96.75 352 ALA A N 1
ATOM 2844 C CA . ALA A 1 352 ? -10.061 2.903 20.091 1.00 96.75 352 ALA A CA 1
ATOM 2845 C C . ALA A 1 352 ? -9.779 1.406 19.881 1.00 96.75 352 ALA A C 1
ATOM 2847 O O . ALA A 1 352 ? -9.271 0.726 20.774 1.00 96.75 352 ALA A O 1
ATOM 2848 N N . LEU A 1 353 ? -10.049 0.885 18.679 1.00 95.12 353 LEU A N 1
ATOM 2849 C CA . LEU A 1 353 ? -9.708 -0.496 18.337 1.00 95.12 353 LEU A CA 1
ATOM 2850 C C . LEU A 1 353 ? -8.198 -0.726 18.297 1.00 95.12 353 LEU A C 1
ATOM 2852 O O . LEU A 1 353 ? -7.746 -1.732 18.831 1.00 95.12 353 LEU A O 1
ATOM 2856 N N . MET A 1 354 ? -7.410 0.196 17.738 1.00 95.38 354 MET A N 1
ATOM 2857 C CA . MET A 1 354 ? -5.948 0.107 17.782 1.00 95.38 354 MET A CA 1
ATOM 2858 C C . MET A 1 354 ? -5.437 0.093 19.223 1.00 95.38 354 MET A C 1
ATOM 2860 O O . MET A 1 354 ? -4.627 -0.762 19.565 1.00 95.38 354 MET A O 1
ATOM 2864 N N . ARG A 1 355 ? -5.953 0.971 20.090 1.00 96.44 355 ARG A N 1
ATOM 2865 C CA . ARG A 1 355 ? -5.603 0.998 21.518 1.00 96.44 355 ARG A CA 1
ATOM 2866 C C . ARG A 1 355 ? -5.822 -0.357 22.197 1.00 96.44 355 ARG A C 1
ATOM 2868 O O . ARG A 1 355 ? -5.031 -0.737 23.053 1.00 96.44 355 ARG A O 1
ATOM 2875 N N . ARG A 1 356 ? -6.866 -1.090 21.801 1.00 95.12 356 ARG A N 1
ATOM 2876 C CA . ARG A 1 356 ? -7.195 -2.425 22.326 1.00 95.12 356 ARG A CA 1
ATOM 2877 C C . ARG A 1 356 ? -6.373 -3.549 21.692 1.00 95.12 356 ARG A C 1
ATOM 2879 O O . ARG A 1 356 ? -5.918 -4.438 22.398 1.00 95.12 356 ARG A O 1
ATOM 2886 N N . PHE A 1 357 ? -6.230 -3.542 20.369 1.00 93.50 357 PHE A N 1
ATOM 2887 C CA . PHE A 1 357 ? -5.635 -4.639 19.598 1.00 93.50 357 PHE A CA 1
ATOM 2888 C C . PHE A 1 357 ? -4.110 -4.563 19.514 1.00 93.50 357 PHE A C 1
ATOM 2890 O O . PHE A 1 357 ? -3.450 -5.597 19.519 1.00 93.50 357 PHE A O 1
ATOM 2897 N N . ALA A 1 358 ? -3.559 -3.351 19.478 1.00 93.44 358 ALA A N 1
ATOM 2898 C CA . ALA A 1 358 ? -2.130 -3.073 19.421 1.00 93.44 358 ALA A CA 1
ATOM 2899 C C . ALA A 1 358 ? -1.760 -1.919 20.369 1.00 93.44 358 ALA A C 1
ATOM 2901 O O . ALA A 1 358 ? -1.351 -0.838 19.929 1.00 93.44 358 ALA A O 1
ATOM 2902 N N . PRO A 1 359 ? -1.870 -2.125 21.694 1.00 93.69 359 PRO A N 1
ATOM 2903 C CA . PRO A 1 359 ? -1.609 -1.071 22.671 1.00 93.69 359 PRO A CA 1
ATOM 2904 C C . PRO A 1 359 ? -0.184 -0.504 22.567 1.00 93.69 359 PRO A C 1
ATOM 2906 O O . PRO A 1 359 ? 0.019 0.683 22.813 1.00 93.69 359 PRO A O 1
ATOM 2909 N N . GLY A 1 360 ? 0.801 -1.319 22.165 1.00 92.25 360 GLY A N 1
ATOM 2910 C CA . GLY A 1 360 ? 2.172 -0.867 21.907 1.00 92.25 360 GLY A CA 1
ATOM 2911 C C . GLY A 1 360 ? 2.260 0.156 20.770 1.00 92.25 360 GLY A C 1
ATOM 2912 O O . GLY A 1 360 ? 2.805 1.239 20.976 1.00 92.25 360 GLY A O 1
ATOM 2913 N N . GLN A 1 361 ? 1.656 -0.145 19.614 1.00 91.88 361 GLN A N 1
ATOM 2914 C CA . GLN A 1 361 ? 1.605 0.764 18.458 1.00 91.88 361 GLN A CA 1
ATOM 2915 C C . GLN A 1 361 ? 0.884 2.065 18.804 1.00 91.88 361 GLN A C 1
ATOM 2917 O O . GLN A 1 361 ? 1.403 3.153 18.558 1.00 91.88 361 GLN A O 1
ATOM 2922 N N . PHE A 1 362 ? -0.275 1.962 19.462 1.00 95.62 362 PHE A N 1
ATOM 2923 C CA . PHE A 1 362 ? -1.039 3.131 19.887 1.00 95.62 362 PHE A CA 1
ATOM 2924 C C . PHE A 1 362 ? -0.219 4.043 20.812 1.00 95.62 362 PHE A C 1
ATOM 2926 O O . PHE A 1 362 ? -0.141 5.251 20.586 1.00 95.62 362 PHE A O 1
ATOM 2933 N N . ARG A 1 363 ? 0.457 3.474 21.823 1.00 95.50 363 ARG A N 1
ATOM 2934 C CA . ARG A 1 363 ? 1.352 4.238 22.711 1.00 95.50 363 ARG A CA 1
ATOM 2935 C C . ARG A 1 363 ? 2.523 4.866 21.955 1.00 95.50 363 ARG A C 1
ATOM 2937 O O . ARG A 1 363 ? 2.889 5.999 22.262 1.00 95.50 363 ARG A O 1
ATOM 2944 N N . GLY A 1 364 ? 3.090 4.163 20.974 1.00 93.69 364 GLY A N 1
ATOM 2945 C CA . GLY A 1 364 ? 4.141 4.691 20.102 1.00 93.69 364 GLY A CA 1
ATOM 2946 C C . GLY A 1 364 ? 3.690 5.948 19.354 1.00 93.69 364 GLY A C 1
ATOM 2947 O O . GLY A 1 364 ? 4.376 6.970 19.395 1.00 93.69 364 GLY A O 1
ATOM 2948 N N . LEU A 1 365 ? 2.493 5.916 18.765 1.00 94.19 365 LEU A N 1
ATOM 2949 C CA . LEU A 1 365 ? 1.911 7.066 18.069 1.00 94.19 365 LEU A CA 1
ATOM 2950 C C . LEU A 1 365 ? 1.570 8.221 19.017 1.00 94.19 365 LEU A C 1
ATOM 2952 O O . LEU A 1 365 ? 1.864 9.370 18.696 1.00 94.19 365 LEU A O 1
ATOM 2956 N N . VAL A 1 366 ? 1.038 7.942 20.213 1.00 95.56 366 VAL A N 1
ATOM 2957 C CA . VAL A 1 366 ? 0.812 8.971 21.249 1.00 95.56 366 VAL A CA 1
ATOM 2958 C C . VAL A 1 366 ? 2.132 9.634 21.662 1.00 95.56 366 VAL A C 1
ATOM 2960 O O . VAL A 1 366 ? 2.199 10.856 21.799 1.00 95.56 366 VAL A O 1
ATOM 2963 N N . LYS A 1 367 ? 3.211 8.858 21.828 1.00 94.56 367 LYS A N 1
ATOM 2964 C CA . LYS A 1 367 ? 4.548 9.397 22.126 1.00 94.56 367 LYS A CA 1
ATOM 2965 C C . LYS A 1 367 ? 5.064 10.266 20.976 1.00 94.56 367 LYS A C 1
ATOM 2967 O O . LYS A 1 367 ? 5.615 11.335 21.236 1.00 94.56 367 LYS A O 1
ATOM 2972 N N . ALA A 1 368 ? 4.867 9.842 19.727 1.00 92.25 368 ALA A N 1
ATOM 2973 C CA . ALA A 1 368 ? 5.231 10.630 18.553 1.00 92.25 368 ALA A CA 1
ATOM 2974 C C . ALA A 1 368 ? 4.439 11.950 18.483 1.00 92.25 368 ALA A C 1
ATOM 2976 O O . ALA A 1 368 ? 5.027 13.000 18.230 1.00 92.25 368 ALA A O 1
ATOM 2977 N N . GLU A 1 369 ? 3.137 11.918 18.778 1.00 93.62 369 GLU A N 1
ATOM 2978 C CA . GLU A 1 369 ? 2.270 13.100 18.830 1.00 93.62 369 GLU A CA 1
ATOM 2979 C C . GLU A 1 369 ? 2.781 14.127 19.850 1.00 93.62 369 GLU A C 1
ATOM 2981 O O . GLU A 1 369 ? 3.017 15.289 19.510 1.00 93.62 369 GLU A O 1
ATOM 2986 N N . ARG A 1 370 ? 3.062 13.668 21.077 1.00 93.69 370 ARG A N 1
ATOM 2987 C CA . ARG A 1 370 ? 3.614 14.497 22.159 1.00 93.69 370 ARG A CA 1
ATOM 2988 C C . ARG A 1 370 ? 4.979 15.075 21.808 1.00 93.69 370 ARG A C 1
ATOM 2990 O O . ARG A 1 370 ? 5.186 16.270 21.966 1.00 93.69 370 ARG A O 1
ATOM 2997 N N . ARG A 1 371 ? 5.898 14.246 21.298 1.00 91.38 371 ARG A N 1
ATOM 2998 C CA . ARG A 1 371 ? 7.250 14.684 20.915 1.00 91.38 371 ARG A CA 1
ATOM 2999 C C . ARG A 1 371 ? 7.213 15.729 19.802 1.00 91.38 371 ARG A C 1
ATOM 3001 O O . ARG A 1 371 ? 8.046 16.629 19.793 1.00 91.38 371 ARG A O 1
ATOM 3008 N N . LYS A 1 372 ? 6.267 15.604 18.865 1.00 90.25 372 LYS A N 1
ATOM 3009 C CA . LYS A 1 372 ? 6.111 16.564 17.771 1.00 90.25 372 LYS A CA 1
ATOM 3010 C C . LYS A 1 372 ? 5.448 17.869 18.223 1.00 90.25 372 LYS A C 1
ATOM 3012 O O . LYS A 1 372 ? 5.675 18.892 17.584 1.00 90.25 372 LYS A O 1
ATOM 3017 N N . GLY A 1 373 ? 4.623 17.829 19.272 1.00 91.69 373 GLY A N 1
ATOM 3018 C CA . GLY A 1 373 ? 3.797 18.964 19.690 1.00 91.69 373 GLY A CA 1
ATOM 3019 C C . GLY A 1 373 ? 2.643 19.256 18.723 1.00 91.69 373 GLY A C 1
ATOM 3020 O O . GLY A 1 373 ? 2.143 20.373 18.678 1.00 91.69 373 GLY A O 1
ATOM 3021 N N . ALA A 1 374 ? 2.229 18.272 17.916 1.00 91.75 374 ALA A N 1
ATOM 3022 C CA . ALA A 1 374 ? 1.155 18.413 16.934 1.00 91.75 374 ALA A CA 1
ATOM 3023 C C . ALA A 1 374 ? 0.346 17.119 16.834 1.00 91.75 374 ALA A C 1
ATOM 3025 O O . ALA A 1 374 ? 0.914 16.034 16.942 1.00 91.75 374 ALA A O 1
ATOM 3026 N N . THR A 1 375 ? -0.956 17.235 16.565 1.00 93.00 375 THR A N 1
ATOM 3027 C CA . THR A 1 375 ? -1.904 16.109 16.558 1.00 93.00 375 THR A CA 1
ATOM 3028 C C . THR A 1 375 ? -2.090 15.470 15.181 1.00 93.00 375 THR A C 1
ATOM 3030 O O . THR A 1 375 ? -2.139 16.170 14.167 1.00 93.00 375 THR A O 1
ATOM 3033 N N . ILE A 1 376 ? -2.243 14.136 15.128 1.00 90.81 376 ILE A N 1
ATOM 3034 C CA . ILE A 1 376 ? -2.619 13.418 13.885 1.00 90.81 376 ILE A CA 1
ATOM 3035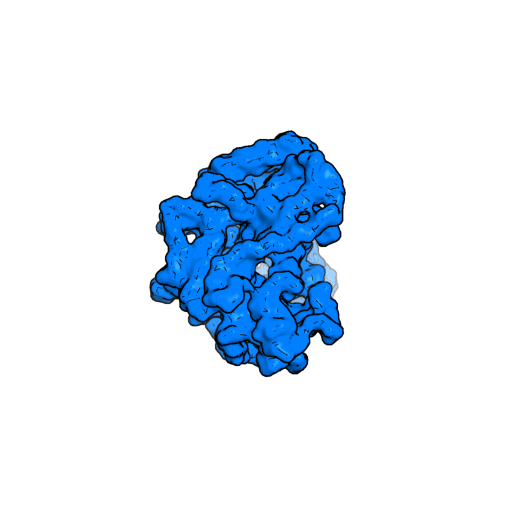 C C . ILE A 1 376 ? -4.040 13.812 13.473 1.00 90.81 376 ILE A C 1
ATOM 3037 O O . ILE A 1 376 ? -4.379 13.975 12.295 1.00 90.81 376 ILE A O 1
ATOM 3041 N N . THR A 1 377 ? -4.902 13.954 14.475 1.00 85.56 377 THR A N 1
ATOM 3042 C CA . THR A 1 377 ? -6.327 14.225 14.337 1.00 85.56 377 THR A CA 1
ATOM 3043 C C . THR A 1 377 ? -6.651 15.693 14.609 1.00 85.56 377 THR A C 1
ATOM 3045 O O . THR A 1 377 ? -7.426 15.975 15.508 1.00 85.56 377 THR A O 1
ATOM 3048 N N . HIS A 1 378 ? -6.072 16.610 13.817 1.00 80.94 378 HIS A N 1
ATOM 3049 C CA . HIS A 1 378 ? -6.349 18.065 13.767 1.00 80.94 378 HIS A CA 1
ATOM 3050 C C . HIS A 1 378 ? -7.064 18.651 15.002 1.00 80.94 378 HIS A C 1
ATOM 3052 O O . HIS A 1 378 ? -8.280 18.833 14.997 1.00 80.94 378 HIS A O 1
ATOM 3058 N N . GLY A 1 379 ? -6.289 18.962 16.040 1.00 86.31 379 GLY A N 1
ATOM 3059 C CA . GLY A 1 379 ? -6.776 19.616 17.261 1.00 86.31 379 GLY A CA 1
ATOM 3060 C C . GLY A 1 379 ? -7.345 18.669 18.320 1.00 86.31 379 GLY A C 1
ATOM 3061 O O . GLY A 1 379 ? -7.792 19.132 19.359 1.00 86.31 379 GLY A O 1
ATOM 3062 N N . VAL A 1 380 ? -7.318 17.358 18.079 1.00 93.44 380 VAL A N 1
ATOM 3063 C CA . VAL A 1 380 ? -7.704 16.322 19.045 1.00 93.44 380 VAL A CA 1
ATOM 3064 C C . VAL A 1 380 ? -6.541 15.354 19.177 1.00 93.44 380 VAL A C 1
ATOM 3066 O O . VAL A 1 380 ? -6.015 14.897 18.160 1.00 93.44 380 VAL A O 1
ATOM 3069 N N . THR A 1 381 ? -6.137 15.044 20.403 1.00 96.50 381 THR A N 1
ATOM 3070 C CA . THR A 1 381 ? -5.094 14.049 20.661 1.00 96.50 381 THR A CA 1
ATOM 3071 C C . THR A 1 381 ? -5.575 12.644 20.314 1.00 96.50 381 THR A C 1
ATOM 3073 O O . THR A 1 381 ? -6.776 12.359 20.307 1.00 96.50 381 THR A O 1
ATOM 3076 N N . LEU A 1 382 ? -4.648 11.722 20.065 1.00 96.31 382 LEU A N 1
ATOM 3077 C CA . LEU A 1 382 ? -5.013 10.327 19.798 1.00 96.31 382 LEU A CA 1
ATOM 3078 C C . LEU A 1 382 ? -5.783 9.679 20.953 1.00 96.31 382 LEU A C 1
ATOM 3080 O O . LEU A 1 382 ? -6.701 8.897 20.704 1.00 96.31 382 LEU A O 1
ATOM 3084 N N . THR A 1 383 ? -5.441 10.010 22.201 1.00 97.44 383 THR A N 1
ATOM 3085 C CA . THR A 1 383 ? -6.158 9.515 23.385 1.00 97.44 383 THR A CA 1
ATOM 3086 C C . THR A 1 383 ? -7.606 9.996 23.379 1.00 97.44 383 THR A C 1
ATOM 3088 O O . THR A 1 383 ? -8.511 9.168 23.417 1.00 97.44 383 THR A O 1
ATOM 3091 N N . GLU A 1 384 ? -7.839 11.299 23.207 1.00 97.75 384 GLU A N 1
ATOM 3092 C CA . GLU A 1 384 ? -9.195 11.860 23.134 1.00 97.75 384 GLU A CA 1
ATOM 3093 C C . GLU A 1 384 ? -9.984 11.313 21.936 1.00 97.75 384 GLU A C 1
ATOM 3095 O O . GLU A 1 384 ? -11.189 11.071 22.028 1.00 97.75 384 GLU A O 1
ATOM 3100 N N . ALA A 1 385 ? -9.324 11.115 20.791 1.00 96.81 385 ALA A N 1
ATOM 3101 C CA . ALA A 1 385 ? -9.945 10.516 19.618 1.00 96.81 385 ALA A CA 1
ATOM 3102 C C . ALA A 1 385 ? -10.365 9.063 19.891 1.00 96.81 385 ALA A C 1
ATOM 3104 O O . ALA A 1 385 ? -11.471 8.675 19.519 1.00 96.81 385 ALA A O 1
ATOM 3105 N N . ALA A 1 386 ? -9.525 8.271 20.561 1.00 97.25 386 ALA A N 1
ATOM 3106 C CA . ALA A 1 386 ? -9.869 6.915 20.972 1.00 97.25 386 ALA A CA 1
ATOM 3107 C C . ALA A 1 386 ? -11.020 6.907 21.992 1.00 97.25 386 ALA A C 1
ATOM 3109 O O . ALA A 1 386 ? -11.983 6.167 21.810 1.00 97.25 386 ALA A O 1
ATOM 3110 N N . ASP A 1 387 ? -10.996 7.778 23.001 1.00 97.94 387 ASP A N 1
ATOM 3111 C CA . ASP A 1 387 ? -12.061 7.859 24.009 1.00 97.94 387 ASP A CA 1
ATOM 3112 C C . ASP A 1 387 ? -13.423 8.181 23.381 1.00 97.94 387 ASP A C 1
ATOM 3114 O O . ASP A 1 387 ? -14.414 7.493 23.636 1.00 97.94 387 ASP A O 1
ATOM 3118 N N . LYS A 1 388 ? -13.464 9.139 22.445 1.00 96.81 388 LYS A N 1
ATOM 3119 C CA . LYS A 1 388 ? -14.671 9.457 21.657 1.00 96.81 388 LYS A CA 1
ATOM 3120 C C . LYS A 1 388 ? -15.168 8.273 20.816 1.00 96.81 388 LYS A C 1
ATOM 3122 O O . LYS A 1 388 ? -16.346 8.209 20.467 1.00 96.81 388 LYS A O 1
ATOM 3127 N N . GLY A 1 389 ? -14.279 7.352 20.447 1.00 96.00 389 GLY A N 1
ATOM 3128 C CA . GLY A 1 389 ? -14.567 6.198 19.599 1.00 96.00 389 GLY A CA 1
ATOM 3129 C C . GLY A 1 389 ? -15.037 4.942 20.330 1.00 96.00 389 GLY A C 1
ATOM 3130 O O . GLY A 1 389 ? -15.518 4.017 19.671 1.00 96.00 389 GLY A O 1
ATOM 3131 N N . GLU A 1 390 ? -14.921 4.888 21.657 1.00 96.69 390 GLU A N 1
ATOM 3132 C CA . GLU A 1 390 ? -15.001 3.650 22.442 1.00 96.69 390 GLU A CA 1
ATOM 3133 C C . GLU A 1 390 ? -16.338 2.907 22.269 1.00 96.69 390 GLU A C 1
ATOM 3135 O O . GLU A 1 390 ? -16.373 1.709 21.972 1.00 96.69 390 GLU A O 1
ATOM 3140 N N . ALA A 1 391 ? -17.460 3.629 22.358 1.00 95.69 391 ALA A N 1
ATOM 3141 C CA . ALA A 1 391 ? -18.791 3.043 22.194 1.00 95.69 391 ALA A CA 1
ATOM 3142 C C . ALA A 1 391 ? -18.998 2.454 20.786 1.00 95.69 391 ALA A C 1
ATOM 3144 O O . ALA A 1 391 ? -19.609 1.395 20.620 1.00 95.69 391 ALA A O 1
ATOM 3145 N N . GLN A 1 392 ? -18.472 3.115 19.751 1.00 93.19 392 GLN A N 1
ATOM 3146 C CA . GLN A 1 392 ? -18.556 2.609 18.383 1.00 93.19 392 GLN A CA 1
ATOM 3147 C C . GLN A 1 392 ? -17.602 1.430 18.155 1.00 93.19 392 GLN A C 1
ATOM 3149 O O . GLN A 1 392 ? -17.984 0.473 17.482 1.00 93.19 392 GLN A O 1
ATOM 3154 N N . ALA A 1 393 ? -16.405 1.457 18.740 1.00 94.06 393 ALA A N 1
ATOM 3155 C CA . ALA A 1 393 ? -15.460 0.345 18.703 1.00 94.06 393 ALA A CA 1
ATOM 3156 C C . ALA A 1 393 ? -16.060 -0.933 19.303 1.00 94.06 393 ALA A C 1
ATOM 3158 O O . ALA A 1 393 ? -15.953 -2.000 18.700 1.00 94.06 393 ALA A O 1
ATOM 3159 N N . GLN A 1 394 ? -16.779 -0.823 20.425 1.00 94.38 394 GLN A N 1
ATOM 3160 C CA . GLN A 1 394 ? -17.498 -1.957 21.014 1.00 94.38 394 GLN A CA 1
ATOM 3161 C C . GLN A 1 394 ? -18.544 -2.547 20.063 1.00 94.38 394 GLN A C 1
ATOM 3163 O O . GLN A 1 394 ? -18.613 -3.764 19.893 1.00 94.38 394 GLN A O 1
ATOM 3168 N N . ARG A 1 395 ? -19.313 -1.697 19.370 1.00 92.44 395 ARG A N 1
ATOM 3169 C CA . ARG A 1 395 ? -20.275 -2.157 18.352 1.00 92.44 395 ARG A CA 1
ATOM 3170 C C . ARG A 1 395 ? -19.582 -2.848 17.178 1.00 92.44 395 ARG A C 1
ATOM 3172 O O . ARG A 1 395 ? -20.087 -3.853 16.683 1.00 92.44 395 ARG A O 1
ATOM 3179 N N . ILE A 1 396 ? -18.425 -2.342 16.742 1.00 91.25 396 ILE A N 1
ATOM 3180 C CA . ILE A 1 396 ? -17.628 -2.991 15.692 1.00 91.25 396 ILE A CA 1
ATOM 3181 C C . ILE A 1 396 ? -17.183 -4.379 16.163 1.00 91.25 396 ILE A C 1
ATOM 3183 O O . ILE A 1 396 ? -17.454 -5.349 15.458 1.00 91.25 396 ILE A O 1
ATOM 3187 N N . ILE A 1 397 ? -16.601 -4.498 17.362 1.00 92.81 397 ILE A N 1
ATOM 3188 C CA . ILE A 1 397 ? -16.168 -5.780 17.948 1.00 92.81 397 ILE A CA 1
ATOM 3189 C C . ILE A 1 397 ? -17.321 -6.777 18.039 1.00 92.81 397 ILE A C 1
ATOM 3191 O O . ILE A 1 397 ? -17.144 -7.932 17.650 1.00 92.81 397 ILE A O 1
ATOM 3195 N N . ALA A 1 398 ? -18.488 -6.337 18.512 1.00 91.62 398 ALA A N 1
ATOM 3196 C CA . ALA A 1 398 ? -19.684 -7.171 18.610 1.00 91.62 398 ALA A CA 1
ATOM 3197 C C . ALA A 1 398 ? -20.192 -7.636 17.233 1.00 91.62 398 ALA A C 1
ATOM 3199 O O . ALA A 1 398 ? -20.752 -8.721 17.115 1.00 91.62 398 ALA A O 1
ATOM 3200 N N . SER A 1 399 ? -19.959 -6.849 16.175 1.00 89.88 399 SER A N 1
ATOM 3201 C CA . SER A 1 399 ? -20.329 -7.216 14.801 1.00 89.88 399 SER A CA 1
ATOM 3202 C C . SER A 1 399 ? -19.377 -8.218 14.134 1.00 89.88 399 SER A C 1
ATOM 3204 O O . SER A 1 399 ? -19.712 -8.750 13.074 1.00 89.88 399 SER A O 1
ATOM 3206 N N . ILE A 1 400 ? -18.194 -8.457 14.715 1.00 92.12 400 ILE A N 1
ATOM 3207 C CA . ILE A 1 400 ? -17.202 -9.409 14.201 1.00 92.12 400 ILE A CA 1
ATOM 3208 C C . ILE A 1 400 ? -17.439 -10.767 14.872 1.00 92.12 400 ILE A C 1
ATOM 3210 O O . ILE A 1 400 ? -17.273 -10.871 16.091 1.00 92.12 400 ILE A O 1
ATOM 3214 N N . PRO A 1 401 ? -17.762 -11.830 14.109 1.00 92.94 401 PRO A N 1
ATOM 3215 C CA . PRO A 1 401 ? -17.936 -13.163 14.676 1.00 92.94 401 PRO A CA 1
ATOM 3216 C C . PRO A 1 401 ? -16.710 -13.604 15.487 1.00 92.94 401 PRO A C 1
ATOM 3218 O O . PRO A 1 401 ? -15.571 -13.446 15.040 1.00 92.94 401 PRO A O 1
ATOM 3221 N N . ALA A 1 402 ? -16.923 -14.203 16.662 1.00 93.75 402 ALA A N 1
ATOM 3222 C CA . ALA A 1 402 ? -15.826 -14.613 17.544 1.00 93.75 402 ALA A CA 1
ATOM 3223 C C . ALA A 1 402 ? -14.785 -15.531 16.858 1.00 93.75 402 ALA A C 1
ATOM 3225 O O . ALA A 1 402 ? -13.590 -15.266 17.022 1.00 93.75 402 ALA A O 1
ATOM 3226 N N . PRO A 1 403 ? -15.170 -16.520 16.017 1.00 94.94 403 PRO A N 1
ATOM 3227 C CA . PRO A 1 403 ? -14.199 -17.326 15.270 1.00 94.94 403 PRO A CA 1
ATOM 3228 C C . PRO A 1 403 ? -13.345 -16.510 14.287 1.00 94.94 403 PRO A C 1
ATOM 3230 O O . PRO A 1 403 ? -12.152 -16.771 14.147 1.00 94.94 403 PRO A O 1
ATOM 3233 N N . ILE A 1 404 ? -13.928 -15.490 13.643 1.00 94.69 404 ILE A N 1
ATOM 3234 C CA . ILE A 1 404 ? -13.208 -14.576 12.741 1.00 94.69 404 ILE A CA 1
ATOM 3235 C C . ILE A 1 404 ? -12.175 -13.772 13.515 1.00 94.69 404 ILE A C 1
ATOM 3237 O O . ILE A 1 404 ? -11.007 -13.747 13.132 1.00 94.69 404 ILE A O 1
ATOM 3241 N N . ARG A 1 405 ? -12.579 -13.178 14.641 1.00 94.81 405 ARG A N 1
ATOM 3242 C CA . ARG A 1 405 ? -11.669 -12.398 15.485 1.00 94.81 405 ARG A CA 1
ATOM 3243 C C . ARG A 1 405 ? -10.533 -13.264 16.036 1.00 94.81 405 ARG A C 1
ATOM 3245 O O . ARG A 1 405 ? -9.380 -12.863 15.935 1.00 94.81 405 ARG A O 1
ATOM 3252 N N . LYS A 1 406 ? -10.835 -14.467 16.544 1.00 95.50 406 LYS A N 1
ATOM 3253 C CA . LYS A 1 406 ? -9.834 -15.418 17.069 1.00 95.50 406 LYS A CA 1
ATOM 3254 C C . LYS A 1 406 ? -8.826 -15.849 15.997 1.00 95.50 406 LYS A C 1
ATOM 3256 O O . LYS A 1 406 ? -7.653 -16.026 16.306 1.00 95.50 406 LYS A O 1
ATOM 3261 N N . LYS A 1 407 ? -9.271 -16.000 14.745 1.00 95.44 407 LYS A N 1
ATOM 3262 C CA . LYS A 1 407 ? -8.403 -16.352 13.615 1.00 95.44 407 LYS A CA 1
ATOM 3263 C C . LYS A 1 407 ? -7.522 -15.183 13.177 1.00 95.44 407 LYS A C 1
ATOM 3265 O O . LYS A 1 407 ? -6.317 -15.355 13.029 1.00 95.44 407 LYS A O 1
ATOM 3270 N N . TRP A 1 408 ? -8.125 -14.024 12.923 1.00 96.81 408 TRP A N 1
ATOM 3271 C CA . TRP A 1 408 ? -7.466 -12.950 12.182 1.00 96.81 408 TRP A CA 1
ATOM 3272 C C . TRP A 1 408 ? -6.765 -11.920 13.051 1.00 96.81 408 TRP A C 1
ATOM 3274 O O . TRP A 1 408 ? -5.831 -11.299 12.561 1.00 96.81 408 TRP A O 1
ATOM 3284 N N . LEU A 1 409 ? -7.148 -11.750 14.320 1.00 96.19 409 LEU A N 1
ATOM 3285 C CA . LEU A 1 409 ? -6.483 -10.784 15.195 1.00 96.19 409 LEU A CA 1
ATOM 3286 C C . LEU A 1 409 ? -5.000 -11.131 15.430 1.00 96.19 409 LEU A C 1
ATOM 3288 O O . LEU A 1 409 ? -4.170 -10.255 15.192 1.00 96.19 409 LEU A O 1
ATOM 3292 N N . PRO A 1 410 ? -4.619 -12.378 15.786 1.00 96.00 410 PRO A N 1
ATOM 3293 C CA . PRO A 1 410 ? -3.203 -12.729 15.924 1.00 96.00 410 PRO A CA 1
ATOM 3294 C C . PRO A 1 410 ? -2.431 -12.557 14.616 1.00 96.00 410 PRO A C 1
ATOM 3296 O O . PRO A 1 410 ? -1.294 -12.109 14.633 1.00 96.00 410 PRO A O 1
ATOM 3299 N N . VAL A 1 411 ? -3.062 -12.866 13.478 1.00 96.31 411 VAL A N 1
ATOM 3300 C CA . VAL A 1 411 ? -2.438 -12.711 12.159 1.00 96.31 411 VAL A CA 1
ATOM 3301 C C . VAL A 1 411 ? -2.207 -11.237 11.833 1.00 96.31 411 VAL A C 1
ATOM 3303 O O . VAL A 1 411 ? -1.097 -10.853 11.494 1.00 96.31 411 VAL A O 1
ATOM 3306 N N . ALA A 1 412 ? -3.229 -10.393 11.999 1.00 95.50 412 ALA A N 1
ATOM 3307 C CA . ALA A 1 412 ? -3.157 -8.963 11.716 1.00 95.50 412 ALA A CA 1
ATOM 3308 C C . ALA A 1 412 ? -2.074 -8.249 12.536 1.00 95.50 412 ALA A C 1
ATOM 3310 O O . ALA A 1 412 ? -1.442 -7.325 12.029 1.00 95.50 412 ALA A O 1
ATOM 3311 N N . MET A 1 413 ? -1.879 -8.677 13.787 1.00 93.88 413 MET A N 1
ATOM 3312 C CA . MET A 1 413 ? -0.931 -8.084 14.733 1.00 93.88 413 MET A CA 1
ATOM 3313 C C . MET A 1 413 ? 0.460 -8.744 14.702 1.00 93.88 413 MET A C 1
ATOM 3315 O O . MET A 1 413 ? 1.291 -8.424 15.544 1.00 93.88 413 MET A O 1
ATOM 3319 N N . GLY A 1 414 ? 0.725 -9.664 13.765 1.00 86.44 414 GLY A N 1
ATOM 3320 C CA . GLY A 1 414 ? 2.035 -10.315 13.610 1.00 86.44 414 GLY A CA 1
ATOM 3321 C C . GLY A 1 414 ? 2.313 -11.475 14.579 1.00 86.44 414 GLY A C 1
ATOM 3322 O O . GLY A 1 414 ? 3.364 -12.096 14.506 1.00 86.44 414 GLY A O 1
ATOM 3323 N N . GLY A 1 415 ? 1.363 -11.837 15.447 1.00 81.69 415 GLY A N 1
ATOM 3324 C CA . GLY A 1 415 ? 1.459 -13.012 16.327 1.00 81.69 415 GLY A CA 1
ATOM 3325 C C . GLY A 1 415 ? 1.286 -14.358 15.604 1.00 81.69 415 GLY A C 1
ATOM 3326 O O . GLY A 1 415 ? 1.502 -15.415 16.192 1.00 81.69 415 GLY A O 1
ATOM 3327 N N . ARG A 1 416 ? 0.873 -14.347 14.331 1.00 89.38 416 ARG A N 1
ATOM 3328 C CA . ARG A 1 416 ? 0.881 -15.511 13.436 1.00 89.38 416 ARG A CA 1
ATOM 3329 C C . ARG A 1 416 ? 1.172 -15.062 12.012 1.00 89.38 416 ARG A C 1
ATOM 3331 O O . ARG A 1 416 ? 0.528 -14.141 11.520 1.00 89.38 416 ARG A O 1
ATOM 3338 N N . ARG A 1 417 ? 2.059 -15.779 11.325 1.00 92.19 417 ARG A N 1
ATOM 3339 C CA . ARG A 1 417 ? 2.439 -15.439 9.951 1.00 92.19 417 ARG A CA 1
ATOM 3340 C C . ARG A 1 417 ? 1.290 -15.624 8.967 1.00 92.19 417 ARG A C 1
ATOM 3342 O O . ARG A 1 417 ? 0.586 -16.639 9.009 1.00 92.19 417 ARG A O 1
ATOM 3349 N N . PHE A 1 418 ? 1.136 -14.675 8.049 1.00 95.81 418 PHE A N 1
ATOM 3350 C CA . PHE A 1 418 ? 0.288 -14.857 6.871 1.00 95.81 418 PHE A CA 1
ATOM 3351 C C . PHE A 1 418 ? 1.108 -15.554 5.777 1.00 95.81 418 PHE A C 1
ATOM 3353 O O . PHE A 1 418 ? 2.173 -15.080 5.395 1.00 95.81 418 PHE A O 1
ATOM 3360 N N . THR A 1 419 ? 0.639 -16.700 5.278 1.00 97.00 419 THR A N 1
ATOM 3361 C CA . THR A 1 419 ? 1.415 -17.543 4.347 1.00 97.00 419 THR A CA 1
ATOM 3362 C C . THR A 1 419 ? 0.792 -17.581 2.948 1.00 97.00 419 THR A C 1
ATOM 3364 O O . THR A 1 419 ? -0.409 -17.341 2.813 1.00 97.00 419 THR A O 1
ATOM 3367 N N . PRO A 1 420 ? 1.549 -17.946 1.890 1.00 97.75 420 PRO A N 1
ATOM 3368 C CA . PRO A 1 420 ? 0.997 -18.088 0.537 1.00 97.75 420 PRO A CA 1
ATOM 3369 C C . PRO A 1 420 ? -0.207 -19.039 0.462 1.00 97.75 420 PRO A C 1
ATOM 3371 O O . PRO A 1 420 ? -1.149 -18.794 -0.286 1.00 97.75 420 PRO A O 1
ATOM 3374 N N . ALA A 1 421 ? -0.229 -20.086 1.296 1.00 96.50 421 ALA A N 1
ATOM 3375 C CA . ALA A 1 421 ? -1.330 -21.049 1.358 1.00 96.50 421 ALA A CA 1
ATOM 3376 C C . ALA A 1 421 ? -2.651 -20.442 1.874 1.00 96.50 421 ALA A C 1
ATOM 3378 O O . ALA A 1 421 ? -3.701 -21.075 1.766 1.00 96.50 421 ALA A O 1
ATOM 3379 N N . MET A 1 422 ? -2.598 -19.240 2.460 1.00 97.06 422 MET A N 1
ATOM 3380 C CA . MET A 1 422 ? -3.754 -18.497 2.965 1.00 97.06 422 MET A CA 1
ATOM 3381 C C . MET A 1 422 ? -4.298 -17.475 1.963 1.00 97.06 422 MET A C 1
ATOM 3383 O O . MET A 1 422 ? -5.360 -16.919 2.224 1.00 97.06 422 MET A O 1
ATOM 3387 N N . VAL A 1 423 ? -3.599 -17.207 0.851 1.00 97.88 423 VAL A N 1
ATOM 3388 C CA . VAL A 1 423 ? -4.014 -16.202 -0.148 1.00 97.88 423 VAL A CA 1
ATOM 3389 C C . VAL A 1 423 ? -5.314 -16.602 -0.835 1.00 97.88 423 VAL A C 1
ATOM 3391 O O . VAL A 1 423 ? -6.153 -15.743 -1.083 1.00 97.88 423 VAL A O 1
ATOM 3394 N N . HIS A 1 424 ? -5.508 -17.895 -1.089 1.00 97.62 424 HIS A N 1
ATOM 3395 C CA . HIS A 1 424 ? -6.740 -18.426 -1.661 1.00 97.62 424 HIS A CA 1
ATOM 3396 C C . HIS A 1 424 ? -7.599 -19.070 -0.566 1.00 97.62 424 HIS A C 1
ATOM 3398 O O . HIS A 1 424 ? -7.143 -19.938 0.183 1.00 97.62 424 HIS A O 1
ATOM 3404 N N . VAL A 1 425 ? -8.856 -18.645 -0.464 1.00 96.12 425 VAL A N 1
ATOM 3405 C CA . VAL A 1 425 ? -9.838 -19.198 0.470 1.00 96.12 425 VAL A CA 1
ATOM 3406 C C . VAL A 1 425 ? -10.160 -20.633 0.068 1.00 96.12 425 VAL A C 1
ATOM 3408 O O . VAL A 1 425 ? -10.643 -20.891 -1.033 1.00 96.12 425 VAL A O 1
ATOM 3411 N N . LYS A 1 426 ? -9.933 -21.569 0.993 1.00 91.75 426 LYS A N 1
ATOM 3412 C CA . LYS A 1 426 ? -10.363 -22.963 0.854 1.00 91.75 426 LYS A CA 1
ATOM 3413 C C . LYS A 1 426 ? -11.859 -23.048 1.180 1.00 91.75 426 LYS A C 1
ATOM 3415 O O . LYS A 1 426 ? -12.236 -22.865 2.335 1.00 91.75 426 LYS A O 1
ATOM 3420 N N . GLY A 1 427 ? -12.688 -23.290 0.164 1.00 90.38 427 GLY A N 1
ATOM 3421 C CA . GLY A 1 427 ? -14.144 -23.420 0.288 1.00 90.38 427 GLY A CA 1
ATOM 3422 C C . GLY A 1 427 ? -14.922 -22.151 -0.074 1.00 90.38 427 GLY A C 1
ATOM 3423 O O . GLY A 1 427 ? -14.603 -21.442 -1.041 1.00 90.38 427 GLY A O 1
ATOM 3424 N N . ASP A 1 428 ? -15.980 -21.879 0.688 1.00 90.94 428 ASP A N 1
ATOM 3425 C CA . ASP A 1 428 ? -16.879 -20.764 0.408 1.00 90.94 428 ASP A CA 1
ATOM 3426 C C . ASP A 1 428 ? -16.244 -19.425 0.754 1.00 90.94 428 ASP A C 1
ATOM 3428 O O . ASP A 1 428 ? -15.820 -19.149 1.880 1.00 90.94 428 ASP A O 1
ATOM 3432 N N . TRP A 1 429 ? -16.206 -18.563 -0.256 1.00 95.25 429 TRP A N 1
ATOM 3433 C CA . TRP A 1 429 ? -15.743 -17.202 -0.089 1.00 95.25 429 TRP A CA 1
ATOM 3434 C C . TRP A 1 429 ? -16.892 -16.354 0.437 1.00 95.25 429 TRP A C 1
ATOM 3436 O O . TRP A 1 429 ? -17.998 -16.383 -0.106 1.00 95.25 429 TRP A O 1
ATOM 3446 N N . ARG A 1 430 ? -16.615 -15.560 1.469 1.00 92.81 430 ARG A N 1
ATOM 3447 C CA . ARG A 1 430 ? -17.583 -14.636 2.059 1.00 92.81 430 ARG A CA 1
ATOM 3448 C C . ARG A 1 430 ? -17.047 -13.219 2.064 1.00 92.81 430 ARG A C 1
ATOM 3450 O O . ARG A 1 430 ? -15.848 -12.998 2.212 1.00 92.81 430 ARG A O 1
ATOM 3457 N N . LEU A 1 431 ? -17.974 -12.270 2.009 1.00 94.25 431 LEU A N 1
ATOM 3458 C CA . LEU A 1 431 ? -17.663 -10.873 2.262 1.00 94.25 431 LEU A CA 1
ATOM 3459 C C . LEU A 1 431 ? -17.025 -10.706 3.652 1.00 94.25 431 LEU A C 1
ATOM 3461 O O . LEU A 1 431 ? -17.586 -11.211 4.637 1.00 94.25 431 LEU A O 1
ATOM 3465 N N . PRO A 1 432 ? -15.902 -9.974 3.759 1.00 94.75 432 PRO A N 1
ATOM 3466 C CA . PRO A 1 432 ? -15.285 -9.698 5.044 1.00 94.75 432 PRO A CA 1
ATOM 3467 C C . PRO A 1 432 ? -16.140 -8.719 5.852 1.00 94.75 432 PRO A C 1
ATOM 3469 O O . PRO A 1 432 ? -16.902 -7.917 5.308 1.00 94.75 432 PRO A O 1
ATOM 3472 N N . THR A 1 433 ? -15.989 -8.748 7.176 1.00 92.06 433 THR A N 1
ATOM 3473 C CA . THR A 1 433 ? -16.815 -7.954 8.102 1.00 92.06 433 THR A CA 1
ATOM 3474 C C . THR A 1 433 ? -16.787 -6.447 7.824 1.00 92.06 433 THR A C 1
ATOM 3476 O O . THR A 1 433 ? -17.740 -5.755 8.177 1.00 92.06 433 THR A O 1
ATOM 3479 N N . GLY A 1 434 ? -15.702 -5.929 7.252 1.00 91.00 434 GLY A N 1
ATOM 3480 C CA . GLY A 1 434 ? -15.483 -4.519 6.938 1.00 91.00 434 GLY A CA 1
ATOM 3481 C C . GLY A 1 434 ? -16.032 -4.050 5.588 1.00 91.00 434 GLY A C 1
ATOM 3482 O O . GLY A 1 434 ? -16.082 -2.843 5.360 1.00 91.00 434 GLY A O 1
ATOM 3483 N N . ALA A 1 435 ? -16.463 -4.959 4.707 1.00 91.19 435 ALA A N 1
ATOM 3484 C CA . ALA A 1 435 ? -17.006 -4.590 3.398 1.00 91.19 435 ALA A CA 1
ATOM 3485 C C . ALA A 1 435 ? -18.223 -3.658 3.531 1.00 91.19 435 ALA A C 1
ATOM 3487 O O . ALA A 1 435 ? -19.072 -3.870 4.401 1.00 91.19 435 ALA A O 1
ATOM 3488 N N . PHE A 1 436 ? -18.296 -2.623 2.684 1.00 87.75 436 PHE A N 1
ATOM 3489 C CA . PHE A 1 436 ? -19.377 -1.627 2.651 1.00 87.75 436 PHE A CA 1
ATOM 3490 C C . PHE A 1 436 ? -19.605 -0.848 3.961 1.00 87.75 436 PHE A C 1
ATOM 3492 O O . PHE A 1 436 ? -20.641 -0.210 4.142 1.00 87.75 436 PHE A O 1
ATOM 3499 N N . LYS A 1 437 ? -18.653 -0.866 4.910 1.00 78.31 437 LYS A N 1
ATOM 3500 C CA . LYS A 1 437 ? -18.803 -0.164 6.201 1.00 78.31 437 LYS A CA 1
ATOM 3501 C C . LYS A 1 437 ? -18.366 1.303 6.196 1.00 78.31 437 LYS A C 1
ATOM 3503 O O . LYS A 1 437 ? -18.511 1.956 7.229 1.00 78.31 437 LYS A O 1
ATOM 3508 N N . GLY A 1 438 ? -17.883 1.817 5.060 1.00 61.81 438 GLY A N 1
ATOM 3509 C CA . GLY A 1 438 ? -17.820 3.245 4.708 1.00 61.81 438 GLY A CA 1
ATOM 3510 C C . GLY A 1 438 ? -17.407 4.232 5.808 1.00 61.81 438 GLY A C 1
ATOM 3511 O O . GLY A 1 438 ? -18.036 5.281 5.944 1.00 61.81 438 GLY A O 1
ATOM 3512 N N . ARG A 1 439 ? -16.389 3.931 6.627 1.00 53.19 439 ARG A N 1
ATOM 3513 C CA . ARG A 1 439 ? -15.909 4.862 7.665 1.00 53.19 439 ARG A CA 1
ATOM 3514 C C . ARG A 1 439 ? -14.384 4.928 7.671 1.00 53.19 439 ARG A C 1
ATOM 3516 O O . ARG A 1 439 ? -13.725 4.078 8.261 1.00 53.19 439 ARG A O 1
ATOM 3523 N N . GLY A 1 440 ? -13.854 5.985 7.056 1.00 52.44 440 GLY A N 1
ATOM 3524 C CA . GLY A 1 440 ? -12.420 6.266 6.935 1.00 52.44 440 GLY A CA 1
ATOM 3525 C C . GLY A 1 440 ? -11.910 6.089 5.500 1.00 52.44 440 GLY A C 1
ATOM 3526 O O . GLY A 1 440 ? -12.398 5.236 4.761 1.00 52.44 440 GLY A O 1
ATOM 3527 N N . GLY A 1 441 ? -10.966 6.942 5.101 1.00 54.62 441 GLY A N 1
ATOM 3528 C CA . GLY A 1 441 ? -10.393 7.028 3.751 1.00 54.62 441 GLY A CA 1
ATOM 3529 C C . GLY A 1 441 ? -10.378 8.466 3.200 1.00 54.62 441 GLY A C 1
ATOM 3530 O O . GLY A 1 441 ? -11.011 9.343 3.791 1.00 54.62 441 GLY A O 1
ATOM 3531 N N . PRO A 1 442 ? -9.639 8.738 2.107 1.00 50.72 442 PRO A N 1
ATOM 3532 C CA . PRO A 1 442 ? -9.737 10.006 1.384 1.00 50.72 442 PRO A CA 1
ATOM 3533 C C . PRO A 1 442 ? -11.137 10.149 0.766 1.00 50.72 442 PRO A C 1
ATOM 3535 O O . PRO A 1 442 ? -11.527 9.299 -0.027 1.00 50.72 442 PRO A O 1
ATOM 3538 N N . THR A 1 443 ? -11.863 11.210 1.127 1.00 45.41 443 THR A N 1
ATOM 3539 C CA . THR A 1 443 ? -13.218 11.551 0.639 1.00 45.41 443 THR A CA 1
ATOM 3540 C C . THR A 1 443 ? -13.242 12.841 -0.151 1.00 45.41 443 THR A C 1
ATOM 3542 O O . THR A 1 443 ? -12.504 13.756 0.286 1.00 45.41 443 THR A O 1
#

pLDDT: mean 79.1, std 23.66, range [27.75, 98.81]

Radius of gyration: 26.53 Å; chains: 1; bounding box: 92×44×51 Å

Secondary structure (DSSP, 8-state):
---------SS------TT-TT----S-HHHHHHHHHHTT--EEEPTTS-EEE-PPPTT--EE--SSS-SSHHHHH-TT--EE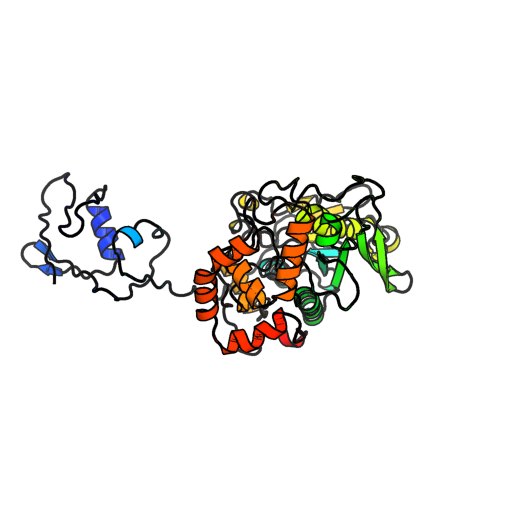PPPPP------PPPPPTT--GGG-SEEEEE--SSHHHHHHHHHHHHTT--GGGEEEEEEETT-S--TT---SSS-TTHHHHHHHHHHHTT--EEEEEETTHHHHHHH--SSPPPPEEEEEE-TTS-EEEEEE----S-SS--SSSPPSS-TTT-HHHIIIIIHHHHHHHHH-GGGSHHHHSS--EEEEE----GGG-TTGGG--SEEE-TT-BTTTBEEEEE-TTTT--HHHHHHHHHHTTB---HHHHTT-SS-S-TT-TT--HHHHHHHHHH-HHHHHHHHHHHHHHTS-TBTTB-HHHHHHHHHHHHHHHHHHS-HHHHHHHHHHHTTSS---GGGSB-SS-----TTTT---SS--